Protein AF-0000000071102649 (afdb_homodimer)

Solvent-accessible surface area (backbone atoms only — not comparable to full-atom values): 21721 Å² total; per-residue (Å²): 112,76,46,44,48,40,77,36,35,28,34,69,39,88,74,47,97,76,57,45,45,30,30,42,35,30,24,53,73,82,40,80,47,73,47,64,24,35,65,71,58,35,31,39,35,39,48,41,36,29,67,78,75,49,27,28,60,28,31,32,33,61,25,66,19,23,28,31,45,75,68,65,64,79,44,70,70,38,72,55,58,41,86,80,57,42,32,65,69,15,40,32,49,39,50,41,59,47,71,51,83,57,100,56,58,68,66,58,49,49,42,52,40,38,30,43,38,54,8,32,60,61,61,74,88,51,56,37,76,71,49,56,37,30,41,57,48,72,36,28,16,29,48,35,38,34,31,36,31,76,43,46,74,84,32,49,78,47,77,33,21,44,51,59,90,74,68,42,54,39,43,65,42,72,34,39,60,68,52,47,62,56,48,58,73,39,65,89,56,48,32,42,50,65,46,39,33,52,52,49,39,58,77,68,41,60,82,73,108,109,75,45,42,48,41,78,36,33,28,34,70,38,88,74,47,97,75,57,43,44,30,29,41,36,30,22,52,72,83,41,82,47,74,48,63,24,34,65,73,59,35,32,39,35,37,49,42,36,29,68,77,76,50,28,30,59,27,33,34,33,62,26,66,20,24,29,30,46,75,69,64,65,80,46,70,70,39,72,57,60,42,86,81,55,43,32,64,68,16,41,31,49,38,52,39,58,46,73,50,83,57,102,56,58,67,66,58,49,49,42,53,40,37,29,44,37,54,8,34,62,62,61,73,87,50,57,37,76,71,49,57,40,30,40,57,47,74,35,28,16,28,46,36,39,34,31,36,32,77,44,47,74,83,31,49,77,47,77,34,21,44,51,59,92,75,69,41,53,39,42,64,40,74,34,39,60,70,53,48,62,55,49,57,73,39,65,89,54,48,32,42,49,65,46,37,34,53,52,50,38,59,78,68,40,58,83,74,106

Organism: Strongylocentrotus purpuratus (NCBI:txid7668)

Radius of gyration: 21.22 Å; Cα contacts (8 Å, |Δi|>4): 1023; chains: 2; bounding box: 49×60×55 Å

Foldseek 3Di:
DLFADDFDADADDPDDPAWDKDKDWDDDVNHTDIAIATEFFEKEFEWEAAPAQQKTKWKKHFDVVQLCVVVVRDDHGDTDDCVVRTSVSRIAIETQMDGDPDPDDPLVVVQVSCCQAAQFRFPSVQKAWDAKDFPPVRHYGHIYTYIYGYGHPVRRHDRHQHDVVVVGGMHIDIGHLVRLVVVLPDPVHHYDNVSSVVNCCVVPPVVVD/DLFADDFDADADDPDDPAWDKDKDWDDDPNHTDIAIATEFFEKEFEWEAAPAQQKTKWKKHFDVVQLCVVVVRDDHGDTDDCVVRTSVSRIAIETQMDGDPDPDDPLVVVQVSCCQAAQFRFPSVQKAWDAKDFPPVRHYGHIYTYIYGYGHPVRRHDRHQHDVVVVGGMHIDIGHLVRLVVVLPDPVHHYDNVSSVVNCCVVPPVVVD

Nearest PDB structures (foldseek):
  8otv-assembly1_A  TM=9.002E-01  e=6.388E-24  Homo sapiens
  8otv-assembly1_B  TM=8.769E-01  e=1.172E-22  Homo sapiens
  3o6z-assembly1_B  TM=8.630E-01  e=1.205E-14  Escherichia coli K-12
  1viu-assembly2_C  TM=8.932E-01  e=7.172E-13  Escherichia coli
  4kyx-assembly1_A  TM=7.608E-01  e=5.412E-05  Rickettsia felis URRWXCal2

InterPro domains:
  IPR000086 NUDIX hydrolase domain [PS51462] (39-197)
  IPR004385 Nucleoside diphosphate pyrophosphatase [TIGR00052] (11-192)
  IPR015797 NUDIX hydrolase-like domain superfamily [SSF55811] (9-204)

Secondary structure (DSSP, 8-state):
-TT-EEEEEEEE-SS-SS--EEEEEEEETTEEEEEEEE----EEEEEEEETTTTEEEEEEEE-HHHHHHHHT--STTPBP-TTTS-GGGGEEEE-EEEE--SS--HHHHHHHHHHHHH-B---GGG-EEEEEEEE-TTTT-EEEEEEEEEE-GGGB-S-----GGGT--EEEEEEEHHHHHHHHH-TTS--BHHHHHHHHHHHHTTTT-/-TT-EEEEEEEE-SS-SS--EEEEEEEETTEEEEEEEE----EEEEEEEETTTTEEEEEEEE-HHHHHHHHT--STTPBP-TTTS-GGGGEEEE-EEEE--SS--HHHHHHHHHHHHH-B---GGG-EEEEEEEE-TTTT-EEEEEEEEEE-GGGB-S-----GGGT--EEEEEEEHHHHHHHHH-TTS--BHHHHHHHHHHHHTTTT-

Sequence (418 aa):
MADQISDVSVSLCSSSKYVTPFRLNYKQDGVEKTWDYIKGHDSIAILLYNKDRDVFPVVKQFRPAVYAAKIKAFTDGQKVDTDKHKGEEGMTLELCAGLMDKDKDVTEMAQAEVLEETGYKVPLENLKKITSFRNGVGVRGTLQTQFYAEVTDQMKVGSGGGLVDEGEQIEVVELSGRDALKFIMDETITKPVWMMFAFTWFFFMKDKEMADQISDVSVSLCSSSKYVTPFRLNYKQDGVEKTWDYIKGHDSIAILLYNKDRDVFPVVKQFRPAVYAAKIKAFTDGQKVDTDKHKGEEGMTLELCAGLMDKDKDVTEMAQAEVLEETGYKVPLENLKKITSFRNGVGVRGTLQTQFYAEVTDQMKVGSGGGLVDEGEQIEVVELSGRDALKFIMDETITKPVWMMFAFTWFFFMKDKE

pLDDT: mean 94.97, std 6.39, range [55.72, 98.88]

Structure (mmCIF, N/CA/C/O backbone):
data_AF-0000000071102649-model_v1
#
loop_
_entity.id
_entity.type
_entity.pdbx_description
1 polymer 'Uridine diphosphate glucose pyrophosphatase NUDT14'
#
loop_
_atom_site.group_PDB
_atom_site.id
_atom_site.type_symbol
_atom_site.label_atom_id
_atom_site.label_alt_id
_atom_site.label_comp_id
_atom_site.label_asym_id
_atom_site.label_entity_id
_atom_site.label_seq_id
_atom_site.pdbx_PDB_ins_code
_atom_site.Cartn_x
_atom_site.Cartn_y
_atom_site.Cartn_z
_atom_site.occupancy
_atom_site.B_iso_or_equiv
_atom_site.auth_seq_id
_atom_site.auth_comp_id
_atom_site.auth_asym_id
_atom_site.auth_atom_id
_atom_site.pdbx_PDB_model_num
ATOM 1 N N . MET A 1 1 ? -3.541 -17.953 -21.609 1 60.97 1 MET A N 1
ATOM 2 C CA . MET A 1 1 ? -2.725 -17.016 -20.844 1 60.97 1 MET A CA 1
ATOM 3 C C . MET A 1 1 ? -3.584 -16.219 -19.875 1 60.97 1 MET A C 1
ATOM 5 O O . MET A 1 1 ? -4.781 -16.031 -20.094 1 60.97 1 MET A O 1
ATOM 9 N N . ALA A 1 2 ? -3.045 -15.961 -18.562 1 73.06 2 ALA A N 1
ATOM 10 C CA . ALA A 1 2 ? -3.807 -15.375 -17.469 1 73.06 2 ALA A CA 1
ATOM 11 C C . ALA A 1 2 ? -4.398 -14.023 -17.875 1 73.06 2 ALA A C 1
ATOM 13 O O . ALA A 1 2 ? -5.234 -13.469 -17.156 1 73.06 2 ALA A O 1
ATOM 14 N N . ASP A 1 3 ? -4.172 -13.633 -19.172 1 84.38 3 ASP A N 1
ATOM 15 C CA . ASP A 1 3 ? -4.582 -12.273 -19.516 1 84.38 3 ASP A CA 1
ATOM 16 C C . ASP A 1 3 ? -5.691 -12.273 -20.562 1 84.38 3 ASP A C 1
ATOM 18 O O . ASP A 1 3 ? -6 -11.234 -21.141 1 84.38 3 ASP A O 1
ATOM 22 N N . GLN A 1 4 ? -6.289 -13.438 -20.844 1 93.19 4 GLN A N 1
ATOM 23 C CA . GLN A 1 4 ? -7.434 -13.453 -21.75 1 93.19 4 GLN A CA 1
ATOM 24 C C . GLN A 1 4 ? -8.703 -12.992 -21.031 1 93.19 4 GLN A C 1
ATOM 26 O O . GLN A 1 4 ? -9.406 -13.805 -20.422 1 93.19 4 GLN A O 1
ATOM 31 N N . ILE A 1 5 ? -9.023 -11.758 -21.203 1 96.94 5 ILE A N 1
ATOM 32 C CA . ILE A 1 5 ? -10.141 -11.133 -20.516 1 96.94 5 ILE A CA 1
ATOM 33 C C . ILE A 1 5 ? -11.195 -10.688 -21.516 1 96.94 5 ILE A C 1
ATOM 35 O O . ILE A 1 5 ? -10.867 -10.086 -22.547 1 96.94 5 ILE A O 1
ATOM 39 N N . SER A 1 6 ? -12.414 -10.992 -21.25 1 97.25 6 SER A N 1
ATOM 40 C CA . SER A 1 6 ? -13.5 -10.602 -22.141 1 97.25 6 SER A CA 1
ATOM 41 C C . SER A 1 6 ? -14.781 -10.336 -21.359 1 97.25 6 SER A C 1
ATOM 43 O O . SER A 1 6 ? -14.852 -10.602 -20.156 1 97.25 6 SER A O 1
ATOM 45 N N . ASP A 1 7 ? -15.773 -9.711 -22.016 1 97.88 7 ASP A N 1
ATOM 46 C CA . ASP A 1 7 ? -17.125 -9.492 -21.5 1 97.88 7 ASP A CA 1
ATOM 47 C C . ASP A 1 7 ? -17.078 -8.703 -20.188 1 97.88 7 ASP A C 1
ATOM 49 O O . ASP A 1 7 ? -17.734 -9.078 -19.203 1 97.88 7 ASP A O 1
ATOM 53 N N . VAL A 1 8 ? -16.297 -7.695 -20.219 1 98.5 8 VAL A N 1
ATOM 54 C CA . VAL A 1 8 ? -16.109 -6.898 -19.016 1 98.5 8 VAL A CA 1
ATOM 55 C C . VAL A 1 8 ? -17.234 -5.871 -18.875 1 98.5 8 VAL A C 1
ATOM 57 O O . VAL A 1 8 ? -17.516 -5.141 -19.828 1 98.5 8 VAL A O 1
ATOM 60 N N . SER A 1 9 ? -17.859 -5.848 -17.734 1 98.69 9 SER A N 1
ATOM 61 C CA . SER A 1 9 ? -18.844 -4.824 -17.406 1 98.69 9 SER A CA 1
ATOM 62 C C . SER A 1 9 ? -18.734 -4.402 -15.945 1 98.69 9 SER A C 1
ATOM 64 O O . SER A 1 9 ? -18.172 -5.125 -15.125 1 98.69 9 SER A O 1
ATOM 66 N N . VAL A 1 10 ? -19.281 -3.209 -15.648 1 98.5 10 VAL A N 1
ATOM 67 C CA . VAL A 1 10 ? -19.172 -2.617 -14.32 1 98.5 10 VAL A CA 1
ATOM 68 C C . VAL A 1 10 ? -20.562 -2.42 -13.727 1 98.5 10 VAL A C 1
ATOM 70 O O . VAL A 1 10 ? -21.484 -1.989 -14.422 1 98.5 10 VAL A O 1
ATOM 73 N N . SER A 1 11 ? -20.703 -2.77 -12.5 1 97.5 11 SER A N 1
ATOM 74 C CA . SER A 1 11 ? -21.938 -2.473 -11.766 1 97.5 11 SER A CA 1
ATOM 75 C C . SER A 1 11 ? -21.625 -1.888 -10.391 1 97.5 11 SER A C 1
ATOM 77 O O . SER A 1 11 ? -20.578 -2.16 -9.812 1 97.5 11 SER A O 1
ATOM 79 N N . LEU A 1 12 ? -22.531 -1.031 -9.984 1 93.94 12 LEU A N 1
ATOM 80 C CA . LEU A 1 12 ? -22.469 -0.645 -8.578 1 93.94 12 LEU A CA 1
ATOM 81 C C . LEU A 1 12 ? -22.703 -1.849 -7.672 1 93.94 12 LEU A C 1
ATOM 83 O O . LEU A 1 12 ? -23.5 -2.727 -7.992 1 93.94 12 LEU A O 1
ATOM 87 N N . CYS A 1 13 ? -22 -1.844 -6.598 1 90.56 13 CYS A N 1
ATOM 88 C CA . CYS A 1 13 ? -22.094 -2.967 -5.676 1 90.56 13 CYS A CA 1
ATOM 89 C C . CYS A 1 13 ? -22.703 -2.525 -4.348 1 90.56 13 CYS A C 1
ATOM 91 O O . CYS A 1 13 ? -21.984 -2.02 -3.477 1 90.56 13 CYS A O 1
ATOM 93 N N . SER A 1 14 ? -23.984 -2.701 -4.148 1 83.94 14 SER A N 1
ATOM 94 C CA . SER A 1 14 ? -24.703 -2.232 -2.963 1 83.94 14 SER A CA 1
ATOM 95 C C . SER A 1 14 ? -24.422 -3.133 -1.764 1 83.94 14 SER A C 1
ATOM 97 O O . SER A 1 14 ? -24.562 -2.709 -0.615 1 83.94 14 SER A O 1
ATOM 99 N N . SER A 1 15 ? -24.156 -4.402 -2.033 1 86.19 15 SER A N 1
ATOM 100 C CA . SER A 1 15 ? -23.797 -5.355 -0.99 1 86.19 15 SER A CA 1
ATOM 101 C C . SER A 1 15 ? -22.641 -6.258 -1.437 1 86.19 15 SER A C 1
ATOM 103 O O . SER A 1 15 ? -22.703 -6.844 -2.521 1 86.19 15 SER A O 1
ATOM 105 N N . SER A 1 16 ? -21.672 -6.227 -0.634 1 90.12 16 SER A N 1
ATOM 106 C CA . SER A 1 16 ? -20.5 -7.031 -0.967 1 90.12 16 SER A CA 1
ATOM 107 C C . SER A 1 16 ? -20 -7.805 0.248 1 90.12 16 SER A C 1
ATOM 109 O O . SER A 1 16 ? -19.906 -7.254 1.348 1 90.12 16 SER A O 1
ATOM 111 N N . LYS A 1 17 ? -19.75 -9.062 0.029 1 87.06 17 LYS A N 1
ATOM 112 C CA . LYS A 1 17 ? -19.141 -9.883 1.074 1 87.06 17 LYS A CA 1
ATOM 113 C C . LYS A 1 17 ? -17.656 -9.547 1.242 1 87.06 17 LYS A C 1
ATOM 115 O O . LYS A 1 17 ? -17.062 -9.82 2.289 1 87.06 17 LYS A O 1
ATOM 120 N N . TYR A 1 18 ? -17.078 -8.914 0.209 1 89 18 TYR A N 1
ATOM 121 C CA . TYR A 1 18 ? -15.641 -8.727 0.177 1 89 18 TYR A CA 1
ATOM 122 C C . TYR A 1 18 ? -15.266 -7.281 0.472 1 89 18 TYR A C 1
ATOM 124 O O . TYR A 1 18 ? -14.18 -7.012 0.989 1 89 18 TYR A O 1
ATOM 132 N N . VAL A 1 19 ? -16.078 -6.371 0.125 1 93.31 19 VAL A N 1
ATOM 133 C CA . VAL A 1 19 ? -15.875 -4.945 0.366 1 93.31 19 VAL A CA 1
ATOM 134 C C . VAL A 1 19 ? -17.047 -4.391 1.168 1 93.31 19 VAL A C 1
ATOM 136 O O . VAL A 1 19 ? -18.109 -4.094 0.605 1 93.31 19 VAL A O 1
ATOM 139 N N . THR A 1 20 ? -16.844 -4.219 2.424 1 92.62 20 THR A N 1
ATOM 140 C CA . THR A 1 20 ? -17.906 -3.732 3.309 1 92.62 20 THR A CA 1
ATOM 141 C C . THR A 1 20 ? -17.5 -2.408 3.953 1 92.62 20 THR A C 1
ATOM 143 O O . THR A 1 20 ? -16.641 -2.379 4.836 1 92.62 20 THR A O 1
ATOM 146 N N . PRO A 1 21 ? -18.156 -1.357 3.594 1 94.94 21 PRO A N 1
ATOM 147 C CA . PRO A 1 21 ? -17.828 -0.052 4.172 1 94.94 21 PRO A CA 1
ATOM 148 C C . PRO A 1 21 ? -18.359 0.114 5.594 1 94.94 21 PRO A C 1
ATOM 150 O O . PRO A 1 21 ? -19.469 -0.327 5.898 1 94.94 21 PRO A O 1
ATOM 153 N N . PHE A 1 22 ? -17.531 0.659 6.426 1 96.88 22 PHE A N 1
ATOM 154 C CA . PHE A 1 22 ? -17.859 1.076 7.781 1 96.88 22 PHE A CA 1
ATOM 155 C C . PHE A 1 22 ? -17.625 2.568 7.965 1 96.88 22 PHE A C 1
ATOM 157 O O . PHE A 1 22 ? -16.938 3.199 7.148 1 96.88 22 PHE A O 1
ATOM 164 N N . ARG A 1 23 ? -18.297 3.129 8.969 1 98.06 23 ARG A N 1
ATOM 165 C CA . ARG A 1 23 ? -18.094 4.523 9.344 1 98.06 23 ARG A CA 1
ATOM 166 C C . ARG A 1 23 ? -17.656 4.641 10.805 1 98.06 23 ARG A C 1
ATOM 168 O O . ARG A 1 23 ? -18.281 4.062 11.695 1 98.06 23 ARG A O 1
ATOM 175 N N . LEU A 1 24 ? -16.547 5.25 11.016 1 98.06 24 LEU A N 1
ATOM 176 C CA . LEU A 1 24 ? -16.094 5.609 12.352 1 98.06 24 LEU A CA 1
ATOM 177 C C . LEU A 1 24 ? -16.609 6.992 12.75 1 98.06 24 LEU A C 1
ATOM 179 O O . LEU A 1 24 ? -16.375 7.973 12.047 1 98.06 24 LEU A O 1
ATOM 183 N N . ASN A 1 25 ? -17.375 7.039 13.766 1 98 25 ASN A N 1
ATOM 184 C CA . ASN A 1 25 ? -17.766 8.297 14.398 1 98 25 ASN A CA 1
ATOM 185 C C . ASN A 1 25 ? -16.875 8.602 15.602 1 98 25 ASN A C 1
ATOM 187 O O . ASN A 1 25 ? -16.656 7.734 16.453 1 98 25 ASN A O 1
ATOM 191 N N . TYR A 1 26 ? -16.359 9.852 15.633 1 97.88 26 TYR A N 1
ATOM 192 C CA . TYR A 1 26 ? -15.43 10.141 16.719 1 97.88 26 TYR A CA 1
ATOM 193 C C . TYR A 1 26 ? -15.289 11.641 16.922 1 97.88 26 TYR A C 1
ATOM 195 O O . TYR A 1 26 ? -15.781 12.438 16.125 1 97.88 26 TYR A O 1
ATOM 203 N N . LYS A 1 27 ? -14.711 11.977 18.062 1 97.06 27 LYS A N 1
ATOM 204 C CA . LYS A 1 27 ? -14.273 13.352 18.297 1 97.06 27 LYS A CA 1
ATOM 205 C C . LYS A 1 27 ? -12.75 13.445 18.312 1 97.06 27 LYS A C 1
ATOM 207 O O . LYS A 1 27 ? -12.078 12.57 18.859 1 97.06 27 LYS A O 1
ATOM 212 N N . GLN A 1 28 ? -12.25 14.367 17.609 1 95.56 28 GLN A N 1
ATOM 213 C CA . GLN A 1 28 ? -10.836 14.719 17.672 1 95.56 28 GLN A CA 1
ATOM 214 C C . GLN A 1 28 ? -10.648 16.141 18.219 1 95.56 28 GLN A C 1
ATOM 216 O O . GLN A 1 28 ? -11.102 17.109 17.609 1 95.56 28 GLN A O 1
ATOM 221 N N . ASP A 1 29 ? -10 16.172 19.391 1 92 29 ASP A N 1
ATOM 222 C CA . ASP A 1 29 ? -9.844 17.453 20.062 1 92 29 ASP A CA 1
ATOM 223 C C . ASP A 1 29 ? -11.188 18.141 20.25 1 92 29 ASP A C 1
ATOM 225 O O . ASP A 1 29 ? -11.336 19.328 19.953 1 92 29 ASP A O 1
ATOM 229 N N . GLY A 1 30 ? -12.18 17.391 20.531 1 92.81 30 GLY A N 1
ATOM 230 C CA . GLY A 1 30 ? -13.5 17.891 20.859 1 92.81 30 GLY A CA 1
ATOM 231 C C . GLY A 1 30 ? -14.383 18.125 19.641 1 92.81 30 GLY A C 1
ATOM 232 O O . GLY A 1 30 ? -15.562 18.422 19.781 1 92.81 30 GLY A O 1
ATOM 233 N N . VAL A 1 31 ? -13.812 17.984 18.5 1 94 31 VAL A N 1
ATOM 234 C CA . VAL A 1 31 ? -14.562 18.234 17.281 1 94 31 VAL A CA 1
ATOM 235 C C . VAL A 1 31 ? -15.086 16.922 16.703 1 94 31 VAL A C 1
ATOM 237 O O . VAL A 1 31 ? -14.32 15.969 16.516 1 94 31 VAL A O 1
ATOM 240 N N . GLU A 1 32 ? -16.406 16.875 16.359 1 95.69 32 GLU A N 1
ATOM 241 C CA . GLU A 1 32 ? -17.031 15.68 15.797 1 95.69 32 GLU A CA 1
ATOM 242 C C . GLU A 1 32 ? -16.594 15.438 14.359 1 95.69 32 GLU A C 1
ATOM 244 O O . GLU A 1 32 ? -16.609 16.359 13.539 1 95.69 32 GLU A O 1
ATOM 249 N N . LYS A 1 33 ? -16.203 14.25 14.148 1 95.81 33 LYS A N 1
ATOM 250 C CA . LYS A 1 33 ? -15.766 13.852 12.812 1 95.81 33 LYS A CA 1
ATOM 251 C C . LYS A 1 33 ? -16.281 12.461 12.453 1 95.81 33 LYS A C 1
ATOM 253 O O . LYS A 1 33 ? -16.703 11.711 13.336 1 95.81 33 LYS A O 1
ATOM 258 N N . THR A 1 34 ? -16.391 12.172 11.172 1 96.12 34 THR A N 1
ATOM 259 C CA . THR A 1 34 ? -16.656 10.828 10.656 1 96.12 34 THR A CA 1
ATOM 260 C C . THR A 1 34 ? -15.625 10.445 9.602 1 96.12 34 THR A C 1
ATOM 262 O O . THR A 1 34 ? -15.031 11.32 8.961 1 96.12 34 THR A O 1
ATOM 265 N N . TRP A 1 35 ? -15.414 9.188 9.516 1 97.12 35 TRP A N 1
ATOM 266 C CA . TRP A 1 35 ? -14.516 8.656 8.492 1 97.12 35 TRP A CA 1
ATOM 267 C C . TRP A 1 35 ? -14.984 7.297 8 1 97.12 35 TRP A C 1
ATOM 269 O O . TRP A 1 35 ? -15.305 6.414 8.805 1 97.12 35 TRP A O 1
ATOM 279 N N . ASP A 1 36 ? -15.023 7.176 6.664 1 97.25 36 ASP A N 1
ATOM 280 C CA . ASP A 1 36 ? -15.453 5.91 6.078 1 97.25 36 ASP A CA 1
ATOM 281 C C . ASP A 1 36 ? -14.258 5.043 5.703 1 97.25 36 ASP A C 1
ATOM 283 O O . ASP A 1 36 ? -13.25 5.547 5.195 1 97.25 36 ASP A O 1
ATOM 287 N N . TYR A 1 37 ? -14.352 3.785 6.059 1 97.19 37 TYR A N 1
ATOM 288 C CA . TYR A 1 37 ? -13.289 2.818 5.82 1 97.19 37 TYR A CA 1
ATOM 289 C C . TYR A 1 37 ? -13.859 1.439 5.516 1 97.19 37 TYR A C 1
ATOM 291 O O . TYR A 1 37 ? -15.078 1.246 5.551 1 97.19 37 TYR A O 1
ATOM 299 N N . ILE A 1 38 ? -13 0.541 5.062 1 96 38 ILE A N 1
ATOM 300 C CA . ILE A 1 38 ? -13.469 -0.805 4.75 1 96 38 ILE A CA 1
ATOM 301 C C . ILE A 1 38 ? -12.742 -1.821 5.629 1 96 38 ILE A C 1
ATOM 303 O O . ILE A 1 38 ? -11.57 -1.633 5.965 1 96 38 ILE A O 1
ATOM 307 N N . LYS A 1 39 ? -13.508 -2.857 5.879 1 92.88 39 LYS A N 1
ATOM 308 C CA . LYS A 1 39 ? -12.898 -3.977 6.586 1 92.88 39 LYS A CA 1
ATOM 309 C C . LYS A 1 39 ? -11.93 -4.734 5.68 1 92.88 39 LYS A C 1
ATOM 311 O O . LYS A 1 39 ? -12.242 -5.012 4.52 1 92.88 39 LYS A O 1
ATOM 316 N N . GLY A 1 40 ? -10.734 -4.941 6.133 1 90.38 40 GLY A N 1
ATOM 317 C CA . GLY A 1 40 ? -9.758 -5.754 5.43 1 90.38 40 GLY A CA 1
ATOM 318 C C . GLY A 1 40 ? -9.062 -6.762 6.328 1 90.38 40 GLY A C 1
ATOM 319 O O . GLY A 1 40 ? -9.289 -6.777 7.543 1 90.38 40 GLY A O 1
ATOM 320 N N . HIS A 1 41 ? -8.32 -7.664 5.719 1 92.19 41 HIS A N 1
ATOM 321 C CA . HIS A 1 41 ? -7.535 -8.648 6.453 1 92.19 41 HIS A CA 1
ATOM 322 C C . HIS A 1 41 ? -6.047 -8.328 6.387 1 92.19 41 HIS A C 1
ATOM 324 O O . HIS A 1 41 ? -5.555 -7.844 5.363 1 92.19 41 HIS A O 1
ATOM 330 N N . ASP A 1 42 ? -5.441 -8.539 7.52 1 95.56 42 ASP A N 1
ATOM 331 C CA . ASP A 1 42 ? -3.984 -8.516 7.453 1 95.56 42 ASP A CA 1
ATOM 332 C C . ASP A 1 42 ? -3.467 -9.477 6.391 1 95.56 42 ASP A C 1
ATOM 334 O O . ASP A 1 42 ? -4.211 -10.336 5.91 1 95.56 42 ASP A O 1
ATOM 338 N N . SER A 1 43 ? -2.246 -9.219 5.969 1 96.88 43 SER A N 1
ATOM 339 C CA . SER A 1 43 ? -1.698 -10.023 4.883 1 96.88 43 SER A CA 1
ATOM 340 C C . SER A 1 43 ? -0.227 -10.352 5.121 1 96.88 43 SER A C 1
ATOM 342 O O . SER A 1 43 ? 0.392 -9.812 6.039 1 96.88 43 SER A O 1
ATOM 344 N N . ILE A 1 44 ? 0.265 -11.281 4.336 1 97.81 44 ILE A N 1
ATOM 345 C CA . ILE A 1 44 ? 1.681 -11.633 4.301 1 97.81 44 ILE A CA 1
ATOM 346 C C . ILE A 1 44 ? 2.189 -11.586 2.861 1 97.81 44 ILE A C 1
ATOM 348 O O . ILE A 1 44 ? 1.413 -11.742 1.917 1 97.81 44 ILE A O 1
ATOM 352 N N . ALA A 1 45 ? 3.412 -11.328 2.678 1 98.69 45 ALA A N 1
ATOM 353 C CA . ALA A 1 45 ? 4.121 -11.414 1.403 1 98.69 45 ALA A CA 1
ATOM 354 C C . ALA A 1 45 ? 5.512 -12.016 1.586 1 98.69 45 ALA A C 1
ATOM 356 O O . ALA A 1 45 ? 6.18 -11.758 2.588 1 98.69 45 ALA A O 1
ATOM 357 N N . ILE A 1 46 ? 5.965 -12.805 0.649 1 98.88 46 ILE A N 1
ATOM 358 C CA . ILE A 1 46 ? 7.211 -13.547 0.824 1 98.88 46 ILE A CA 1
ATOM 359 C C . ILE A 1 46 ? 8.133 -13.297 -0.369 1 98.88 46 ILE A C 1
ATOM 361 O O . ILE A 1 46 ? 7.758 -13.555 -1.515 1 98.88 46 ILE A O 1
ATOM 365 N N . LEU A 1 47 ? 9.289 -12.773 -0.122 1 98.88 47 LEU A N 1
ATOM 366 C CA . LEU A 1 47 ? 10.367 -12.68 -1.1 1 98.88 47 LEU A CA 1
ATOM 367 C C . LEU A 1 47 ? 11.18 -13.977 -1.141 1 98.88 47 LEU A C 1
ATOM 369 O O . LEU A 1 47 ? 11.844 -14.328 -0.165 1 98.88 47 LEU A O 1
ATOM 373 N N . LEU A 1 48 ? 11.109 -14.656 -2.223 1 98.88 48 LEU A N 1
ATOM 374 C CA . LEU A 1 48 ? 11.883 -15.875 -2.412 1 98.88 48 LEU A CA 1
ATOM 375 C C . LEU A 1 48 ? 13.125 -15.602 -3.252 1 98.88 48 LEU A C 1
ATOM 377 O O . LEU A 1 48 ? 13.07 -14.852 -4.23 1 98.88 48 LEU A O 1
ATOM 381 N N . TYR A 1 49 ? 14.227 -16.203 -2.863 1 98.62 49 TYR A N 1
ATOM 382 C CA . TYR A 1 49 ? 15.469 -16.156 -3.623 1 98.62 49 TYR A CA 1
ATOM 383 C C . TYR A 1 49 ? 16 -17.562 -3.873 1 98.62 49 TYR A C 1
ATOM 385 O O . TYR A 1 49 ? 16.422 -18.25 -2.936 1 98.62 49 TYR A O 1
ATOM 393 N N . ASN A 1 50 ? 15.93 -18.031 -5.098 1 98.44 50 ASN A N 1
ATOM 394 C CA . ASN A 1 50 ? 16.531 -19.312 -5.469 1 98.44 50 ASN A CA 1
ATOM 395 C C . ASN A 1 50 ? 18.031 -19.188 -5.672 1 98.44 50 ASN A C 1
ATOM 397 O O . ASN A 1 50 ? 18.484 -18.641 -6.684 1 98.44 50 ASN A O 1
ATOM 401 N N . LYS A 1 51 ? 18.766 -19.688 -4.758 1 97.38 51 LYS A N 1
ATOM 402 C CA . LYS A 1 51 ? 20.219 -19.469 -4.727 1 97.38 51 LYS A CA 1
ATOM 403 C C . LYS A 1 51 ? 20.922 -20.344 -5.762 1 97.38 51 LYS A C 1
ATOM 405 O O . LYS A 1 51 ? 22.062 -20.062 -6.148 1 97.38 51 LYS A O 1
ATOM 410 N N . ASP A 1 52 ? 20.344 -21.438 -6.199 1 97.88 52 ASP A N 1
ATOM 411 C CA . ASP A 1 52 ? 20.969 -22.312 -7.191 1 97.88 52 ASP A CA 1
ATOM 412 C C . ASP A 1 52 ? 21.141 -21.594 -8.523 1 97.88 52 ASP A C 1
ATOM 414 O O . ASP A 1 52 ? 22.156 -21.75 -9.195 1 97.88 52 ASP A O 1
ATOM 418 N N . ARG A 1 53 ? 20.156 -20.812 -8.906 1 97.38 53 ARG A N 1
ATOM 419 C CA . ARG A 1 53 ? 20.156 -20.219 -10.242 1 97.38 53 ARG A CA 1
ATOM 420 C C . ARG A 1 53 ? 20.188 -18.703 -10.172 1 97.38 53 ARG A C 1
ATOM 422 O O . ARG A 1 53 ? 20.141 -18.031 -11.195 1 97.38 53 ARG A O 1
ATOM 429 N N . ASP A 1 54 ? 20.234 -18.141 -9.039 1 97.31 54 ASP A N 1
ATOM 430 C CA . ASP A 1 54 ? 20.234 -16.703 -8.852 1 97.31 54 ASP A CA 1
ATOM 431 C C . ASP A 1 54 ? 19 -16.062 -9.484 1 97.31 54 ASP A C 1
ATOM 433 O O . ASP A 1 54 ? 19.109 -15.164 -10.312 1 97.31 54 ASP A O 1
ATOM 437 N N . VAL A 1 55 ? 17.844 -16.531 -9.07 1 98.31 55 VAL A N 1
ATOM 438 C CA . VAL A 1 55 ? 16.594 -15.984 -9.586 1 98.31 55 VAL A CA 1
ATOM 439 C C . VAL A 1 55 ? 15.625 -15.758 -8.43 1 98.31 55 VAL A C 1
ATOM 441 O O . VAL A 1 55 ? 15.758 -16.359 -7.367 1 98.31 55 VAL A O 1
ATOM 444 N N . PHE A 1 56 ? 14.703 -14.93 -8.656 1 98.75 56 PHE A N 1
ATOM 445 C CA . PHE A 1 56 ? 13.617 -14.625 -7.734 1 98.75 56 PHE A CA 1
ATOM 446 C C . PHE A 1 56 ? 12.281 -15.102 -8.297 1 98.75 56 PHE A C 1
ATOM 448 O O . PHE A 1 56 ? 11.734 -14.484 -9.211 1 98.75 56 PHE A O 1
ATOM 455 N N . PRO A 1 57 ? 11.742 -16.234 -7.777 1 98.5 57 PRO A N 1
ATOM 456 C CA . PRO A 1 57 ? 10.375 -16.578 -8.164 1 98.5 57 PRO A CA 1
ATOM 457 C C . PRO A 1 57 ? 9.344 -15.555 -7.707 1 98.5 57 PRO A C 1
ATOM 459 O O . PRO A 1 57 ? 9.273 -15.234 -6.52 1 98.5 57 PRO A O 1
ATOM 462 N N . VAL A 1 58 ? 8.562 -15.031 -8.617 1 98.38 58 VAL A N 1
ATOM 463 C CA . VAL A 1 58 ? 7.488 -14.086 -8.312 1 98.38 58 VAL A CA 1
ATOM 464 C C . VAL A 1 58 ? 6.207 -14.523 -9.023 1 98.38 58 VAL A C 1
ATOM 466 O O . VAL A 1 58 ? 6.199 -15.523 -9.742 1 98.38 58 VAL A O 1
ATOM 469 N N . VAL A 1 59 ? 5.148 -13.805 -8.719 1 97.94 59 VAL A N 1
ATOM 470 C CA . VAL A 1 59 ? 3.854 -14.211 -9.258 1 97.94 59 VAL A CA 1
ATOM 471 C C . VAL A 1 59 ? 3.332 -13.141 -10.211 1 97.94 59 VAL A C 1
ATOM 473 O O . VAL A 1 59 ? 3.484 -11.938 -9.953 1 97.94 59 VAL A O 1
ATOM 476 N N . LYS A 1 60 ? 2.746 -13.562 -11.305 1 97.56 60 LYS A N 1
ATOM 477 C CA . LYS A 1 60 ? 2.041 -12.727 -12.273 1 97.56 60 LYS A CA 1
ATOM 478 C C . LYS A 1 60 ? 0.561 -13.094 -12.336 1 97.56 60 LYS A C 1
ATOM 480 O O . LYS A 1 60 ? 0.211 -14.273 -12.469 1 97.56 60 LYS A O 1
ATOM 485 N N . GLN A 1 61 ? -0.267 -12.141 -12.219 1 97.31 61 GLN A N 1
ATOM 486 C CA . GLN A 1 61 ? -1.695 -12.438 -12.211 1 97.31 61 GLN A CA 1
ATOM 487 C C . GLN A 1 61 ? -2.512 -11.219 -12.625 1 97.31 61 GLN A C 1
ATOM 489 O O . GLN A 1 61 ? -2.016 -10.086 -12.586 1 97.31 61 GLN A O 1
ATOM 494 N N . PHE A 1 62 ? -3.789 -11.5 -13.031 1 97.38 62 PHE A N 1
ATOM 495 C CA . PHE A 1 62 ? -4.73 -10.438 -13.367 1 97.38 62 PHE A CA 1
ATOM 496 C C . PHE A 1 62 ? -5.367 -9.867 -12.109 1 97.38 62 PHE A C 1
ATOM 498 O O . PHE A 1 62 ? -5.938 -10.602 -11.305 1 97.38 62 PHE A O 1
ATOM 505 N N . ARG A 1 63 ? -5.234 -8.562 -11.93 1 98.06 63 ARG A N 1
ATOM 506 C CA . ARG A 1 63 ? -5.875 -7.832 -10.836 1 98.06 63 ARG A CA 1
ATOM 507 C C . ARG A 1 63 ? -7.008 -6.953 -11.359 1 98.06 63 ARG A C 1
ATOM 509 O O . ARG A 1 63 ? -6.766 -5.859 -11.867 1 98.06 63 ARG A O 1
ATOM 516 N N . PRO A 1 64 ? -8.211 -7.348 -11.148 1 97.75 64 PRO A N 1
ATOM 517 C CA . PRO A 1 64 ? -9.336 -6.578 -11.68 1 97.75 64 PRO A CA 1
ATOM 518 C C . PRO A 1 64 ? -9.375 -5.145 -11.156 1 97.75 64 PRO A C 1
ATOM 520 O O . PRO A 1 64 ? -9.75 -4.227 -11.891 1 97.75 64 PRO A O 1
ATOM 523 N N . ALA A 1 65 ? -9.07 -4.977 -9.93 1 98.19 65 ALA A N 1
ATOM 524 C CA . ALA A 1 65 ? -9.078 -3.633 -9.359 1 98.19 65 ALA A CA 1
ATOM 525 C C . ALA A 1 65 ? -8.086 -2.725 -10.078 1 98.19 65 ALA A C 1
ATOM 527 O O . ALA A 1 65 ? -8.375 -1.548 -10.32 1 98.19 65 ALA A O 1
ATOM 528 N N . VAL A 1 66 ? -6.906 -3.244 -10.367 1 98.5 66 VAL A N 1
ATOM 529 C CA . VAL A 1 66 ? -5.906 -2.488 -11.117 1 98.5 66 VAL A CA 1
ATOM 530 C C . VAL A 1 66 ? -6.434 -2.172 -12.516 1 98.5 66 VAL A C 1
ATOM 532 O O . VAL A 1 66 ? -6.309 -1.041 -12.992 1 98.5 66 VAL A O 1
ATOM 535 N N . TYR A 1 67 ? -7 -3.16 -13.156 1 98.44 67 TYR A N 1
ATOM 536 C CA . TYR A 1 67 ? -7.609 -2.986 -14.469 1 98.44 67 TYR A CA 1
ATOM 537 C C . TYR A 1 67 ? -8.656 -1.883 -14.438 1 98.44 67 TYR A C 1
ATOM 539 O O . TYR A 1 67 ? -8.617 -0.957 -15.258 1 98.44 67 TYR A O 1
ATOM 547 N N . ALA A 1 68 ? -9.523 -1.949 -13.477 1 98.25 68 ALA A N 1
ATOM 548 C CA . ALA A 1 68 ? -10.609 -0.982 -13.336 1 98.25 68 ALA A CA 1
ATOM 549 C C . ALA A 1 68 ? -10.062 0.426 -13.109 1 98.25 68 ALA A C 1
ATOM 551 O O . ALA A 1 68 ? -10.562 1.392 -13.695 1 98.25 68 ALA A O 1
ATOM 552 N N . ALA A 1 69 ? -9.094 0.54 -12.273 1 97.38 69 ALA A N 1
ATOM 553 C CA . ALA A 1 69 ? -8.5 1.844 -11.984 1 97.38 69 ALA A CA 1
ATOM 554 C C . ALA A 1 69 ? -7.867 2.445 -13.242 1 97.38 69 ALA A C 1
ATOM 556 O O . ALA A 1 69 ? -8.039 3.635 -13.516 1 97.38 69 ALA A O 1
ATOM 557 N N . LYS A 1 70 ? -7.129 1.653 -13.969 1 96.94 70 LYS A N 1
ATOM 558 C CA . LYS A 1 70 ? -6.426 2.125 -15.164 1 96.94 70 LYS A CA 1
ATOM 559 C C . LYS A 1 70 ? -7.406 2.627 -16.219 1 96.94 70 LYS A C 1
ATOM 561 O O . LYS A 1 70 ? -7.152 3.637 -16.875 1 96.94 70 LYS A O 1
ATOM 566 N N . ILE A 1 71 ? -8.539 1.974 -16.328 1 96.75 71 ILE A N 1
ATOM 567 C CA . ILE A 1 71 ? -9.438 2.311 -17.438 1 96.75 71 ILE A CA 1
ATOM 568 C C . ILE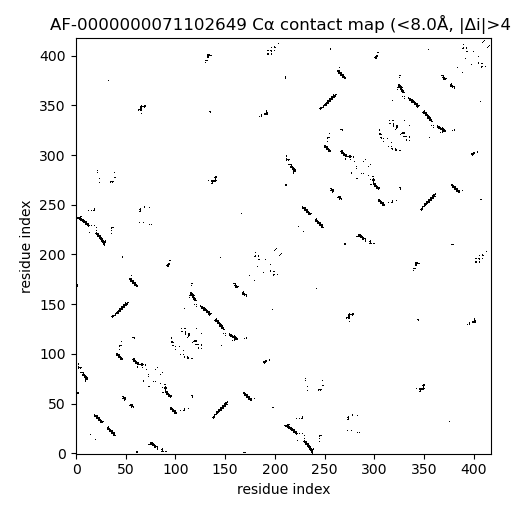 A 1 71 ? -10.609 3.139 -16.906 1 96.75 71 ILE A C 1
ATOM 570 O O . ILE A 1 71 ? -11.547 3.428 -17.656 1 96.75 71 ILE A O 1
ATOM 574 N N . LYS A 1 72 ? -10.586 3.531 -15.68 1 94.75 72 LYS A N 1
ATOM 575 C CA . LYS A 1 72 ? -11.594 4.371 -15.039 1 94.75 72 LYS A CA 1
ATOM 576 C C . LYS A 1 72 ? -12.984 3.734 -15.133 1 94.75 72 LYS A C 1
ATOM 578 O O . LYS A 1 72 ? -13.93 4.375 -15.586 1 94.75 72 LYS A O 1
ATOM 583 N N . ALA A 1 73 ? -13.047 2.463 -14.734 1 97.06 73 ALA A N 1
AT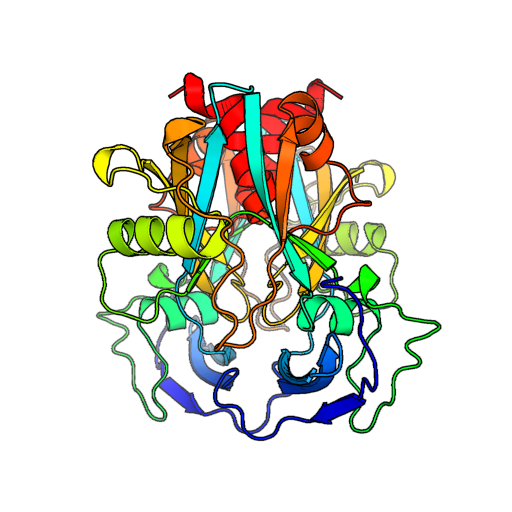OM 584 C CA . ALA A 1 73 ? -14.273 1.677 -14.75 1 97.06 73 ALA A CA 1
ATOM 585 C C . ALA A 1 73 ? -15.07 1.877 -13.461 1 97.06 73 ALA A C 1
ATOM 587 O O . ALA A 1 73 ? -15.102 0.994 -12.602 1 97.06 73 ALA A O 1
ATOM 588 N N . PHE A 1 74 ? -15.75 3.066 -13.375 1 96.44 74 PHE A N 1
ATOM 589 C CA . PHE A 1 74 ? -16.453 3.432 -12.148 1 96.44 74 PHE A CA 1
ATOM 590 C C . PHE A 1 74 ? -17.859 3.943 -12.461 1 96.44 74 PHE A C 1
ATOM 592 O O . PHE A 1 74 ? -18.375 4.801 -11.75 1 96.44 74 PHE A O 1
ATOM 599 N N . THR A 1 75 ? -18.375 3.521 -13.539 1 96.75 75 THR A N 1
ATOM 600 C CA . THR A 1 75 ? -19.734 3.902 -13.93 1 96.75 75 THR A CA 1
ATOM 601 C C . THR A 1 75 ? -20.641 2.678 -13.992 1 96.75 75 THR A C 1
ATOM 603 O O . THR A 1 75 ? -20.344 1.72 -14.711 1 96.75 75 THR A O 1
ATOM 606 N N . ASP A 1 76 ? -21.719 2.75 -13.273 1 96.75 76 ASP A N 1
ATOM 607 C CA . ASP A 1 76 ? -22.688 1.661 -13.266 1 96.75 76 ASP A CA 1
ATOM 608 C C . ASP A 1 76 ? -23.219 1.39 -14.68 1 96.75 76 ASP A C 1
ATOM 610 O O . ASP A 1 76 ? -23.641 2.312 -15.375 1 96.75 76 ASP A O 1
ATOM 614 N N . GLY A 1 77 ? -23.109 0.153 -15.078 1 97.44 77 GLY A N 1
ATOM 615 C CA . GLY A 1 77 ? -23.609 -0.231 -16.391 1 97.44 77 GLY A CA 1
ATOM 616 C C . GLY A 1 77 ? -22.578 -0.097 -17.484 1 97.44 77 GLY A C 1
ATOM 617 O O . GLY A 1 77 ? -22.844 -0.446 -18.641 1 97.44 77 GLY A O 1
ATOM 618 N N . GLN A 1 78 ? -21.422 0.347 -17.141 1 98 78 GLN A N 1
ATOM 619 C CA . GLN A 1 78 ? -20.359 0.534 -18.125 1 98 78 GLN A CA 1
ATOM 620 C C . GLN A 1 78 ? -19.953 -0.797 -18.75 1 98 78 GLN A C 1
ATOM 622 O O . GLN A 1 78 ? -19.75 -1.785 -18.047 1 98 78 GLN A O 1
ATOM 627 N N . LYS A 1 79 ? -19.922 -0.824 -20.109 1 98.38 79 LYS A N 1
ATOM 628 C CA . LYS A 1 79 ? -19.328 -1.931 -20.859 1 98.38 79 LYS A CA 1
ATOM 629 C C . LYS A 1 79 ? -17.938 -1.564 -21.375 1 98.38 79 LYS A C 1
ATOM 631 O O . LYS A 1 79 ? -17.734 -0.464 -21.906 1 98.38 79 LYS A O 1
ATOM 636 N N . VAL A 1 80 ? -17.078 -2.449 -21.203 1 98.19 80 VAL A N 1
ATOM 637 C CA . VAL A 1 80 ? -15.703 -2.148 -21.562 1 98.19 80 VAL A CA 1
ATOM 638 C C . VAL A 1 80 ? -15.367 -2.791 -22.891 1 98.19 80 VAL A C 1
ATOM 640 O O . VAL A 1 80 ? -15.672 -3.965 -23.125 1 98.19 80 VAL A O 1
ATOM 643 N N . ASP A 1 81 ? -14.781 -2.053 -23.797 1 98 81 ASP A N 1
ATOM 644 C CA . ASP A 1 81 ? -14.219 -2.572 -25.047 1 98 81 ASP A CA 1
ATOM 645 C C . ASP A 1 81 ? -12.883 -3.262 -24.797 1 98 81 ASP A C 1
ATOM 647 O O . ASP A 1 81 ? -11.836 -2.607 -24.766 1 98 81 ASP A O 1
ATOM 651 N N . THR A 1 82 ? -12.898 -4.504 -24.703 1 97.25 82 THR A N 1
ATOM 652 C CA . THR A 1 82 ? -11.719 -5.254 -24.312 1 97.25 82 THR A CA 1
ATOM 653 C C . THR A 1 82 ? -10.727 -5.367 -25.469 1 97.25 82 THR A C 1
ATOM 655 O O . THR A 1 82 ? -9.609 -5.859 -25.281 1 97.25 82 THR A O 1
ATOM 658 N N . ASP A 1 83 ? -11.086 -4.996 -26.625 1 96.25 83 ASP A N 1
ATOM 659 C CA . ASP A 1 83 ? -10.125 -4.863 -27.719 1 96.25 83 ASP A CA 1
ATOM 660 C C . ASP A 1 83 ? -9.242 -3.635 -27.516 1 96.25 83 ASP A C 1
ATOM 662 O O . ASP A 1 83 ? -8.07 -3.637 -27.906 1 96.25 83 ASP A O 1
ATOM 666 N N . LYS A 1 84 ? -9.82 -2.656 -27.016 1 97 84 LYS A N 1
ATOM 667 C CA . LYS A 1 84 ? -9.094 -1.42 -26.734 1 97 84 LYS A CA 1
ATOM 668 C C . LYS A 1 84 ? -8.383 -1.492 -25.391 1 97 84 LYS A C 1
ATOM 670 O O . LYS A 1 84 ? -7.27 -0.984 -25.234 1 97 84 LYS A O 1
ATOM 675 N N . HIS A 1 85 ? -9.07 -1.997 -24.422 1 97.81 85 HIS A N 1
ATOM 676 C CA . HIS A 1 85 ? -8.531 -2.191 -23.078 1 97.81 85 HIS A CA 1
ATOM 677 C C . HIS A 1 85 ? -8.273 -3.668 -22.797 1 97.81 85 HIS A C 1
ATOM 679 O O . HIS A 1 85 ? -9.109 -4.34 -22.188 1 97.81 85 HIS A O 1
ATOM 685 N N . LYS A 1 86 ? -7.078 -4.078 -23.141 1 97.31 86 LYS A N 1
ATOM 686 C CA . LYS A 1 86 ? -6.742 -5.496 -23.078 1 97.31 86 LYS A CA 1
ATOM 687 C C . LYS A 1 86 ? -6.441 -5.926 -21.641 1 97.31 86 LYS A C 1
ATOM 689 O O . LYS A 1 86 ? -6.137 -5.09 -20.781 1 97.31 86 LYS A O 1
ATOM 694 N N . GLY A 1 87 ? -6.574 -7.246 -21.422 1 96.75 87 GLY A N 1
ATOM 695 C CA . GLY A 1 87 ? -6.328 -7.809 -20.094 1 96.75 87 GLY A CA 1
ATOM 696 C C . GLY A 1 87 ? -4.945 -7.484 -19.562 1 96.75 87 GLY A C 1
ATOM 697 O O . GLY A 1 87 ? -4.75 -7.395 -18.344 1 96.75 87 GLY A O 1
ATOM 698 N N . GLU A 1 88 ? -4.027 -7.238 -20.453 1 96.38 88 GLU A N 1
ATOM 699 C CA . GLU A 1 88 ? -2.652 -6.914 -20.094 1 96.38 88 GLU A CA 1
ATOM 700 C C . GLU A 1 88 ? -2.592 -5.691 -19.188 1 96.38 88 GLU A C 1
ATOM 702 O O . GLU A 1 88 ? -1.695 -5.578 -18.344 1 96.38 88 GLU A O 1
ATOM 707 N N . GLU A 1 89 ? -3.557 -4.887 -19.312 1 97.12 89 GLU A N 1
ATOM 708 C CA . GLU A 1 89 ? -3.578 -3.648 -18.547 1 97.12 89 GLU A CA 1
ATOM 709 C C . GLU A 1 89 ? -3.807 -3.926 -17.062 1 97.12 89 GLU A C 1
ATOM 711 O O . GLU A 1 89 ? -3.525 -3.074 -16.219 1 97.12 89 GLU A O 1
ATOM 716 N N . GLY A 1 90 ? -4.316 -5.094 -16.766 1 97.88 90 GLY A N 1
ATOM 717 C CA . GLY A 1 90 ? -4.559 -5.449 -15.383 1 97.88 90 GLY A CA 1
ATOM 718 C C . GLY A 1 90 ? -3.566 -6.461 -14.844 1 97.88 90 GLY A C 1
ATOM 719 O O . GLY A 1 90 ? -3.701 -6.926 -13.711 1 97.88 90 GLY A O 1
ATOM 720 N N . MET A 1 91 ? -2.613 -6.82 -15.688 1 97.88 91 MET A N 1
ATOM 721 C CA . MET A 1 91 ? -1.626 -7.793 -15.234 1 97.88 91 MET A CA 1
ATOM 722 C C . MET A 1 91 ? -0.593 -7.137 -14.32 1 97.88 91 MET A C 1
ATOM 724 O O . MET A 1 91 ? -0.073 -6.066 -14.633 1 97.88 91 MET A O 1
ATOM 728 N N . THR A 1 92 ? -0.324 -7.773 -13.172 1 98.06 92 THR A N 1
ATOM 729 C CA . THR A 1 92 ? 0.649 -7.273 -12.203 1 98.06 92 THR A CA 1
ATOM 730 C C . THR A 1 92 ? 1.71 -8.328 -11.906 1 98.06 92 THR A C 1
ATOM 732 O O . THR A 1 92 ? 1.435 -9.531 -11.977 1 98.06 92 THR A O 1
ATOM 735 N N . LEU A 1 93 ? 2.912 -7.906 -11.711 1 98.19 93 LEU A N 1
ATOM 736 C CA . LEU A 1 93 ? 3.945 -8.727 -11.078 1 98.19 93 LEU A CA 1
ATOM 737 C C . LEU A 1 93 ? 4.012 -8.453 -9.578 1 98.19 93 LEU A C 1
ATOM 739 O O . LEU A 1 93 ? 4.027 -7.293 -9.156 1 98.19 93 LEU A O 1
ATOM 743 N N . GLU A 1 94 ? 4.023 -9.523 -8.773 1 98.5 94 GLU A N 1
ATOM 744 C CA . GLU A 1 94 ? 3.961 -9.398 -7.316 1 98.5 94 GLU A CA 1
ATOM 745 C C . GLU A 1 94 ? 4.824 -10.461 -6.641 1 98.5 94 GLU A C 1
ATOM 747 O O . GLU A 1 94 ? 5.199 -11.453 -7.266 1 98.5 94 GLU A O 1
ATOM 752 N N . LEU A 1 95 ? 5.137 -10.219 -5.344 1 98.75 95 LEU A N 1
ATOM 753 C CA . LEU A 1 95 ? 5.602 -11.328 -4.516 1 98.75 95 LEU A CA 1
ATOM 754 C C . LEU A 1 95 ? 4.473 -12.312 -4.25 1 98.75 95 LEU A C 1
ATOM 756 O O . LEU A 1 95 ? 3.293 -11.961 -4.344 1 98.75 95 LEU A O 1
ATOM 760 N N . CYS A 1 96 ? 4.883 -13.547 -3.93 1 98.19 96 CYS A N 1
ATOM 761 C CA . CYS A 1 96 ? 3.893 -14.453 -3.352 1 98.19 96 CYS A CA 1
ATOM 762 C C . CYS A 1 96 ? 3.27 -13.844 -2.098 1 98.19 96 CYS A C 1
ATOM 764 O O . CYS A 1 96 ? 3.98 -13.336 -1.232 1 98.19 96 CYS A O 1
ATOM 766 N N . ALA A 1 97 ? 1.964 -13.875 -2.051 1 97.62 97 ALA A N 1
ATOM 767 C CA . ALA A 1 97 ? 1.292 -13.195 -0.942 1 97.62 97 ALA A CA 1
ATOM 768 C C . ALA A 1 97 ? -0.056 -13.844 -0.643 1 97.62 97 ALA A C 1
ATOM 770 O O . ALA A 1 97 ? -0.566 -14.633 -1.445 1 97.62 97 ALA A O 1
ATOM 771 N N . GLY A 1 98 ? -0.607 -13.508 0.564 1 94.62 98 GLY A N 1
ATOM 772 C CA . GLY A 1 98 ? -1.91 -14.016 0.961 1 94.62 98 GLY A CA 1
ATOM 773 C C . GLY A 1 98 ? -2.533 -13.234 2.102 1 94.62 98 GLY A C 1
ATOM 774 O O . GLY A 1 98 ? -1.837 -12.523 2.824 1 94.62 98 GLY A O 1
ATOM 775 N N . LEU A 1 99 ? -3.852 -13.391 2.213 1 91.69 99 LEU A N 1
ATOM 776 C CA . LEU A 1 99 ? -4.59 -12.766 3.301 1 91.69 99 LEU A CA 1
ATOM 777 C C . LEU A 1 99 ? -4.613 -13.664 4.535 1 91.69 99 LEU A C 1
ATOM 779 O O . LEU A 1 99 ? -4.699 -14.883 4.414 1 91.69 99 LEU A O 1
ATOM 783 N N . MET A 1 100 ? -4.555 -12.93 5.68 1 88.5 100 MET A N 1
ATOM 784 C CA . MET A 1 100 ? -4.664 -13.641 6.949 1 88.5 100 MET A CA 1
ATOM 785 C C . MET A 1 100 ? -6.121 -13.922 7.293 1 88.5 100 MET A C 1
ATOM 787 O O . MET A 1 100 ? -6.863 -13.008 7.656 1 88.5 100 MET A O 1
ATOM 791 N N . ASP A 1 101 ? -6.688 -14.852 6.957 1 69.44 101 ASP A N 1
ATOM 792 C CA . ASP A 1 101 ? -8.109 -15.078 7.203 1 69.44 101 ASP A CA 1
ATOM 793 C C . ASP A 1 101 ? -8.32 -15.961 8.43 1 69.44 101 ASP A C 1
ATOM 795 O O . ASP A 1 101 ? -9.43 -16.047 8.953 1 69.44 101 ASP A O 1
ATOM 799 N N . LYS A 1 102 ? -7.285 -16.641 8.781 1 66.62 102 LYS A N 1
ATOM 800 C CA . LYS A 1 102 ? -7.441 -17.578 9.883 1 66.62 102 LYS A CA 1
ATOM 801 C C . LYS A 1 102 ? -6.527 -17.234 11.047 1 66.62 102 LYS A C 1
ATOM 803 O O . LYS A 1 102 ? -5.574 -16.469 10.883 1 66.62 102 LYS A O 1
ATOM 808 N N . ASP A 1 103 ? -6.992 -17.5 12.156 1 76.06 103 ASP A N 1
ATOM 809 C CA . ASP A 1 103 ? -6.152 -17.375 13.344 1 76.06 103 ASP A CA 1
ATOM 810 C C . ASP A 1 103 ? -4.992 -18.359 13.305 1 76.06 103 ASP A C 1
ATOM 812 O O . ASP A 1 103 ? -4.953 -19.312 14.086 1 76.06 103 ASP A O 1
ATOM 816 N N . LYS A 1 104 ? -4.297 -18.25 12.266 1 80.56 104 LYS A N 1
ATOM 817 C CA . LYS A 1 104 ? -3.121 -19.094 12.086 1 80.56 104 LYS A CA 1
ATOM 818 C C . LYS A 1 104 ? -1.837 -18.312 12.352 1 80.56 104 LYS A C 1
ATOM 820 O O . LYS A 1 104 ? -1.832 -17.078 12.289 1 80.56 104 LYS A O 1
ATOM 825 N N . ASP A 1 105 ? -0.894 -19.109 12.688 1 91.81 105 ASP A N 1
ATOM 826 C CA . ASP A 1 105 ? 0.443 -18.547 12.805 1 91.81 105 ASP A CA 1
ATOM 827 C C . ASP A 1 105 ? 0.884 -17.906 11.492 1 91.81 105 ASP A C 1
ATOM 829 O O . ASP A 1 105 ? 0.708 -18.484 10.422 1 91.81 105 ASP A O 1
ATOM 833 N N . VAL A 1 106 ? 1.35 -16.719 11.594 1 94.69 106 VAL A N 1
ATOM 834 C CA . VAL A 1 106 ? 1.701 -15.906 10.438 1 94.69 106 VAL A CA 1
ATOM 835 C C . VAL A 1 106 ? 2.764 -16.625 9.602 1 94.69 106 VAL A C 1
ATOM 837 O O . VAL A 1 106 ? 2.725 -16.594 8.375 1 94.69 106 VAL A O 1
ATOM 840 N N . THR A 1 107 ? 3.729 -17.297 10.25 1 96.5 107 THR A N 1
ATOM 841 C CA . THR A 1 107 ? 4.793 -18 9.539 1 96.5 107 THR A CA 1
ATOM 842 C C . THR A 1 107 ? 4.254 -19.25 8.836 1 96.5 107 THR A C 1
ATOM 844 O O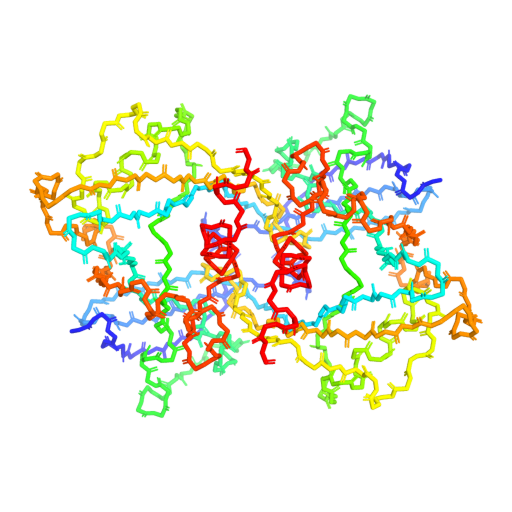 . THR A 1 107 ? 4.66 -19.562 7.715 1 96.5 107 THR A O 1
ATOM 847 N N . GLU A 1 108 ? 3.373 -19.906 9.469 1 95.69 108 GLU A N 1
ATOM 848 C CA . GLU A 1 108 ? 2.742 -21.062 8.859 1 95.69 108 GLU A CA 1
ATOM 849 C C . GLU A 1 108 ? 1.93 -20.672 7.629 1 95.69 108 GLU A C 1
ATOM 851 O O . GLU A 1 108 ? 1.92 -21.391 6.625 1 95.69 108 GLU A O 1
ATOM 856 N N . MET A 1 109 ? 1.283 -19.609 7.773 1 95.56 109 MET A N 1
ATOM 857 C CA . MET A 1 109 ? 0.523 -19.125 6.629 1 95.56 109 MET A CA 1
ATOM 858 C C . MET A 1 109 ? 1.451 -18.766 5.469 1 95.56 109 MET A C 1
ATOM 860 O O . MET A 1 109 ? 1.139 -19.062 4.312 1 95.56 109 MET A O 1
ATOM 864 N N . ALA A 1 110 ? 2.547 -18.125 5.805 1 97.31 110 ALA A N 1
ATOM 865 C CA . ALA A 1 110 ? 3.535 -17.812 4.781 1 97.31 110 ALA A CA 1
ATOM 866 C C . ALA A 1 110 ? 4.012 -19.062 4.059 1 97.31 110 ALA A C 1
ATOM 868 O O . ALA A 1 110 ? 4.059 -19.109 2.826 1 97.31 110 ALA A O 1
ATOM 869 N N . GLN A 1 111 ? 4.328 -20.062 4.836 1 97.38 111 GLN A N 1
ATOM 870 C CA . GLN A 1 111 ? 4.785 -21.328 4.266 1 97.38 111 GLN A CA 1
ATOM 871 C C . GLN A 1 111 ? 3.744 -21.922 3.322 1 97.38 111 GLN A C 1
ATOM 873 O O . GLN A 1 111 ? 4.074 -22.344 2.213 1 97.38 111 GLN A O 1
ATOM 878 N N . ALA A 1 112 ? 2.521 -21.953 3.797 1 95.81 112 ALA A N 1
ATOM 879 C CA . ALA A 1 112 ? 1.429 -22.531 3.012 1 95.81 112 ALA A CA 1
ATOM 880 C C . ALA A 1 112 ? 1.238 -21.766 1.705 1 95.81 112 ALA A C 1
ATOM 882 O O . ALA A 1 112 ? 1.025 -22.359 0.651 1 95.81 112 ALA A O 1
ATOM 883 N N . GLU A 1 113 ? 1.291 -20.406 1.753 1 96.94 113 GLU A N 1
ATOM 884 C CA . GLU A 1 113 ? 1.101 -19.578 0.563 1 96.94 113 GLU A CA 1
ATOM 885 C C . GLU A 1 113 ? 2.221 -19.812 -0.449 1 96.94 113 GLU A C 1
ATOM 887 O O . GLU A 1 113 ? 1.979 -19.812 -1.658 1 96.94 113 GLU A O 1
ATOM 892 N N . VAL A 1 114 ? 3.465 -19.922 0.036 1 98.44 114 VAL A N 1
ATOM 893 C CA . VAL A 1 114 ? 4.602 -20.172 -0.847 1 98.44 114 VAL A CA 1
ATOM 894 C C . VAL A 1 114 ? 4.383 -21.453 -1.631 1 98.44 114 VAL A C 1
ATOM 896 O O . VAL A 1 114 ? 4.535 -21.484 -2.855 1 98.44 114 VAL A O 1
ATOM 899 N N . LEU A 1 115 ? 4.004 -22.469 -0.913 1 98 115 LEU A N 1
ATOM 900 C CA . LEU A 1 115 ? 3.762 -23.75 -1.577 1 98 115 LEU A CA 1
ATOM 901 C C . LEU A 1 115 ? 2.621 -23.625 -2.58 1 98 115 LEU A C 1
ATOM 903 O O . LEU A 1 115 ? 2.748 -24.062 -3.729 1 98 115 LEU A O 1
ATOM 907 N N . GLU A 1 116 ? 1.551 -23.078 -2.207 1 97.38 116 GLU A N 1
ATOM 908 C CA . GLU A 1 116 ? 0.351 -22.969 -3.029 1 97.38 116 GLU A CA 1
ATOM 909 C C . GLU A 1 116 ? 0.622 -22.156 -4.293 1 97.38 116 GLU A C 1
ATOM 911 O O . GLU A 1 116 ? 0.267 -22.578 -5.398 1 97.38 116 GLU A O 1
ATOM 916 N N . GLU A 1 117 ? 1.295 -21.016 -4.191 1 97.94 117 GLU A N 1
ATOM 917 C CA . GLU A 1 117 ? 1.383 -20.078 -5.305 1 97.94 117 GLU A CA 1
ATOM 918 C C . GLU A 1 117 ? 2.637 -20.328 -6.137 1 97.94 117 GLU A C 1
ATOM 920 O O . GLU A 1 117 ? 2.645 -20.078 -7.348 1 97.94 117 GLU A O 1
ATOM 925 N N . THR A 1 118 ? 3.754 -20.797 -5.527 1 98.31 118 THR A N 1
ATOM 926 C CA . THR A 1 118 ? 5.016 -20.844 -6.258 1 98.31 118 THR A CA 1
ATOM 927 C C . THR A 1 118 ? 5.492 -22.281 -6.422 1 98.31 118 THR A C 1
ATOM 929 O O . THR A 1 118 ? 6.375 -22.562 -7.234 1 98.31 118 THR A O 1
ATOM 932 N N . GLY A 1 119 ? 4.977 -23.234 -5.637 1 98.38 119 GLY A N 1
ATOM 933 C CA . GLY A 1 119 ? 5.336 -24.641 -5.738 1 98.38 119 GLY A CA 1
ATOM 934 C C . GLY A 1 119 ? 6.559 -25 -4.914 1 98.38 119 GLY A C 1
ATOM 935 O O . GLY A 1 119 ? 6.98 -26.156 -4.898 1 98.38 119 GLY A O 1
ATOM 936 N N . TYR A 1 120 ? 7.145 -24.031 -4.207 1 98.75 120 TYR A N 1
ATOM 937 C CA . TYR A 1 120 ? 8.312 -24.312 -3.377 1 98.75 120 TYR A CA 1
ATOM 938 C C . TYR A 1 120 ? 7.891 -24.781 -1.988 1 98.75 120 TYR A C 1
ATOM 940 O O . TYR A 1 120 ? 7.039 -24.156 -1.348 1 98.75 120 TYR A O 1
ATOM 948 N N . LYS A 1 121 ? 8.391 -25.859 -1.601 1 98.5 121 LYS A N 1
ATOM 949 C CA . LYS A 1 121 ? 8.25 -26.328 -0.223 1 98.5 121 LYS A CA 1
ATOM 950 C C . LYS A 1 121 ? 9.398 -25.828 0.649 1 98.5 121 LYS A C 1
ATOM 952 O O . LYS A 1 121 ? 10.484 -26.406 0.644 1 98.5 121 LYS A O 1
ATOM 957 N N . VAL A 1 122 ? 9.141 -24.797 1.43 1 98.44 122 VAL A N 1
ATOM 958 C CA . VAL A 1 122 ? 10.164 -24.156 2.238 1 98.44 122 VAL A CA 1
ATOM 959 C C . VAL A 1 122 ? 10.023 -24.594 3.695 1 98.44 122 VAL A C 1
ATOM 961 O O . VAL A 1 122 ? 8.93 -24.531 4.262 1 98.44 122 VAL A O 1
ATOM 964 N N . PRO A 1 123 ? 11.141 -25.094 4.316 1 98 123 PRO A N 1
ATOM 965 C CA . PRO A 1 123 ? 11.047 -25.344 5.758 1 98 123 PRO A CA 1
ATOM 966 C C . PRO A 1 123 ? 10.68 -24.094 6.551 1 98 123 PRO A C 1
ATOM 968 O O . PRO A 1 123 ? 11.125 -23 6.219 1 98 123 PRO A O 1
ATOM 971 N N . LEU A 1 124 ? 9.875 -24.328 7.574 1 97 124 LEU A N 1
ATOM 972 C CA . LEU A 1 124 ? 9.391 -23.219 8.391 1 97 124 LEU A CA 1
ATOM 973 C C . LEU A 1 124 ? 10.555 -22.391 8.922 1 97 124 LEU A C 1
ATOM 975 O O . LEU A 1 124 ? 10.469 -21.156 8.961 1 97 124 LEU A O 1
ATOM 979 N N . GLU A 1 125 ? 11.672 -23 9.25 1 96.44 125 GLU A N 1
ATOM 980 C CA . GLU A 1 125 ? 12.812 -22.344 9.875 1 96.44 125 GLU A CA 1
ATOM 981 C C . GLU A 1 125 ? 13.547 -21.453 8.875 1 96.44 125 GLU A C 1
ATOM 983 O O . GLU A 1 125 ? 14.352 -20.609 9.273 1 96.44 125 GLU A O 1
ATOM 988 N N . ASN A 1 126 ? 13.281 -21.641 7.617 1 97 126 ASN A N 1
ATOM 989 C CA . ASN A 1 126 ? 13.945 -20.859 6.59 1 97 126 ASN A CA 1
ATOM 990 C C . ASN A 1 126 ? 13.203 -19.547 6.316 1 97 126 ASN A C 1
ATOM 992 O O . ASN A 1 126 ? 13.727 -18.656 5.656 1 97 126 ASN A O 1
ATOM 996 N N . LEU A 1 127 ? 11.992 -19.469 6.789 1 98.25 127 LEU A N 1
ATOM 997 C CA . LEU A 1 127 ? 11.227 -18.25 6.621 1 98.25 127 LEU A CA 1
ATOM 998 C C . LEU A 1 127 ? 11.617 -17.219 7.672 1 98.25 127 LEU A C 1
ATOM 1000 O O . LEU A 1 127 ? 11.398 -17.422 8.867 1 98.25 127 LEU A O 1
ATOM 1004 N N . LYS A 1 128 ? 12.18 -16.172 7.191 1 97.94 128 LYS A N 1
ATOM 1005 C CA . LYS A 1 128 ? 12.617 -15.102 8.078 1 97.94 128 LYS A CA 1
ATOM 1006 C C . LYS A 1 128 ? 11.758 -13.852 7.887 1 97.94 128 LYS A C 1
ATOM 1008 O O . LYS A 1 128 ? 11.578 -13.383 6.766 1 97.94 128 LYS A O 1
ATOM 1013 N N . LYS A 1 129 ? 11.25 -13.391 8.977 1 98.31 129 LYS A N 1
ATOM 1014 C CA . LYS A 1 129 ? 10.5 -12.141 8.906 1 98.31 129 LYS A CA 1
ATOM 1015 C C . LYS A 1 129 ? 11.414 -10.977 8.539 1 98.31 129 LYS A C 1
ATOM 1017 O O . LYS A 1 129 ? 12.477 -10.797 9.133 1 98.31 129 LYS A O 1
ATOM 1022 N N . ILE A 1 130 ? 11.031 -10.211 7.523 1 98.31 130 ILE A N 1
ATOM 1023 C CA . ILE A 1 130 ? 11.742 -8.984 7.184 1 98.31 130 ILE A CA 1
ATOM 1024 C C . ILE A 1 130 ? 11.266 -7.848 8.086 1 98.31 130 ILE A C 1
ATOM 1026 O O . ILE A 1 130 ? 12.062 -7.266 8.828 1 98.31 130 ILE A O 1
ATOM 1030 N N . THR A 1 131 ? 10.023 -7.496 8.023 1 98.31 131 THR A N 1
ATOM 1031 C CA . THR A 1 131 ? 9.391 -6.441 8.797 1 98.31 131 THR A CA 1
ATOM 1032 C C . THR A 1 131 ? 7.883 -6.426 8.555 1 98.31 131 THR A C 1
ATOM 1034 O O . THR A 1 131 ? 7.352 -7.285 7.848 1 98.31 131 THR A O 1
ATOM 1037 N N . SER A 1 132 ? 7.176 -5.516 9.172 1 98.31 132 SER A N 1
ATOM 1038 C CA . SER A 1 132 ? 5.75 -5.305 8.953 1 98.31 132 SER A CA 1
ATOM 1039 C C . SER A 1 132 ? 5.418 -3.82 8.859 1 98.31 132 SER A C 1
ATOM 1041 O O . SER A 1 132 ? 6.152 -2.98 9.383 1 98.31 132 SER A O 1
ATOM 1043 N N . PHE A 1 133 ? 4.363 -3.488 8.172 1 98.44 133 PHE A N 1
ATOM 1044 C CA . PHE A 1 133 ? 3.918 -2.117 7.949 1 98.44 133 PHE A CA 1
ATOM 1045 C C . PHE A 1 133 ? 2.432 -2.078 7.617 1 98.44 133 PHE A C 1
ATOM 1047 O O . PHE A 1 133 ? 1.801 -3.123 7.445 1 98.44 133 PHE A O 1
ATOM 1054 N N . ARG A 1 134 ? 1.9 -0.834 7.539 1 97.56 134 ARG A N 1
ATOM 1055 C CA . ARG A 1 134 ? 0.468 -0.679 7.305 1 97.56 134 ARG A CA 1
ATOM 1056 C C . ARG A 1 134 ? 0.186 -0.306 5.852 1 97.56 134 ARG A C 1
ATOM 1058 O O . ARG A 1 134 ? 0.918 0.487 5.258 1 97.56 134 ARG A O 1
ATOM 1065 N N . ASN A 1 135 ? -0.897 -0.876 5.305 1 96.69 135 ASN A N 1
ATOM 1066 C CA . ASN A 1 135 ? -1.346 -0.612 3.941 1 96.69 135 ASN A CA 1
ATOM 1067 C C . ASN A 1 135 ? -2.672 0.141 3.924 1 96.69 135 ASN A C 1
ATOM 1069 O O . ASN A 1 135 ? -3.531 -0.087 4.777 1 96.69 135 ASN A O 1
ATOM 1073 N N . GLY A 1 136 ? -2.791 0.934 2.891 1 96.12 136 GLY A N 1
ATOM 1074 C CA . GLY A 1 136 ? -4.062 1.624 2.73 1 96.12 136 GLY A CA 1
ATOM 1075 C C . GLY A 1 136 ? -4.461 2.43 3.951 1 96.12 136 GLY A C 1
ATOM 1076 O O . GLY A 1 136 ? -5.578 2.287 4.457 1 96.12 136 GLY A O 1
ATOM 1077 N N . VAL A 1 137 ? -3.611 3.271 4.418 1 97.38 137 VAL A N 1
ATOM 1078 C CA . VAL A 1 137 ? -3.764 3.895 5.73 1 97.38 137 VAL A CA 1
ATOM 1079 C C . VAL A 1 137 ? -4.965 4.836 5.719 1 97.38 137 VAL A C 1
ATOM 1081 O O . VAL A 1 137 ? -5.465 5.227 6.773 1 97.38 137 VAL A O 1
ATOM 1084 N N . GLY A 1 138 ? -5.5 5.188 4.594 1 95.94 138 GLY A N 1
ATOM 1085 C CA . GLY A 1 138 ? -6.645 6.082 4.527 1 95.94 138 GLY A CA 1
ATOM 1086 C C . GLY A 1 138 ? -7.973 5.348 4.512 1 95.94 138 GLY A C 1
ATOM 1087 O O . GLY A 1 138 ? -9.016 5.93 4.812 1 95.94 138 GLY A O 1
ATOM 1088 N N . VAL A 1 139 ? -7.953 4.07 4.172 1 96.38 139 VAL A N 1
ATOM 1089 C CA . VAL A 1 139 ? -9.25 3.451 3.928 1 96.38 139 VAL A CA 1
ATOM 1090 C C . VAL A 1 139 ? -9.281 2.051 4.535 1 96.38 139 VAL A C 1
ATOM 1092 O O . VAL A 1 139 ? -10.352 1.492 4.773 1 96.38 139 VAL A O 1
ATOM 1095 N N . ARG A 1 140 ? -8.211 1.411 4.824 1 95.88 140 ARG A N 1
ATOM 1096 C CA . ARG A 1 140 ? -8.141 0.049 5.344 1 95.88 140 ARG A CA 1
ATOM 1097 C C . ARG A 1 140 ? -7.27 -0.019 6.59 1 95.88 140 ARG A C 1
ATOM 1099 O O . ARG A 1 140 ? -7.766 -0.278 7.688 1 95.88 140 ARG A O 1
ATOM 1106 N N . GLY A 1 141 ? -5.949 0.271 6.348 1 97.25 141 GLY A N 1
ATOM 1107 C CA . GLY A 1 141 ? -5.031 0.334 7.477 1 97.25 141 GLY A CA 1
ATOM 1108 C C . GLY A 1 141 ? -4.547 -1.031 7.93 1 97.25 141 GLY A C 1
ATOM 1109 O O . GLY A 1 141 ? -4.078 -1.187 9.055 1 97.25 141 GLY A O 1
ATOM 1110 N N . THR A 1 142 ? -4.621 -2.035 7.09 1 96.62 142 THR A N 1
ATOM 1111 C CA . THR A 1 142 ? -4.285 -3.402 7.469 1 96.62 142 THR A CA 1
ATOM 1112 C C . THR A 1 142 ? -2.771 -3.58 7.57 1 96.62 142 THR A C 1
ATOM 1114 O O . THR A 1 142 ? -2.012 -2.854 6.926 1 96.62 142 THR A O 1
ATOM 1117 N N . LEU A 1 143 ? -2.381 -4.562 8.414 1 97.12 143 LEU A N 1
ATOM 1118 C CA . LEU A 1 143 ? -0.973 -4.895 8.602 1 97.12 143 LEU A CA 1
ATOM 1119 C C . LEU A 1 143 ? -0.512 -5.922 7.574 1 97.12 143 LEU A C 1
ATOM 1121 O O . LEU A 1 143 ? -1.194 -6.922 7.34 1 97.12 143 LEU A O 1
ATOM 1125 N N . GLN A 1 144 ? 0.574 -5.656 6.906 1 97.94 144 GLN A N 1
ATOM 1126 C CA . GLN A 1 144 ? 1.239 -6.66 6.082 1 97.94 144 GLN A CA 1
ATOM 1127 C C . GLN A 1 144 ? 2.594 -7.047 6.672 1 97.94 144 GLN A C 1
ATOM 1129 O O . GLN A 1 144 ? 3.383 -6.176 7.047 1 97.94 144 GLN A O 1
ATOM 1134 N N . THR A 1 145 ? 2.83 -8.273 6.812 1 98.31 145 THR A N 1
ATOM 1135 C CA . THR A 1 145 ? 4.117 -8.797 7.254 1 98.31 145 THR A CA 1
ATOM 1136 C C . THR A 1 145 ? 4.879 -9.422 6.082 1 98.31 145 THR A C 1
ATOM 1138 O O . THR A 1 145 ? 4.336 -10.258 5.363 1 98.31 145 THR A O 1
ATOM 1141 N N . GLN A 1 146 ? 6.125 -9.008 5.922 1 98.69 146 GLN A N 1
ATOM 1142 C CA . GLN A 1 146 ? 6.949 -9.531 4.84 1 98.69 146 GLN A CA 1
ATOM 1143 C C . GLN A 1 146 ? 7.945 -10.562 5.359 1 98.69 146 GLN A C 1
ATOM 1145 O O . GLN A 1 146 ? 8.523 -10.391 6.434 1 98.69 146 GLN A O 1
ATOM 1150 N N . PHE A 1 147 ? 8.133 -11.555 4.59 1 98.81 147 PHE A N 1
ATOM 1151 C CA . PHE A 1 147 ? 9.086 -12.609 4.898 1 98.81 147 PHE A CA 1
ATOM 1152 C C . PHE A 1 147 ? 10.102 -12.773 3.766 1 98.81 147 PHE A C 1
ATOM 1154 O O . PHE A 1 147 ? 9.852 -12.336 2.639 1 98.81 147 PHE A O 1
ATOM 1161 N N . TYR A 1 148 ? 11.219 -13.359 4.129 1 98.75 148 TYR A N 1
ATOM 1162 C CA . TYR A 1 148 ? 12.273 -13.734 3.195 1 98.75 148 TYR A CA 1
ATOM 1163 C C . TYR A 1 148 ? 12.656 -15.195 3.363 1 98.75 148 TYR A C 1
ATOM 1165 O O . TYR A 1 148 ? 12.742 -15.703 4.484 1 98.75 148 TYR A O 1
ATOM 1173 N N . ALA A 1 149 ? 12.891 -15.836 2.252 1 98.81 149 ALA A N 1
ATOM 1174 C CA . ALA A 1 149 ? 13.422 -17.203 2.324 1 98.81 149 ALA A CA 1
ATOM 1175 C C . ALA A 1 149 ? 14.32 -17.5 1.128 1 98.81 149 ALA A C 1
ATOM 1177 O O . ALA A 1 149 ? 14.008 -17.109 -0.002 1 98.81 149 ALA A O 1
ATOM 1178 N N . GLU A 1 150 ? 15.422 -18.172 1.416 1 98.38 150 GLU A N 1
ATOM 1179 C CA . GLU A 1 150 ? 16.234 -18.781 0.362 1 98.38 150 GLU A CA 1
ATOM 1180 C C . GLU A 1 150 ? 15.727 -20.172 -0.002 1 98.38 150 GLU A C 1
ATOM 1182 O O . GLU A 1 150 ? 15.352 -20.953 0.876 1 98.38 150 GLU A O 1
ATOM 1187 N N . VAL A 1 151 ? 15.664 -20.391 -1.276 1 98.56 151 VAL A N 1
ATOM 1188 C CA . VAL A 1 151 ? 15.195 -21.688 -1.727 1 98.56 151 VAL A CA 1
ATOM 1189 C C . VAL A 1 151 ? 16.172 -22.281 -2.74 1 98.56 151 VAL A C 1
ATOM 1191 O O . VAL A 1 151 ? 17.094 -21.594 -3.186 1 98.56 151 VAL A O 1
ATOM 1194 N N . THR A 1 152 ? 16.078 -23.625 -3.02 1 98.44 152 THR A N 1
ATOM 1195 C CA . THR A 1 152 ? 16.844 -24.344 -4.031 1 98.44 152 THR A CA 1
ATOM 1196 C C . THR A 1 152 ? 15.906 -24.984 -5.055 1 98.44 152 THR A C 1
ATOM 1198 O O . THR A 1 152 ? 14.688 -25.031 -4.852 1 98.44 152 THR A O 1
ATOM 1201 N N . ASP A 1 153 ? 16.516 -25.422 -6.18 1 98.19 153 ASP A N 1
ATOM 1202 C CA . ASP A 1 153 ? 15.711 -26.094 -7.195 1 98.19 153 ASP A CA 1
ATOM 1203 C C . ASP A 1 153 ? 15.031 -27.344 -6.621 1 98.19 153 ASP A C 1
ATOM 1205 O O . ASP A 1 153 ? 13.906 -27.672 -7.008 1 98.19 153 ASP A O 1
ATOM 1209 N N . GLN A 1 154 ? 15.641 -27.984 -5.688 1 98.06 154 GLN A N 1
ATOM 1210 C CA . GLN A 1 154 ? 15.125 -29.219 -5.098 1 98.06 154 GLN A CA 1
ATOM 1211 C C . GLN A 1 154 ? 13.875 -28.953 -4.262 1 98.06 154 GLN A C 1
ATOM 1213 O O . GLN A 1 154 ? 13.062 -29.844 -4.047 1 98.06 154 GLN A O 1
ATOM 1218 N N . MET A 1 155 ? 13.703 -27.781 -3.867 1 98.31 155 MET A N 1
ATOM 1219 C CA . MET A 1 155 ? 12.57 -27.422 -3.012 1 98.31 155 MET A CA 1
ATOM 1220 C C . MET A 1 155 ? 11.32 -27.172 -3.842 1 98.31 155 MET A C 1
ATOM 1222 O O . MET A 1 155 ? 10.227 -27.031 -3.295 1 98.31 155 MET A O 1
ATOM 1226 N N . LYS A 1 156 ? 11.5 -27.016 -5.105 1 98.12 156 LYS A N 1
ATOM 1227 C CA . LYS A 1 156 ? 10.336 -26.891 -5.984 1 98.12 156 LYS A CA 1
ATOM 1228 C C . LYS A 1 156 ? 9.656 -28.234 -6.191 1 98.12 156 LYS A C 1
ATOM 1230 O O . LYS A 1 156 ? 10.156 -29.078 -6.934 1 98.12 156 LYS A O 1
ATOM 1235 N N . VAL A 1 157 ? 8.516 -28.391 -5.609 1 98.06 157 VAL A N 1
ATOM 1236 C CA . VAL A 1 157 ? 7.895 -29.719 -5.594 1 98.06 157 VAL A CA 1
ATOM 1237 C C . VAL A 1 157 ? 6.625 -29.703 -6.441 1 98.06 157 VAL A C 1
ATOM 1239 O O . VAL A 1 157 ? 5.965 -30.734 -6.605 1 98.06 157 VAL A O 1
ATOM 1242 N N . GLY A 1 158 ? 6.273 -28.578 -6.93 1 96.12 158 GLY A N 1
ATOM 1243 C CA . GLY A 1 158 ? 5.098 -28.406 -7.77 1 96.12 158 GLY A CA 1
ATOM 1244 C C . GLY A 1 158 ? 5.168 -27.188 -8.656 1 96.12 158 GLY A C 1
ATOM 1245 O O . GLY A 1 158 ? 6.121 -26.406 -8.57 1 96.12 158 GLY A O 1
ATOM 1246 N N . SER A 1 159 ? 4.238 -27.016 -9.469 1 93.75 159 SER A N 1
ATOM 1247 C CA . SER A 1 159 ? 4.234 -25.906 -10.422 1 93.75 159 SER A CA 1
ATOM 1248 C C . SER A 1 159 ? 3.777 -24.609 -9.766 1 93.75 159 SER A C 1
ATOM 1250 O O . SER A 1 159 ? 4.039 -23.531 -10.273 1 93.75 159 SER A O 1
ATOM 1252 N N . GLY A 1 160 ? 3.135 -24.734 -8.617 1 95.69 160 GLY A N 1
ATOM 1253 C CA . GLY A 1 160 ? 2.451 -23.562 -8.07 1 95.69 160 GLY A CA 1
ATOM 1254 C C . GLY A 1 160 ? 1.23 -23.156 -8.867 1 95.69 160 GLY A C 1
ATOM 1255 O O . GLY A 1 160 ? 0.541 -24.016 -9.438 1 95.69 160 GLY A O 1
ATOM 1256 N N . GLY A 1 161 ? 0.892 -21.859 -8.797 1 92.94 161 GLY A N 1
ATOM 1257 C CA . GLY A 1 161 ? -0.173 -21.344 -9.641 1 92.94 161 GLY A CA 1
ATOM 1258 C C . GLY A 1 161 ? -1.437 -21 -8.875 1 92.94 161 GLY A C 1
ATOM 1259 O O . GLY A 1 161 ? -2.357 -20.391 -9.43 1 92.94 161 GLY A O 1
ATOM 1260 N N . GLY A 1 162 ? -1.469 -21.281 -7.625 1 91.38 162 GLY A N 1
ATOM 1261 C CA . GLY A 1 162 ? -2.654 -20.984 -6.836 1 91.38 162 GLY A CA 1
ATOM 1262 C C . GLY A 1 162 ? -3.709 -22.078 -6.918 1 91.38 162 GLY A C 1
ATOM 1263 O O . GLY A 1 162 ? -3.449 -23.156 -7.441 1 91.38 162 GLY A O 1
ATOM 1264 N N . LEU A 1 163 ? -4.832 -21.828 -6.305 1 85.62 163 LEU A N 1
ATOM 1265 C CA . LEU A 1 163 ? -5.926 -22.781 -6.266 1 85.62 163 LEU A CA 1
ATOM 1266 C C . LEU A 1 163 ? -6.934 -22.516 -7.379 1 85.62 163 LEU A C 1
ATOM 1268 O O . LEU A 1 163 ? -7.777 -21.625 -7.25 1 85.62 163 LEU A O 1
ATOM 1272 N N . VAL A 1 164 ? -6.988 -23.359 -8.336 1 77.81 164 VAL A N 1
ATOM 1273 C CA . VAL A 1 164 ? -7.836 -23.172 -9.508 1 77.81 164 VAL A CA 1
ATOM 1274 C C . VAL A 1 164 ? -9.305 -23.203 -9.094 1 77.81 164 VAL A C 1
ATOM 1276 O O . VAL A 1 164 ? -10.125 -22.438 -9.609 1 77.81 164 VAL A O 1
ATOM 1279 N N . ASP A 1 165 ? -9.539 -23.984 -8.164 1 81.5 165 ASP A N 1
ATOM 1280 C CA . ASP A 1 165 ? -10.914 -24.141 -7.699 1 81.5 165 ASP A CA 1
ATOM 1281 C C . ASP A 1 165 ? -11.422 -22.859 -7.055 1 81.5 165 ASP A C 1
ATOM 1283 O O . ASP A 1 165 ? -12.633 -22.641 -6.957 1 81.5 165 ASP A O 1
ATOM 1287 N N . GLU A 1 166 ? -10.508 -22.062 -6.703 1 79.5 166 GLU A N 1
ATOM 1288 C CA . GLU A 1 166 ? -10.875 -20.781 -6.102 1 79.5 166 GLU A CA 1
ATOM 1289 C C . GLU A 1 166 ? -10.812 -19.656 -7.125 1 79.5 166 GLU A C 1
ATOM 1291 O O . GLU A 1 166 ? -10.969 -18.484 -6.773 1 79.5 166 GLU A O 1
ATOM 1296 N N . GLY A 1 167 ? -10.617 -20.109 -8.344 1 80.94 167 GLY A N 1
ATOM 1297 C CA . GLY A 1 167 ? -10.633 -19.125 -9.414 1 80.94 167 GLY A CA 1
ATOM 1298 C C . GLY A 1 167 ? -9.305 -18.406 -9.586 1 80.94 167 GLY A C 1
ATOM 1299 O O . GLY A 1 167 ? -9.203 -17.453 -10.359 1 80.94 167 GLY A O 1
ATOM 1300 N N . GLU A 1 168 ? -8.336 -18.781 -8.883 1 87.12 168 GLU A N 1
ATOM 1301 C CA . GLU A 1 168 ? -7.031 -18.125 -8.977 1 87.12 168 GLU A CA 1
ATOM 1302 C C . GLU A 1 168 ? -6.277 -18.594 -10.227 1 87.12 168 GLU A C 1
ATOM 1304 O O . GLU A 1 168 ? -6.254 -19.781 -10.531 1 87.12 168 GLU A O 1
ATOM 1309 N N . GLN A 1 169 ? -5.785 -17.672 -10.953 1 91.69 169 GLN A N 1
ATOM 1310 C CA . GLN A 1 169 ? -4.875 -1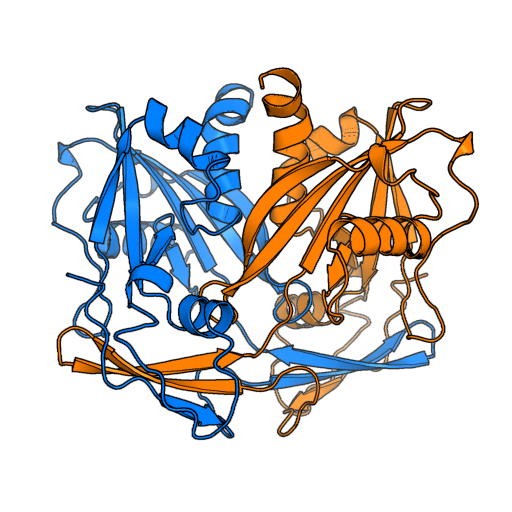7.922 -12.062 1 91.69 169 GLN A CA 1
ATOM 1311 C C . GLN A 1 169 ? -3.57 -17.141 -11.898 1 91.69 169 GLN A C 1
ATOM 1313 O O . GLN A 1 169 ? -3.482 -15.984 -12.289 1 91.69 169 GLN A O 1
ATOM 1318 N N . ILE A 1 170 ? -2.613 -17.828 -11.422 1 95.19 170 ILE A N 1
ATOM 1319 C CA . ILE A 1 170 ? -1.326 -17.234 -11.094 1 95.19 170 ILE A CA 1
ATOM 1320 C C . ILE A 1 170 ? -0.228 -17.875 -11.938 1 95.19 170 ILE A C 1
ATOM 1322 O O . ILE A 1 170 ? -0.161 -19.094 -12.055 1 95.19 170 ILE A O 1
ATOM 1326 N N . GLU A 1 171 ? 0.49 -17.094 -12.617 1 96.12 171 GLU A N 1
ATOM 1327 C CA . GLU A 1 171 ? 1.694 -17.531 -13.32 1 96.12 171 GLU A CA 1
ATOM 1328 C C . GLU A 1 171 ? 2.945 -17.266 -12.484 1 96.12 171 GLU A C 1
ATOM 1330 O O . GLU A 1 171 ? 3.109 -16.172 -11.938 1 96.12 171 GLU A O 1
ATOM 1335 N N . VAL A 1 172 ? 3.789 -18.297 -12.375 1 97.44 172 VAL A N 1
ATOM 1336 C CA . VAL A 1 172 ? 5.055 -18.094 -11.672 1 97.44 172 VAL A CA 1
ATOM 1337 C C . VAL A 1 172 ? 6.121 -17.625 -12.664 1 97.44 172 VAL A C 1
ATOM 1339 O O . VAL A 1 172 ? 6.34 -18.266 -13.695 1 97.44 172 VAL A O 1
ATOM 1342 N N . VAL A 1 173 ? 6.746 -16.531 -12.352 1 97.19 173 VAL A N 1
ATOM 1343 C CA . VAL A 1 173 ? 7.793 -15.922 -13.18 1 97.19 173 VAL A CA 1
ATOM 1344 C C . VAL A 1 173 ? 9.094 -15.852 -12.383 1 97.19 173 VAL A C 1
ATOM 1346 O O . VAL A 1 173 ? 9.086 -15.578 -11.18 1 97.19 173 VAL A O 1
ATOM 1349 N N . GLU A 1 174 ? 10.156 -16.125 -13.062 1 97.75 174 GLU A N 1
ATOM 1350 C CA . GLU A 1 174 ? 11.461 -16.016 -12.414 1 97.75 174 GLU A CA 1
ATOM 1351 C C . GLU A 1 174 ? 12.219 -14.789 -12.898 1 97.75 174 GLU A C 1
ATOM 1353 O O . GLU A 1 174 ? 12.477 -14.641 -14.094 1 97.75 174 GLU A O 1
ATOM 1358 N N . LEU A 1 175 ? 12.539 -13.898 -11.977 1 97.94 175 LEU A N 1
ATOM 1359 C CA . LEU A 1 175 ? 13.367 -12.734 -12.273 1 97.94 175 LEU A CA 1
ATOM 1360 C C . LEU A 1 175 ? 14.828 -13 -11.93 1 97.94 175 LEU A C 1
ATOM 1362 O O . LEU A 1 175 ? 15.133 -13.469 -10.828 1 97.94 175 LEU A O 1
ATOM 1366 N N . SER A 1 176 ? 15.727 -12.703 -12.852 1 97.12 176 SER A N 1
ATOM 1367 C CA . SER A 1 176 ? 17.141 -12.758 -12.5 1 97.12 176 SER A CA 1
ATOM 1368 C C . SER A 1 176 ? 17.5 -11.641 -11.523 1 97.12 176 SER A C 1
ATOM 1370 O O . SER A 1 176 ? 16.781 -10.648 -11.406 1 97.12 176 SER A O 1
ATOM 1372 N N . GLY A 1 177 ? 18.656 -11.859 -10.812 1 91.81 177 GLY A N 1
ATOM 1373 C CA . GLY A 1 177 ? 19.141 -10.812 -9.922 1 91.81 177 GLY A CA 1
ATOM 1374 C C . GLY A 1 177 ? 19.25 -9.461 -10.609 1 91.81 177 GLY A C 1
ATOM 1375 O O . GLY A 1 177 ? 18.781 -8.445 -10.07 1 91.81 177 GLY A O 1
ATOM 1376 N N . ARG A 1 178 ? 19.766 -9.469 -11.773 1 90 178 ARG A N 1
ATOM 1377 C CA . ARG A 1 178 ? 19.938 -8.242 -12.547 1 90 178 ARG A CA 1
ATOM 1378 C C . ARG A 1 178 ? 18.578 -7.645 -12.922 1 90 178 ARG A C 1
ATOM 1380 O O . ARG A 1 178 ? 18.375 -6.438 -12.781 1 90 178 ARG A O 1
ATOM 1387 N N . ASP A 1 179 ? 17.703 -8.43 -13.367 1 92.44 179 ASP A N 1
ATOM 1388 C CA . ASP A 1 179 ? 16.375 -7.969 -13.758 1 92.44 179 ASP A CA 1
ATOM 1389 C C . ASP A 1 179 ? 15.609 -7.438 -12.555 1 92.44 179 ASP A C 1
ATOM 1391 O O . ASP A 1 179 ? 14.891 -6.438 -12.664 1 92.44 179 ASP A O 1
ATOM 1395 N N . ALA A 1 180 ? 15.773 -8.117 -11.406 1 93.31 180 ALA A N 1
ATOM 1396 C CA . ALA A 1 180 ? 15.07 -7.703 -10.195 1 93.31 180 ALA A CA 1
ATOM 1397 C C . ALA A 1 180 ? 15.484 -6.297 -9.781 1 93.31 180 ALA A C 1
ATOM 1399 O O . ALA A 1 180 ? 14.641 -5.492 -9.367 1 93.31 180 ALA A O 1
ATOM 1400 N N . LEU A 1 181 ? 16.719 -6.047 -9.867 1 90.88 181 LEU A N 1
ATOM 1401 C CA . LEU A 1 181 ? 17.219 -4.723 -9.516 1 90.88 181 LEU A CA 1
ATOM 1402 C C . LEU A 1 181 ? 16.641 -3.656 -10.438 1 90.88 181 LEU A C 1
ATOM 1404 O O . LEU A 1 181 ? 16.172 -2.619 -9.977 1 90.88 181 LEU A O 1
ATOM 1408 N N . LYS A 1 182 ? 16.641 -3.877 -11.734 1 92.75 182 LYS A N 1
ATOM 1409 C CA . LYS A 1 182 ? 16.094 -2.941 -12.719 1 92.75 182 LYS A CA 1
ATOM 1410 C C . LYS A 1 182 ? 14.586 -2.803 -12.57 1 92.75 182 LYS A C 1
ATOM 1412 O O . LYS A 1 182 ? 14.031 -1.736 -12.836 1 92.75 182 LYS A O 1
ATOM 1417 N N . PHE A 1 183 ? 14.047 -3.855 -12.141 1 93.69 183 PHE A N 1
ATOM 1418 C CA . PHE A 1 183 ? 12.602 -3.992 -11.969 1 93.69 183 PHE A CA 1
ATOM 1419 C C . PHE A 1 183 ? 12.078 -2.957 -10.977 1 93.69 183 PHE A C 1
ATOM 1421 O O . PHE A 1 183 ? 10.969 -2.447 -11.141 1 93.69 183 PHE A O 1
ATOM 1428 N N . ILE A 1 184 ? 12.867 -2.643 -10.023 1 96.12 184 ILE A N 1
ATOM 1429 C CA . ILE A 1 184 ? 12.43 -1.819 -8.898 1 96.12 184 ILE A CA 1
ATOM 1430 C C . ILE A 1 184 ? 11.953 -0.463 -9.406 1 96.12 184 ILE A C 1
ATOM 1432 O O . ILE A 1 184 ? 10.867 -0.008 -9.047 1 96.12 184 ILE A O 1
ATOM 1436 N N . MET A 1 185 ? 12.664 0.125 -10.344 1 96.56 185 MET A N 1
ATOM 1437 C CA . MET A 1 185 ? 12.352 1.489 -10.758 1 96.56 185 MET A CA 1
ATOM 1438 C C . MET A 1 185 ? 11.672 1.503 -12.125 1 96.56 185 MET A C 1
ATOM 1440 O O . MET A 1 185 ? 11.359 2.57 -12.656 1 96.56 185 MET A O 1
ATOM 1444 N N . ASP A 1 186 ? 11.43 0.388 -12.766 1 97.44 186 ASP A N 1
ATOM 1445 C CA . ASP A 1 186 ? 10.82 0.304 -14.094 1 97.44 186 ASP A CA 1
ATOM 1446 C C . ASP A 1 186 ? 9.312 0.529 -14.023 1 97.44 186 ASP A C 1
ATOM 1448 O O . ASP A 1 186 ? 8.562 -0.375 -13.648 1 97.44 186 ASP A O 1
ATOM 1452 N N . GLU A 1 187 ? 8.844 1.627 -14.445 1 97.25 187 GLU A N 1
ATOM 1453 C CA . GLU A 1 187 ? 7.438 2.002 -14.32 1 97.25 187 GLU A CA 1
ATOM 1454 C C . GLU A 1 187 ? 6.586 1.312 -15.383 1 97.25 187 GLU A C 1
ATOM 1456 O O . GLU A 1 187 ? 5.355 1.346 -15.32 1 97.25 187 GLU A O 1
ATOM 1461 N N . THR A 1 188 ? 7.184 0.716 -16.375 1 96.81 188 THR A N 1
ATOM 1462 C CA . THR A 1 188 ? 6.422 0.017 -17.406 1 96.81 188 THR A CA 1
ATOM 1463 C C . THR A 1 188 ? 5.871 -1.302 -16.875 1 96.81 188 THR A C 1
ATOM 1465 O O . THR A 1 188 ? 5 -1.913 -17.5 1 96.81 188 THR A O 1
ATOM 1468 N N . ILE A 1 189 ? 6.379 -1.746 -15.82 1 97.06 189 ILE A N 1
ATOM 1469 C CA . ILE A 1 189 ? 5.902 -2.957 -15.156 1 97.06 189 ILE A CA 1
ATOM 1470 C C . ILE A 1 189 ? 4.961 -2.584 -14.016 1 97.06 189 ILE A 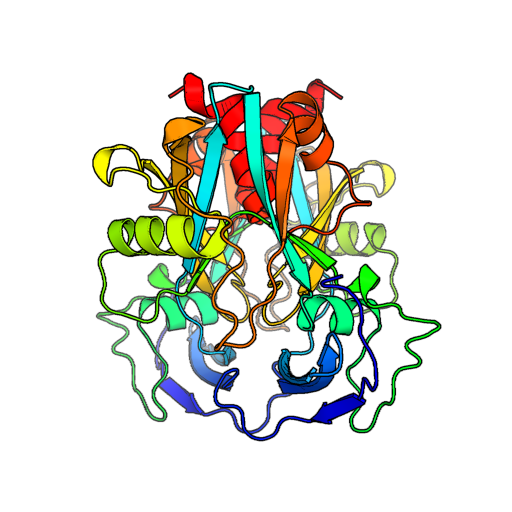C 1
ATOM 1472 O O . ILE A 1 189 ? 5.344 -1.845 -13.102 1 97.06 189 ILE A O 1
ATOM 1476 N N . THR A 1 190 ? 3.75 -3.066 -14.086 1 97.88 190 THR A N 1
ATOM 1477 C CA . THR A 1 190 ? 2.785 -2.797 -13.031 1 97.88 190 THR A CA 1
ATOM 1478 C C . THR A 1 190 ? 3.074 -3.662 -11.805 1 97.88 190 THR A C 1
ATOM 1480 O O . THR A 1 190 ? 3.047 -4.891 -11.883 1 97.88 190 THR A O 1
ATOM 1483 N N . LYS A 1 191 ? 3.332 -3.031 -10.648 1 98.38 191 LYS A N 1
ATOM 1484 C CA . LYS A 1 191 ? 3.693 -3.746 -9.422 1 98.38 191 LYS A CA 1
ATOM 1485 C C . LYS A 1 191 ? 3.338 -2.928 -8.188 1 98.38 191 LYS A C 1
ATOM 1487 O O . LYS A 1 191 ? 3.209 -1.704 -8.258 1 98.38 191 LYS A O 1
ATOM 1492 N N . PRO A 1 192 ? 3.119 -3.607 -7.125 1 98.5 192 PRO A N 1
ATOM 1493 C CA . PRO A 1 192 ? 2.879 -2.883 -5.875 1 98.5 192 PRO A CA 1
ATOM 1494 C C . PRO A 1 192 ? 4.168 -2.426 -5.199 1 98.5 192 PRO A C 1
ATOM 1496 O O . PRO A 1 192 ? 5.207 -3.084 -5.328 1 98.5 192 PRO A O 1
ATOM 1499 N N . VAL A 1 193 ? 4.055 -1.408 -4.363 1 98.25 193 VAL A N 1
ATOM 1500 C CA . VAL A 1 193 ? 5.219 -0.792 -3.738 1 98.25 193 VAL A CA 1
ATOM 1501 C C . VAL A 1 193 ? 5.816 -1.743 -2.703 1 98.25 193 VAL A C 1
ATOM 1503 O O . VAL A 1 193 ? 7.023 -1.723 -2.455 1 98.25 193 VAL A O 1
ATOM 1506 N N . TRP A 1 194 ? 5.035 -2.582 -2.098 1 98.44 194 TRP A N 1
ATOM 1507 C CA . TRP A 1 194 ? 5.594 -3.477 -1.09 1 98.44 194 TRP A CA 1
ATOM 1508 C C . TRP A 1 194 ? 6.559 -4.477 -1.723 1 98.44 194 TRP A C 1
ATOM 1510 O O . TRP A 1 194 ? 7.496 -4.938 -1.071 1 98.44 194 TRP A O 1
ATOM 1520 N N . MET A 1 195 ? 6.344 -4.859 -2.99 1 98.56 195 MET A N 1
ATOM 1521 C CA . MET A 1 195 ? 7.324 -5.66 -3.719 1 98.56 195 MET A CA 1
ATOM 1522 C C . MET A 1 195 ? 8.602 -4.863 -3.963 1 98.56 195 MET A C 1
ATOM 1524 O O . MET A 1 195 ? 9.703 -5.391 -3.799 1 98.56 195 MET A O 1
ATOM 1528 N N . MET A 1 196 ? 8.461 -3.594 -4.34 1 98.44 196 MET A N 1
ATOM 1529 C CA . MET A 1 196 ? 9.617 -2.729 -4.559 1 98.44 196 MET A CA 1
ATOM 1530 C C . MET A 1 196 ? 10.453 -2.613 -3.289 1 98.44 196 MET A C 1
ATOM 1532 O O . MET A 1 196 ? 11.68 -2.693 -3.344 1 98.44 196 MET A O 1
ATOM 1536 N N . PHE A 1 197 ? 9.82 -2.457 -2.193 1 98.56 197 PHE A N 1
ATOM 1537 C CA . PHE A 1 197 ? 10.523 -2.361 -0.919 1 98.56 197 PHE A CA 1
ATOM 1538 C C . PHE A 1 197 ? 11.281 -3.65 -0.621 1 98.56 197 PHE A C 1
ATOM 1540 O O . PHE A 1 197 ? 12.438 -3.613 -0.21 1 98.56 197 PHE A O 1
ATOM 1547 N N . ALA A 1 198 ? 10.602 -4.801 -0.76 1 98.62 198 ALA A N 1
ATOM 1548 C CA . ALA A 1 198 ? 11.242 -6.086 -0.479 1 98.62 198 ALA A CA 1
ATOM 1549 C C . ALA A 1 198 ? 12.531 -6.246 -1.287 1 98.62 198 ALA A C 1
ATOM 1551 O O . ALA A 1 198 ? 13.555 -6.68 -0.756 1 98.62 198 ALA A O 1
ATOM 1552 N N . PHE A 1 199 ? 12.484 -5.902 -2.584 1 98.38 199 PHE A N 1
ATOM 1553 C CA . PHE A 1 199 ? 13.672 -6.016 -3.422 1 98.38 199 PHE A CA 1
ATOM 1554 C C . PHE A 1 199 ? 14.742 -5.023 -2.98 1 98.38 199 PHE A C 1
ATOM 1556 O O . PHE A 1 199 ? 15.93 -5.355 -2.947 1 98.38 199 PHE A O 1
ATOM 1563 N N . THR A 1 200 ? 14.344 -3.795 -2.672 1 97.5 200 THR A N 1
ATOM 1564 C CA . THR A 1 200 ? 15.328 -2.832 -2.197 1 97.5 200 THR A CA 1
ATOM 1565 C C . THR A 1 200 ? 15.977 -3.312 -0.902 1 97.5 200 THR A C 1
ATOM 1567 O O . THR A 1 200 ? 17.188 -3.164 -0.713 1 97.5 200 THR A O 1
ATOM 1570 N N . TRP A 1 201 ? 15.156 -3.814 0.032 1 97.94 201 TRP A N 1
ATOM 1571 C CA . TRP A 1 201 ? 15.695 -4.398 1.258 1 97.94 201 TRP A CA 1
ATOM 1572 C C . TRP A 1 201 ? 16.719 -5.473 0.942 1 97.94 201 TRP A C 1
ATOM 1574 O O . TRP A 1 201 ? 17.828 -5.48 1.509 1 97.94 201 TRP A O 1
ATOM 1584 N N . PHE A 1 202 ? 16.438 -6.398 0.052 1 97.75 202 PHE A N 1
ATOM 1585 C CA . PHE A 1 202 ? 17.312 -7.52 -0.289 1 97.75 202 PHE A CA 1
ATOM 1586 C C . PHE A 1 202 ? 18.656 -7.02 -0.799 1 97.75 202 PHE A C 1
ATOM 1588 O O . PHE A 1 202 ? 19.719 -7.484 -0.348 1 97.75 202 PHE A O 1
ATOM 1595 N N . PHE A 1 203 ? 18.625 -6.059 -1.717 1 96.69 203 PHE A N 1
ATOM 1596 C CA . PHE A 1 203 ? 19.828 -5.656 -2.43 1 96.69 203 PHE A CA 1
ATOM 1597 C C . PHE A 1 203 ? 20.672 -4.711 -1.578 1 96.69 203 PHE A C 1
ATOM 1599 O O . PHE A 1 203 ? 21.891 -4.664 -1.715 1 96.69 203 PHE A O 1
ATOM 1606 N N . PHE A 1 204 ? 20 -4.055 -0.595 1 95.38 204 PHE A N 1
ATOM 1607 C CA . PHE A 1 204 ? 20.766 -2.949 -0.021 1 95.38 204 PHE A CA 1
ATOM 1608 C C . PHE A 1 204 ? 20.797 -3.051 1.5 1 95.38 204 PHE A C 1
ATOM 1610 O O . PHE A 1 204 ? 21.641 -2.416 2.148 1 95.38 204 PHE A O 1
ATOM 1617 N N . MET A 1 205 ? 19.922 -3.842 2.113 1 95.25 205 MET A N 1
ATOM 1618 C CA . MET A 1 205 ? 19.828 -3.785 3.57 1 95.25 205 MET A CA 1
ATOM 1619 C C . MET A 1 205 ? 20.094 -5.156 4.184 1 95.25 205 MET A C 1
ATOM 1621 O O . MET A 1 205 ? 20.516 -5.254 5.336 1 95.25 205 MET A O 1
ATOM 1625 N N . LYS A 1 206 ? 19.75 -6.195 3.52 1 94.31 206 LYS A N 1
ATOM 1626 C CA . LYS A 1 206 ? 19.75 -7.555 4.051 1 94.31 206 LYS A CA 1
ATOM 1627 C C . LYS A 1 206 ? 21.094 -7.887 4.691 1 94.31 206 LYS A C 1
ATOM 1629 O O . LYS A 1 206 ? 21.156 -8.445 5.789 1 94.31 206 LYS A O 1
ATOM 1634 N N . ASP A 1 207 ? 22.203 -7.57 4.055 1 86.56 207 ASP A N 1
ATOM 1635 C CA . ASP A 1 207 ? 23.516 -7.98 4.543 1 86.56 207 ASP A CA 1
ATOM 1636 C C . ASP A 1 207 ? 24.125 -6.906 5.43 1 86.56 207 ASP A C 1
ATOM 1638 O O . ASP A 1 207 ? 25.25 -7.066 5.926 1 86.56 207 ASP A O 1
ATOM 1642 N N . LYS A 1 208 ? 23.5 -5.727 5.551 1 76.25 208 LYS A N 1
ATOM 1643 C CA . LYS A 1 208 ? 24 -4.668 6.422 1 76.25 208 LYS A CA 1
ATOM 1644 C C . LYS A 1 208 ? 23.516 -4.855 7.855 1 76.25 208 LYS A C 1
ATOM 1646 O O . LYS A 1 208 ? 23.984 -4.188 8.773 1 76.25 208 LYS A O 1
ATOM 1651 N N . GLU A 1 209 ? 22.469 -5.656 8.188 1 55.72 209 GLU A N 1
ATOM 1652 C CA . GLU A 1 209 ? 22.016 -5.91 9.555 1 55.72 209 GLU A CA 1
ATOM 1653 C C . GLU A 1 209 ? 23 -6.809 10.297 1 55.72 209 GLU A C 1
ATOM 1655 O O . GLU A 1 209 ? 23.641 -7.668 9.695 1 55.72 209 GLU A O 1
ATOM 1660 N N . MET B 1 1 ? -3.531 17.984 21.266 1 60.94 1 MET B N 1
ATOM 1661 C CA . MET B 1 1 ? -2.648 17.094 20.516 1 60.94 1 MET B CA 1
ATOM 1662 C C . MET B 1 1 ? -3.445 16.234 19.547 1 60.94 1 MET B C 1
ATOM 1664 O O . MET B 1 1 ? -4.621 15.945 19.781 1 60.94 1 MET B O 1
ATOM 1668 N N . ALA B 1 2 ? -2.889 15.992 18.25 1 73.06 2 ALA B N 1
ATOM 1669 C CA . ALA B 1 2 ? -3.605 15.344 17.156 1 73.06 2 ALA B CA 1
ATOM 1670 C C . ALA B 1 2 ? -4.125 13.977 17.578 1 73.06 2 ALA B C 1
ATOM 1672 O O . ALA B 1 2 ? -4.969 13.383 16.906 1 73.06 2 ALA B O 1
ATOM 1673 N N . ASP B 1 3 ? -3.838 13.594 18.875 1 84.25 3 ASP B N 1
ATOM 1674 C CA . ASP B 1 3 ? -4.184 12.219 19.219 1 84.25 3 ASP B CA 1
ATOM 1675 C C . ASP B 1 3 ? -5.262 12.18 20.297 1 84.25 3 ASP B C 1
ATOM 1677 O O . ASP B 1 3 ? -5.52 11.133 20.891 1 84.25 3 ASP B O 1
ATOM 1681 N N . GLN B 1 4 ? -5.891 13.32 20.609 1 93.19 4 GLN B N 1
ATOM 1682 C CA . GLN B 1 4 ? -7.004 13.305 21.562 1 93.19 4 GLN B CA 1
ATOM 1683 C C . GLN B 1 4 ? -8.281 12.812 20.891 1 93.19 4 GLN B C 1
ATOM 1685 O O . GLN B 1 4 ? -9.023 13.602 20.297 1 93.19 4 GLN B O 1
ATOM 1690 N N . ILE B 1 5 ? -8.578 11.562 21.078 1 96.88 5 ILE B N 1
ATOM 1691 C CA . ILE B 1 5 ? -9.703 10.906 20.422 1 96.88 5 ILE B CA 1
ATOM 1692 C C . ILE B 1 5 ? -10.703 10.438 21.469 1 96.88 5 ILE B C 1
ATOM 1694 O O . ILE B 1 5 ? -10.32 9.836 22.484 1 96.88 5 ILE B O 1
ATOM 1698 N N . SER B 1 6 ? -11.93 10.719 21.234 1 97.19 6 SER B N 1
ATOM 1699 C CA . SER B 1 6 ? -12.977 10.297 22.172 1 97.19 6 SER B CA 1
ATOM 1700 C C . SER B 1 6 ? -14.273 10 21.438 1 97.19 6 SER B C 1
ATOM 1702 O O . SER B 1 6 ? -14.398 10.258 20.234 1 97.19 6 SER B O 1
ATOM 1704 N N . ASP B 1 7 ? -15.234 9.344 22.125 1 97.81 7 ASP B N 1
ATOM 1705 C CA . ASP B 1 7 ? -16.594 9.086 21.656 1 97.81 7 ASP B CA 1
ATOM 1706 C C . ASP B 1 7 ? -16.578 8.297 20.344 1 97.81 7 ASP B C 1
ATOM 1708 O O . ASP B 1 7 ? -17.281 8.656 19.406 1 97.81 7 ASP B O 1
ATOM 1712 N N . VAL B 1 8 ? -15.766 7.312 20.344 1 98.5 8 VAL B N 1
ATOM 1713 C CA . VAL B 1 8 ? -15.602 6.52 19.141 1 98.5 8 VAL B CA 1
ATOM 1714 C C . VAL B 1 8 ? -16.703 5.465 19.047 1 98.5 8 VAL B C 1
ATOM 1716 O O . VAL B 1 8 ? -16.938 4.73 20.016 1 98.5 8 VAL B O 1
ATOM 1719 N N . SER B 1 9 ? -17.359 5.43 17.938 1 98.69 9 SER B N 1
ATOM 1720 C CA . SER B 1 9 ? -18.328 4.379 17.641 1 98.69 9 SER B CA 1
ATOM 1721 C C . SER B 1 9 ? -18.266 3.963 16.172 1 98.69 9 SER B C 1
ATOM 1723 O O . SER B 1 9 ? -17.75 4.699 15.336 1 98.69 9 SER B O 1
ATOM 1725 N N . VAL B 1 10 ? -18.797 2.748 15.883 1 98.5 10 VAL B N 1
ATOM 1726 C CA . VAL B 1 10 ? -18.719 2.162 14.555 1 98.5 10 VAL B CA 1
ATOM 1727 C C . VAL B 1 10 ? -20.141 1.935 14.008 1 98.5 10 VAL B C 1
ATOM 1729 O O . VAL B 1 10 ? -21.016 1.482 14.734 1 98.5 10 VAL B O 1
ATOM 1732 N N . SER B 1 11 ? -20.328 2.285 12.789 1 97.44 11 SER B N 1
ATOM 1733 C CA . SER B 1 11 ? -21.562 1.958 12.102 1 97.44 11 SER B CA 1
ATOM 1734 C C . SER B 1 11 ? -21.297 1.382 10.711 1 97.44 11 SER B C 1
ATOM 1736 O O . SER B 1 11 ? -20.266 1.679 10.102 1 97.44 11 SER B O 1
ATOM 1738 N N . LEU B 1 12 ? -22.188 0.504 10.328 1 93.88 12 LEU B N 1
ATOM 1739 C CA . LEU B 1 12 ? -22.172 0.124 8.922 1 93.88 12 LEU B CA 1
ATOM 1740 C C . LEU B 1 12 ? -22.469 1.326 8.031 1 93.88 12 LEU B C 1
ATOM 1742 O O . LEU B 1 12 ? -23.266 2.186 8.383 1 93.88 12 LEU B O 1
ATOM 1746 N N . CYS B 1 13 ? -21.797 1.334 6.93 1 90.44 13 CYS B N 1
ATOM 1747 C CA . CYS B 1 13 ? -21.953 2.459 6.016 1 90.44 13 CYS B CA 1
ATOM 1748 C C . CYS B 1 13 ? -22.594 2.008 4.703 1 90.44 13 CYS B C 1
ATOM 1750 O O . CYS B 1 13 ? -21.906 1.525 3.807 1 90.44 13 CYS B O 1
ATOM 1752 N N . SER B 1 14 ? -23.891 2.148 4.559 1 83.81 14 SER B N 1
ATOM 1753 C CA . SER B 1 14 ? -24.625 1.66 3.396 1 83.81 14 SER B CA 1
ATOM 1754 C C . SER B 1 14 ? -24.422 2.57 2.189 1 83.81 14 SER B C 1
ATOM 1756 O O . SER B 1 14 ? -24.609 2.148 1.048 1 83.81 14 SER B O 1
ATOM 1758 N N . SER B 1 15 ? -24.156 3.84 2.439 1 86 15 SER B N 1
ATOM 1759 C CA . SER B 1 15 ? -23.859 4.805 1.385 1 86 15 SER B CA 1
ATOM 1760 C C . SER B 1 15 ? -22.734 5.738 1.79 1 86 15 SER B C 1
ATOM 1762 O O . SER B 1 15 ? -22.75 6.32 2.875 1 86 15 SER B O 1
ATOM 1764 N N . SER B 1 16 ? -21.781 5.727 0.957 1 90 16 SER B N 1
ATOM 1765 C CA . SER B 1 16 ? -20.609 6.562 1.249 1 90 16 SER B CA 1
ATOM 1766 C C . SER B 1 16 ? -20.172 7.344 0.016 1 90 16 SER B C 1
ATOM 1768 O O . SER B 1 16 ? -20.109 6.793 -1.084 1 90 16 SER B O 1
ATOM 1770 N N . LYS B 1 17 ? -19.953 8.609 0.22 1 86.94 17 LYS B N 1
ATOM 1771 C CA . LYS B 1 17 ? -19.391 9.438 -0.847 1 86.94 17 LYS B CA 1
ATOM 1772 C C . LYS B 1 17 ? -17.922 9.133 -1.066 1 86.94 17 LYS B C 1
ATOM 1774 O O . LYS B 1 17 ? -17.375 9.422 -2.133 1 86.94 17 LYS B O 1
ATOM 1779 N N . TYR B 1 18 ? -17.297 8.516 -0.052 1 89.06 18 TYR B N 1
ATOM 1780 C CA . TYR B 1 18 ? -15.844 8.367 -0.072 1 89.06 18 TYR B CA 1
ATOM 1781 C C . TYR B 1 18 ? -15.445 6.926 -0.379 1 89.06 18 TYR B C 1
ATOM 1783 O O . TYR B 1 18 ? -14.375 6.676 -0.93 1 89.06 18 TYR B O 1
ATOM 1791 N N . VAL B 1 19 ? -16.219 6.004 -0.001 1 93.31 19 VAL B N 1
ATOM 1792 C CA . VAL B 1 19 ? -16 4.582 -0.245 1 93.31 19 VAL B CA 1
ATOM 1793 C C . VAL B 1 19 ? -17.203 4 -1.004 1 93.31 19 VAL B C 1
ATOM 1795 O O . VAL B 1 19 ? -18.234 3.686 -0.405 1 93.31 19 VAL B O 1
ATOM 1798 N N . THR B 1 20 ? -17.031 3.826 -2.26 1 92.69 20 THR B N 1
ATOM 1799 C CA . THR B 1 20 ? -18.109 3.312 -3.105 1 92.69 20 THR B CA 1
ATOM 1800 C C . THR B 1 20 ? -17.688 2 -3.766 1 92.69 20 THR B C 1
ATOM 1802 O O . THR B 1 20 ? -16.859 1.994 -4.68 1 92.69 20 THR B O 1
ATOM 1805 N N . PRO B 1 21 ? -18.297 0.923 -3.381 1 95 21 PRO B N 1
ATOM 1806 C CA . PRO B 1 21 ? -17.953 -0.374 -3.971 1 95 21 PRO B CA 1
ATOM 1807 C C . PRO B 1 21 ? -18.531 -0.553 -5.375 1 95 21 PRO B C 1
ATOM 1809 O O . PRO B 1 21 ? -19.656 -0.138 -5.641 1 95 21 PRO B O 1
ATOM 1812 N N . PHE B 1 22 ? -17.734 -1.073 -6.238 1 96.94 22 PHE B N 1
ATOM 1813 C CA . PHE B 1 22 ? -18.109 -1.5 -7.582 1 96.94 22 PHE B CA 1
ATOM 1814 C C . PHE B 1 22 ? -17.828 -2.986 -7.777 1 96.94 22 PHE B C 1
ATOM 1816 O O . PHE B 1 22 ? -17.109 -3.598 -6.98 1 96.94 22 PHE B O 1
ATOM 1823 N N . ARG B 1 23 ? -18.516 -3.568 -8.758 1 98 23 ARG B N 1
ATOM 1824 C CA . ARG B 1 23 ? -18.297 -4.957 -9.141 1 98 23 ARG B CA 1
ATOM 1825 C C . ARG B 1 23 ? -17.891 -5.062 -10.609 1 98 23 ARG B C 1
ATOM 1827 O O . ARG B 1 23 ? -18.562 -4.504 -11.477 1 98 23 ARG B O 1
ATOM 1834 N N . LEU B 1 24 ? -16.797 -5.641 -10.859 1 98.06 24 LEU B N 1
ATOM 1835 C CA . LEU B 1 24 ? -16.391 -5.992 -12.211 1 98.06 24 LEU B CA 1
ATOM 1836 C C . LEU B 1 24 ? -16.875 -7.383 -12.594 1 98.06 24 LEU B C 1
ATOM 1838 O O . LEU B 1 24 ? -16.578 -8.359 -11.898 1 98.06 24 LEU B O 1
ATOM 1842 N N . ASN B 1 25 ? -17.672 -7.457 -13.57 1 98 25 ASN B N 1
ATOM 1843 C CA . ASN B 1 25 ? -18.047 -8.727 -14.195 1 98 25 ASN B CA 1
ATOM 1844 C C . ASN B 1 25 ? -17.188 -9.008 -15.43 1 98 25 ASN B C 1
ATOM 1846 O O . ASN B 1 25 ? -17.016 -8.133 -16.281 1 98 25 ASN B O 1
ATOM 1850 N N . TYR B 1 26 ? -16.641 -10.242 -15.477 1 97.88 26 TYR B N 1
ATOM 1851 C CA . TYR B 1 26 ? -15.75 -10.508 -16.594 1 97.88 26 TYR B CA 1
ATOM 1852 C C . TYR B 1 26 ? -15.578 -12.008 -16.812 1 97.88 26 TYR B C 1
ATOM 1854 O O . TYR B 1 26 ? -16.016 -12.812 -15.992 1 97.88 26 TYR B O 1
ATOM 1862 N N . LYS B 1 27 ? -15.023 -12.328 -17.953 1 97.06 27 LYS B N 1
ATOM 1863 C CA . LYS B 1 27 ? -14.562 -13.688 -18.203 1 97.06 27 LYS B CA 1
ATOM 1864 C C . LYS B 1 27 ? -13.039 -13.75 -18.297 1 97.06 27 LYS B C 1
ATOM 1866 O O . LYS B 1 27 ? -12.406 -12.859 -18.859 1 97.06 27 LYS B O 1
ATOM 1871 N N . GLN B 1 28 ? -12.484 -14.656 -17.609 1 95.56 28 GLN B N 1
ATOM 1872 C CA . GLN B 1 28 ? -11.07 -14.977 -17.734 1 95.56 28 GLN B CA 1
ATOM 1873 C C . GLN B 1 28 ? -10.867 -16.391 -18.266 1 95.56 28 GLN B C 1
ATOM 1875 O O . GLN B 1 28 ? -11.266 -17.359 -17.641 1 95.56 28 GLN B O 1
ATOM 1880 N N . ASP B 1 29 ? -10.266 -16.406 -19.484 1 91.94 29 ASP B N 1
ATOM 1881 C CA . ASP B 1 29 ? -10.102 -17.688 -20.156 1 91.94 29 ASP B CA 1
ATOM 1882 C C . ASP B 1 29 ? -11.438 -18.422 -20.297 1 91.94 29 ASP B C 1
ATOM 1884 O O . ASP B 1 29 ? -11.547 -19.594 -19.969 1 91.94 29 ASP B O 1
ATOM 1888 N N . GLY B 1 30 ? -12.453 -17.703 -20.531 1 92.69 30 GLY B N 1
ATOM 1889 C CA . GLY B 1 30 ? -13.781 -18.234 -20.812 1 92.69 30 GLY B CA 1
ATOM 1890 C C . GLY B 1 30 ? -14.602 -18.484 -19.562 1 92.69 30 GLY B C 1
ATOM 1891 O O . GLY B 1 30 ? -15.781 -18.812 -19.641 1 92.69 30 GLY B O 1
ATOM 1892 N N . VAL B 1 31 ? -13.992 -18.328 -18.422 1 93.94 31 VAL B N 1
ATOM 1893 C CA . VAL B 1 31 ? -14.68 -18.594 -17.172 1 93.94 31 VAL B CA 1
ATOM 1894 C C . VAL B 1 31 ? -15.219 -17.297 -16.594 1 93.94 31 VAL B C 1
ATOM 1896 O O . VAL B 1 31 ? -14.477 -16.328 -16.438 1 93.94 31 VAL B O 1
ATOM 1899 N N . GLU B 1 32 ? -16.547 -17.281 -16.188 1 95.69 32 GLU B N 1
ATOM 1900 C CA . GLU B 1 32 ? -17.172 -16.094 -15.617 1 95.69 32 GLU B CA 1
ATOM 1901 C C . GLU B 1 32 ? -16.688 -15.844 -14.195 1 95.69 32 GLU B C 1
ATOM 1903 O O . GLU B 1 32 ? -16.656 -16.766 -13.375 1 95.69 32 GLU B O 1
ATOM 1908 N N . LYS B 1 33 ? -16.328 -14.648 -13.992 1 95.81 33 LYS B N 1
ATOM 1909 C CA . LYS B 1 33 ? -15.852 -14.242 -12.68 1 95.81 33 LYS B CA 1
ATOM 1910 C C . LYS B 1 33 ? -16.391 -12.859 -12.305 1 95.81 33 LYS B C 1
ATOM 1912 O O . LYS B 1 33 ? -16.875 -12.117 -13.164 1 95.81 33 LYS B O 1
ATOM 1917 N N . THR B 1 34 ? -16.453 -12.57 -11.023 1 96.12 34 THR B N 1
ATOM 1918 C CA . THR B 1 34 ? -16.734 -11.234 -10.492 1 96.12 34 THR B CA 1
ATOM 1919 C C . THR B 1 34 ? -15.68 -10.82 -9.477 1 96.12 34 THR B C 1
ATOM 1921 O O . THR B 1 34 ? -15.039 -11.68 -8.859 1 96.12 34 THR B O 1
ATOM 1924 N N . TRP B 1 35 ? -15.5 -9.555 -9.406 1 97.12 35 TRP B N 1
ATOM 1925 C CA . TRP B 1 35 ? -14.578 -9 -8.414 1 97.12 35 TRP B CA 1
ATOM 1926 C C . TRP B 1 35 ? -15.07 -7.652 -7.91 1 97.12 35 TRP B C 1
ATOM 1928 O O . TRP B 1 35 ? -15.438 -6.781 -8.703 1 97.12 35 TRP B O 1
ATOM 1938 N N . ASP B 1 36 ? -15.062 -7.527 -6.57 1 97.25 36 ASP B N 1
ATOM 1939 C CA . ASP B 1 36 ? -15.508 -6.27 -5.969 1 97.25 36 ASP B CA 1
ATOM 1940 C C . ASP B 1 36 ? -14.312 -5.375 -5.637 1 97.25 36 ASP B C 1
ATOM 1942 O O . ASP B 1 36 ? -13.281 -5.852 -5.156 1 97.25 36 ASP B O 1
ATOM 1946 N N . TYR B 1 37 ? -14.461 -4.117 -5.988 1 97.25 37 TYR B N 1
ATOM 1947 C CA . TYR B 1 37 ? -13.414 -3.121 -5.785 1 97.25 37 TYR B CA 1
ATOM 1948 C C . TYR B 1 37 ? -14.016 -1.757 -5.465 1 97.25 37 TYR B C 1
ATOM 1950 O O . TYR B 1 37 ? -15.234 -1.596 -5.453 1 97.25 37 TYR B O 1
ATOM 1958 N N . ILE B 1 38 ? -13.164 -0.837 -5.035 1 96 38 ILE B N 1
ATOM 1959 C CA . ILE B 1 38 ? -13.648 0.497 -4.703 1 96 38 ILE B CA 1
ATOM 1960 C C . ILE B 1 38 ? -12.984 1.53 -5.609 1 96 38 ILE B C 1
ATOM 1962 O O . ILE B 1 38 ? -11.828 1.371 -5.996 1 96 38 ILE B O 1
ATOM 1966 N N . LYS B 1 39 ? -13.789 2.549 -5.832 1 92.94 39 LYS B N 1
ATOM 1967 C CA . LYS B 1 39 ? -13.227 3.684 -6.559 1 92.94 39 LYS B CA 1
ATOM 1968 C C . LYS B 1 39 ? -12.25 4.461 -5.684 1 92.94 39 LYS B C 1
ATOM 1970 O O . LYS B 1 39 ? -12.523 4.73 -4.512 1 92.94 39 LYS B O 1
ATOM 1975 N N . GLY B 1 40 ? -11.07 4.699 -6.188 1 90.38 40 GLY B N 1
ATOM 1976 C CA . GLY B 1 40 ? -10.086 5.531 -5.523 1 90.38 40 GLY B CA 1
ATOM 1977 C C . GLY B 1 40 ? -9.453 6.559 -6.445 1 90.38 40 GLY B C 1
ATOM 1978 O O . GLY B 1 40 ? -9.719 6.57 -7.648 1 90.38 40 GLY B O 1
ATOM 1979 N N . HIS B 1 41 ? -8.711 7.488 -5.852 1 92.19 41 HIS B N 1
ATOM 1980 C CA . HIS B 1 41 ? -7.984 8.5 -6.609 1 92.19 41 HIS B CA 1
ATOM 1981 C C . HIS B 1 41 ? -6.484 8.219 -6.602 1 92.19 41 HIS B C 1
ATOM 1983 O O . HIS B 1 41 ? -5.941 7.754 -5.594 1 92.19 41 HIS B O 1
ATOM 1989 N N . ASP B 1 42 ? -5.926 8.438 -7.75 1 95.56 42 ASP B N 1
ATOM 1990 C CA . ASP B 1 42 ? -4.469 8.453 -7.738 1 95.56 42 ASP B CA 1
ATOM 1991 C C . ASP B 1 42 ? -3.939 9.445 -6.699 1 95.56 42 ASP B C 1
ATOM 1993 O O . ASP B 1 42 ? -4.688 10.281 -6.195 1 95.56 42 ASP B O 1
ATOM 1997 N N . SER B 1 43 ? -2.699 9.211 -6.316 1 96.81 43 SER B N 1
ATOM 1998 C CA . SER B 1 43 ? -2.135 10.031 -5.25 1 96.81 43 SER B CA 1
ATOM 1999 C C . SER B 1 43 ? -0.682 10.398 -5.539 1 96.81 43 SER B C 1
ATOM 2001 O O . SER B 1 43 ? -0.083 9.875 -6.48 1 96.81 43 SER B O 1
ATOM 2003 N N . ILE B 1 44 ? -0.189 11.344 -4.77 1 97.81 44 ILE B N 1
ATOM 2004 C CA . ILE B 1 44 ? 1.218 11.727 -4.785 1 97.81 44 ILE B CA 1
ATOM 2005 C C . ILE B 1 44 ? 1.776 11.695 -3.365 1 97.81 44 ILE B C 1
ATOM 2007 O O . ILE B 1 44 ? 1.029 11.844 -2.395 1 97.81 44 ILE B O 1
ATOM 2011 N N . ALA B 1 45 ? 3.02 11.469 -3.23 1 98.69 45 ALA B N 1
ATOM 2012 C CA . ALA B 1 45 ? 3.771 11.57 -1.981 1 98.69 45 ALA B CA 1
ATOM 2013 C C . ALA B 1 45 ? 5.137 12.211 -2.213 1 98.69 45 ALA B C 1
ATOM 2015 O O . ALA B 1 45 ? 5.777 11.969 -3.238 1 98.69 45 ALA B O 1
ATOM 2016 N N . ILE B 1 46 ? 5.59 13.023 -1.286 1 98.88 46 ILE B N 1
ATOM 2017 C CA . ILE B 1 46 ? 6.809 13.797 -1.504 1 98.88 46 ILE B CA 1
ATOM 2018 C C . ILE B 1 46 ? 7.777 13.578 -0.346 1 98.88 46 ILE B C 1
ATOM 2020 O O . ILE B 1 46 ? 7.438 13.828 0.813 1 98.88 46 ILE B O 1
ATOM 2024 N N . LEU B 1 47 ? 8.938 13.078 -0.634 1 98.88 47 LEU B N 1
ATOM 2025 C CA . LEU B 1 47 ? 10.055 13.016 0.303 1 98.88 47 LEU B CA 1
ATOM 2026 C C . LEU B 1 47 ? 10.836 14.328 0.317 1 98.88 47 LEU B C 1
ATOM 2028 O O . LEU B 1 47 ? 11.453 14.695 -0.682 1 98.88 47 LEU B O 1
ATOM 2032 N N . LEU B 1 48 ? 10.789 15 1.398 1 98.88 48 LEU B N 1
ATOM 2033 C CA . LEU B 1 48 ? 11.539 16.25 1.562 1 98.88 48 LEU B CA 1
ATOM 2034 C C . LEU B 1 48 ? 12.812 16 2.359 1 98.88 48 LEU B C 1
ATOM 2036 O O . LEU B 1 48 ? 12.812 15.258 3.338 1 98.88 48 LEU B O 1
ATOM 2040 N N . TYR B 1 49 ? 13.891 16.625 1.935 1 98.69 49 TYR B N 1
ATOM 2041 C CA . TYR B 1 49 ? 15.156 16.625 2.648 1 98.69 49 TYR B CA 1
ATOM 2042 C C . TYR B 1 49 ? 15.664 18.031 2.881 1 98.69 49 TYR B C 1
ATOM 2044 O O . TYR B 1 49 ? 16.031 18.734 1.933 1 98.69 49 TYR B O 1
ATOM 2052 N N . ASN B 1 50 ? 15.617 18.5 4.113 1 98.44 50 ASN B N 1
ATOM 2053 C CA . ASN B 1 50 ? 16.203 19.781 4.465 1 98.44 50 ASN B CA 1
ATOM 2054 C C . ASN B 1 50 ? 17.719 19.703 4.613 1 98.44 50 ASN B C 1
ATOM 2056 O O . ASN B 1 50 ? 18.219 19.156 5.602 1 98.44 50 ASN B O 1
ATOM 2060 N N . LYS B 1 51 ? 18.406 20.219 3.674 1 97.38 51 LYS B N 1
ATOM 2061 C CA . LYS B 1 51 ? 19.859 20.031 3.588 1 97.38 51 LYS B CA 1
ATOM 2062 C C . LYS B 1 51 ? 20.578 20.922 4.598 1 97.38 51 LYS B C 1
ATOM 2064 O O . LYS B 1 51 ? 21.734 20.672 4.945 1 97.38 51 LYS B O 1
ATOM 2069 N N . ASP B 1 52 ? 19.984 22.016 5.055 1 97.88 52 ASP B N 1
ATOM 2070 C CA . ASP B 1 52 ? 20.625 22.906 6.023 1 97.88 52 ASP B CA 1
ATOM 2071 C C . ASP B 1 52 ? 20.859 22.188 7.352 1 97.88 52 ASP B C 1
ATOM 2073 O O . ASP B 1 52 ? 21.906 22.359 7.984 1 97.88 52 ASP B O 1
ATOM 2077 N N . ARG B 1 53 ? 19.922 21.375 7.762 1 97.44 53 ARG B N 1
ATOM 2078 C CA . ARG B 1 53 ? 19.969 20.781 9.094 1 97.44 53 ARG B CA 1
ATOM 2079 C C . ARG B 1 53 ? 20.031 19.266 9.016 1 97.44 53 ARG B C 1
ATOM 2081 O O . ARG B 1 53 ? 20.047 18.578 10.039 1 97.44 53 ARG B O 1
ATOM 2088 N N . ASP B 1 54 ? 20.062 18.719 7.883 1 97.31 54 ASP B N 1
ATOM 2089 C CA . ASP B 1 54 ? 20.094 17.266 7.688 1 97.31 54 ASP B CA 1
ATOM 2090 C C . ASP B 1 54 ? 18.891 16.594 8.359 1 97.31 54 ASP B C 1
ATOM 2092 O O . ASP B 1 54 ? 19.062 15.703 9.188 1 97.31 54 ASP B O 1
ATOM 2096 N N . VAL B 1 55 ? 17.734 17.047 7.996 1 98.31 55 VAL B N 1
ATOM 2097 C CA . VAL B 1 55 ? 16.516 16.469 8.555 1 98.31 55 VAL B CA 1
ATOM 2098 C C . VAL B 1 55 ? 15.5 16.219 7.438 1 98.31 55 VAL B C 1
ATOM 2100 O O . VAL B 1 55 ? 15.578 16.828 6.371 1 98.31 55 VAL B O 1
ATOM 2103 N N . PHE B 1 56 ? 14.602 15.367 7.703 1 98.75 56 PHE B N 1
ATOM 2104 C CA . PHE B 1 56 ? 13.492 15.039 6.82 1 98.75 56 PHE B CA 1
ATOM 2105 C C . PHE B 1 56 ? 12.164 15.477 7.43 1 98.75 56 PHE B C 1
ATOM 2107 O O . PHE B 1 56 ? 11.672 14.852 8.375 1 98.75 56 PHE B O 1
ATOM 2114 N N . PRO B 1 57 ? 11.578 16.594 6.934 1 98.5 57 PRO B N 1
ATOM 2115 C CA . PRO B 1 57 ? 10.211 16.906 7.375 1 98.5 57 PRO B CA 1
ATOM 2116 C C . PRO B 1 57 ? 9.195 15.859 6.949 1 98.5 57 PRO B C 1
ATOM 2118 O O . PRO B 1 57 ? 9.094 15.531 5.762 1 98.5 57 PRO B O 1
ATOM 2121 N N . VAL B 1 58 ? 8.461 15.312 7.879 1 98.38 58 VAL B N 1
ATOM 2122 C CA . VAL B 1 58 ? 7.402 14.344 7.609 1 98.38 58 VAL B CA 1
ATOM 2123 C C . VAL B 1 58 ? 6.137 14.734 8.375 1 98.38 58 VAL B C 1
ATOM 2125 O O . VAL B 1 58 ? 6.125 15.734 9.094 1 98.38 58 VAL B O 1
ATOM 2128 N N . VAL B 1 59 ? 5.082 13.984 8.094 1 97.94 59 VAL B N 1
ATOM 2129 C CA . VAL B 1 59 ? 3.797 14.352 8.672 1 97.94 59 VAL B CA 1
ATOM 2130 C C . VAL B 1 59 ? 3.338 13.266 9.641 1 97.94 59 VAL B C 1
ATOM 2132 O O . VAL B 1 59 ? 3.512 12.078 9.375 1 97.94 59 VAL B O 1
ATOM 2135 N N . LYS B 1 60 ? 2.783 13.68 10.766 1 97.56 60 LYS B N 1
ATOM 2136 C CA . LYS B 1 60 ? 2.137 12.828 11.758 1 97.56 60 LYS B CA 1
ATOM 2137 C C . LYS B 1 60 ? 0.65 13.156 11.883 1 97.56 60 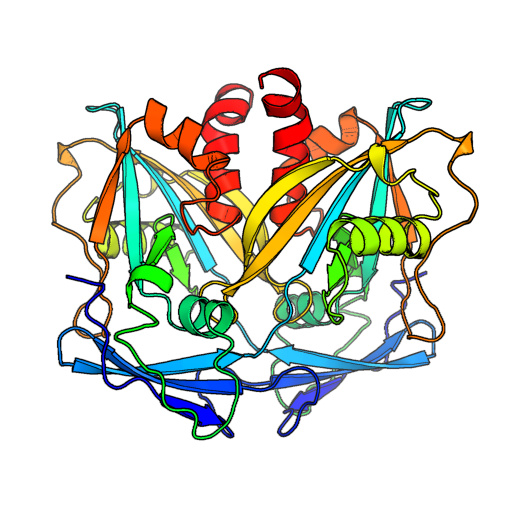LYS B C 1
ATOM 2139 O O . LYS B 1 60 ? 0.276 14.32 12.031 1 97.56 60 LYS B O 1
ATOM 2144 N N . GLN B 1 61 ? -0.163 12.18 11.789 1 97.38 61 GLN B N 1
ATOM 2145 C CA . GLN B 1 61 ? -1.599 12.438 11.836 1 97.38 61 GLN B CA 1
ATOM 2146 C C . GLN B 1 61 ? -2.367 11.195 12.273 1 97.38 61 GLN B C 1
ATOM 2148 O O . GLN B 1 61 ? -1.839 10.078 12.219 1 97.38 61 GLN B O 1
ATOM 2153 N N . PHE B 1 62 ? -3.637 11.453 12.734 1 97.44 62 PHE B N 1
ATOM 2154 C CA . PHE B 1 62 ? -4.535 10.359 13.102 1 97.44 62 PHE B CA 1
ATOM 2155 C C . PHE B 1 62 ? -5.203 9.773 11.867 1 97.44 62 PHE B C 1
ATOM 2157 O O . PHE B 1 62 ? -5.82 10.5 11.078 1 97.44 62 PHE B O 1
ATOM 2164 N N . ARG B 1 63 ? -5.035 8.469 11.672 1 98.06 63 ARG B N 1
ATOM 2165 C CA . ARG B 1 63 ? -5.695 7.723 10.609 1 98.06 63 ARG B CA 1
ATOM 2166 C C . ARG B 1 63 ? -6.785 6.812 11.164 1 98.06 63 ARG B C 1
ATOM 2168 O O . ARG B 1 63 ? -6.492 5.723 11.664 1 98.06 63 ARG B O 1
ATOM 2175 N N . PRO B 1 64 ? -8.008 7.172 10.992 1 97.75 64 PRO B N 1
ATOM 2176 C CA . PRO B 1 64 ? -9.094 6.375 11.57 1 97.75 64 PRO B CA 1
ATOM 2177 C C . PRO B 1 64 ? -9.117 4.941 11.039 1 97.75 64 PRO B C 1
ATOM 2179 O O . PRO B 1 64 ? -9.43 4.008 11.789 1 97.75 64 PRO B O 1
ATOM 2182 N N . ALA B 1 65 ? -8.852 4.777 9.812 1 98.19 65 ALA B N 1
ATOM 2183 C CA . ALA B 1 65 ? -8.844 3.432 9.242 1 98.19 65 ALA B CA 1
ATOM 2184 C C . ALA B 1 65 ? -7.801 2.551 9.93 1 98.19 65 ALA B C 1
ATOM 2186 O O . ALA B 1 65 ? -8.047 1.367 10.18 1 98.19 65 ALA B O 1
ATOM 2187 N N . VAL B 1 66 ? -6.625 3.102 10.164 1 98.5 66 VAL B N 1
ATOM 2188 C CA . VAL B 1 66 ? -5.578 2.373 10.875 1 98.5 66 VAL B CA 1
ATOM 2189 C C . VAL B 1 66 ? -6.047 2.043 12.289 1 98.5 66 VAL B C 1
ATOM 2191 O O . VAL B 1 66 ? -5.879 0.915 12.758 1 98.5 66 VAL B O 1
ATOM 2194 N N . TYR B 1 67 ? -6.621 3.023 12.961 1 98.5 67 TYR B N 1
ATOM 2195 C CA . TYR B 1 67 ? -7.18 2.834 14.289 1 98.5 67 TYR B CA 1
ATOM 2196 C C . TYR B 1 67 ? -8.203 1.702 14.297 1 98.5 67 TYR B C 1
ATOM 2198 O O . TYR B 1 67 ? -8.102 0.778 15.109 1 98.5 67 TYR B O 1
ATOM 2206 N N . ALA B 1 68 ? -9.094 1.744 13.383 1 98.25 68 ALA B N 1
ATOM 2207 C CA . ALA B 1 68 ? -10.156 0.746 13.273 1 98.25 68 ALA B CA 1
ATOM 2208 C C . ALA B 1 68 ? -9.578 -0.646 13.031 1 98.25 68 ALA B C 1
ATOM 2210 O O . ALA B 1 68 ? -10.031 -1.625 13.633 1 98.25 68 ALA B O 1
ATOM 2211 N N . ALA B 1 69 ? -8.633 -0.74 12.148 1 97.38 69 ALA B N 1
ATOM 2212 C CA . ALA B 1 69 ? -8.016 -2.027 11.844 1 97.38 69 ALA B CA 1
ATOM 2213 C C . ALA B 1 69 ? -7.328 -2.611 13.078 1 97.38 69 ALA B C 1
ATOM 2215 O O . ALA B 1 69 ? -7.457 -3.805 13.359 1 97.38 69 ALA B O 1
ATOM 2216 N N . LYS B 1 70 ? -6.586 -1.791 13.781 1 96.94 70 LYS B N 1
ATOM 2217 C CA . LYS B 1 70 ? -5.828 -2.242 14.945 1 96.94 70 LYS B CA 1
ATOM 2218 C C . LYS B 1 70 ? -6.758 -2.773 16.031 1 96.94 70 LYS B C 1
ATOM 2220 O O . LYS B 1 70 ? -6.453 -3.775 16.688 1 96.94 70 LYS B O 1
ATOM 2225 N N . ILE B 1 71 ? -7.91 -2.156 16.188 1 96.69 71 ILE B N 1
ATOM 2226 C CA . ILE B 1 71 ? -8.758 -2.518 17.328 1 96.69 71 ILE B CA 1
ATOM 2227 C C . ILE B 1 71 ? -9.922 -3.375 16.844 1 96.69 71 ILE B C 1
ATOM 2229 O O . ILE B 1 71 ? -10.836 -3.684 17.625 1 96.69 71 ILE B O 1
ATOM 2233 N N . LYS B 1 72 ? -9.938 -3.77 15.609 1 94.62 72 LYS B N 1
ATOM 2234 C CA . LYS B 1 72 ? -10.945 -4.633 15 1 94.62 72 LYS B CA 1
ATOM 2235 C C . LYS B 1 72 ? -12.344 -4.039 15.156 1 94.62 72 LYS B C 1
ATOM 2237 O O . LYS B 1 72 ? -13.258 -4.707 15.641 1 94.62 72 LYS B O 1
ATOM 2242 N N . ALA B 1 73 ? -12.445 -2.764 14.766 1 97 73 ALA B N 1
ATOM 2243 C CA . ALA B 1 73 ? -13.695 -2.01 14.836 1 97 73 ALA B CA 1
ATOM 2244 C C . ALA B 1 73 ? -14.539 -2.223 13.578 1 97 73 ALA B C 1
ATOM 2246 O O . ALA B 1 73 ? -14.633 -1.334 12.727 1 97 73 ALA B O 1
ATOM 2247 N N . PHE B 1 74 ? -15.188 -3.439 13.508 1 96.38 74 PHE B N 1
ATOM 2248 C CA . PHE B 1 74 ? -15.922 -3.812 12.305 1 96.38 74 PHE B CA 1
ATOM 2249 C C . PHE B 1 74 ? -17.297 -4.363 12.664 1 96.38 74 PHE B C 1
ATOM 2251 O O . PHE B 1 74 ? -17.828 -5.227 11.969 1 96.38 74 PHE B O 1
ATOM 2258 N N . THR B 1 75 ? -17.797 -3.957 13.758 1 96.69 75 THR B N 1
ATOM 2259 C CA . THR B 1 75 ? -19.125 -4.371 14.188 1 96.69 75 THR B CA 1
ATOM 2260 C C . THR B 1 75 ? -20.062 -3.17 14.281 1 96.69 75 THR B C 1
ATOM 2262 O O . THR B 1 75 ? -19.781 -2.207 15 1 96.69 75 THR B O 1
ATOM 2265 N N . ASP B 1 76 ? -21.156 -3.279 13.602 1 96.69 76 ASP B N 1
ATOM 2266 C CA . ASP B 1 76 ? -22.156 -2.213 13.633 1 96.69 76 ASP B CA 1
ATOM 2267 C C . ASP B 1 76 ? -22.641 -1.956 15.055 1 96.69 76 ASP B C 1
ATOM 2269 O O . ASP B 1 76 ? -23.016 -2.891 15.766 1 96.69 76 ASP B O 1
ATOM 2273 N N . GLY B 1 77 ? -22.547 -0.717 15.461 1 97.31 77 GLY B N 1
ATOM 2274 C CA . GLY B 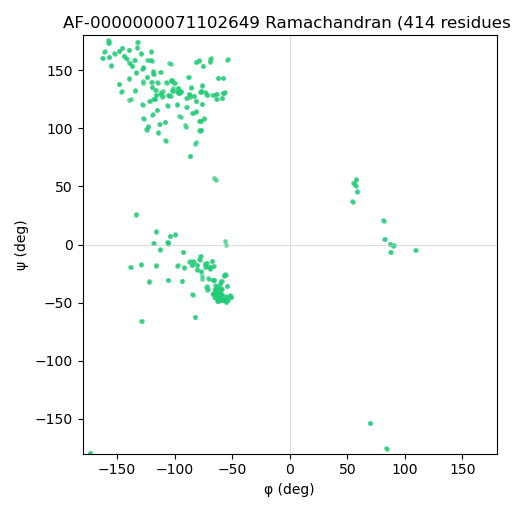1 77 ? -23.016 -0.347 16.781 1 97.31 77 GLY B CA 1
ATOM 2275 C C . GLY B 1 77 ? -21.938 -0.454 17.859 1 97.31 77 GLY B C 1
ATOM 2276 O O . GLY B 1 77 ? -22.172 -0.116 19.016 1 97.31 77 GLY B O 1
ATOM 2277 N N . GLN B 1 78 ? -20.797 -0.858 17.453 1 97.94 78 GLN B N 1
ATOM 2278 C CA . GLN B 1 78 ? -19.703 -1.015 18.406 1 97.94 78 GLN B CA 1
ATO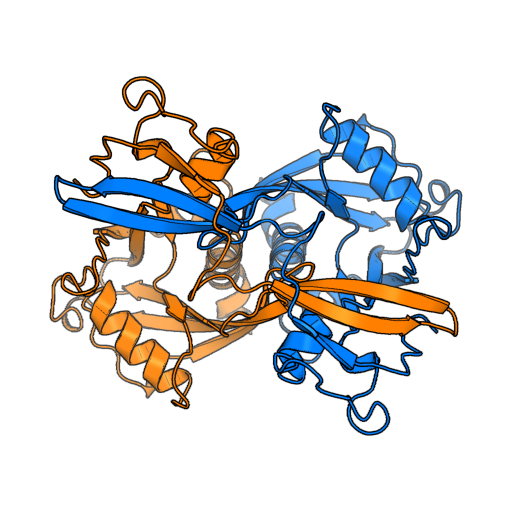M 2279 C C . GLN B 1 78 ? -19.297 0.327 19.016 1 97.94 78 GLN B C 1
ATOM 2281 O O . GLN B 1 78 ? -19.156 1.32 18.297 1 97.94 78 GLN B O 1
ATOM 2286 N N . LYS B 1 79 ? -19.219 0.355 20.375 1 98.38 79 LYS B N 1
ATOM 2287 C CA . LYS B 1 79 ? -18.641 1.475 21.109 1 98.38 79 LYS B CA 1
ATOM 2288 C C . LYS B 1 79 ? -17.234 1.144 21.578 1 98.38 79 LYS B C 1
ATOM 2290 O O . LYS B 1 79 ? -16.984 0.054 22.109 1 98.38 79 LYS B O 1
ATOM 2295 N N . VAL B 1 80 ? -16.391 2.041 21.359 1 98.19 80 VAL B N 1
ATOM 2296 C CA . VAL B 1 80 ? -14.992 1.775 21.672 1 98.19 80 VAL B CA 1
ATOM 2297 C C . VAL B 1 80 ? -14.625 2.428 23 1 98.19 80 VAL B C 1
ATOM 2299 O O . VAL B 1 80 ? -14.953 3.59 23.234 1 98.19 80 VAL B O 1
ATOM 2302 N N . ASP B 1 81 ? -13.984 1.702 23.875 1 97.94 81 ASP B N 1
ATOM 2303 C CA . ASP B 1 81 ? -13.398 2.234 25.094 1 97.94 81 ASP B CA 1
ATOM 2304 C C . ASP B 1 81 ? -12.086 2.961 24.812 1 97.94 81 ASP B C 1
ATOM 2306 O O . ASP B 1 81 ? -11.023 2.336 24.75 1 97.94 81 ASP B O 1
ATOM 2310 N N . THR B 1 82 ? -12.148 4.191 24.734 1 97.19 82 THR B N 1
ATOM 2311 C CA . THR B 1 82 ? -11 4.973 24.281 1 97.19 82 THR B CA 1
ATOM 2312 C C . THR B 1 82 ? -9.977 5.117 25.406 1 97.19 82 THR B C 1
ATOM 2314 O O . THR B 1 82 ? -8.883 5.645 25.188 1 97.19 82 THR B O 1
ATOM 2317 N N . ASP B 1 83 ? -10.281 4.75 26.578 1 96.19 83 ASP B N 1
ATOM 2318 C CA . ASP B 1 83 ? -9.273 4.645 27.641 1 96.19 83 ASP B CA 1
ATOM 2319 C C . ASP B 1 83 ? -8.359 3.441 27.406 1 96.19 83 ASP B C 1
ATOM 2321 O O . ASP B 1 83 ? -7.18 3.477 27.75 1 96.19 83 ASP B O 1
ATOM 2325 N N . LYS B 1 84 ? -8.93 2.434 26.906 1 96.94 84 LYS B N 1
ATOM 2326 C CA . LYS B 1 84 ? -8.18 1.218 26.594 1 96.94 84 LYS B CA 1
ATOM 2327 C C . LYS B 1 84 ? -7.52 1.31 25.219 1 96.94 84 LYS B C 1
ATOM 2329 O O . LYS B 1 84 ? -6.402 0.828 25.031 1 96.94 84 LYS B O 1
ATOM 2334 N N . HIS B 1 85 ? -8.258 1.811 24.297 1 97.81 85 HIS B N 1
ATOM 2335 C CA . HIS B 1 85 ? -7.773 2.018 22.938 1 97.81 85 HIS B CA 1
ATOM 2336 C C . HIS B 1 85 ? -7.57 3.5 22.641 1 97.81 85 HIS B C 1
ATOM 2338 O O . HIS B 1 85 ? -8.438 4.145 22.047 1 97.81 85 HIS B O 1
ATOM 2344 N N . LYS B 1 86 ? -6.359 3.949 22.938 1 97.38 86 LYS B N 1
ATOM 2345 C CA . LYS B 1 86 ? -6.066 5.379 22.859 1 97.38 86 LYS B CA 1
ATOM 2346 C C . LYS B 1 86 ? -5.828 5.812 21.422 1 97.38 86 LYS B C 1
ATOM 2348 O O . LYS B 1 86 ? -5.523 4.984 20.562 1 97.38 86 LYS B O 1
ATOM 2353 N N . GLY B 1 87 ? -6.008 7.117 21.203 1 96.75 87 GLY B N 1
ATOM 2354 C CA . GLY B 1 87 ? -5.82 7.688 19.875 1 96.75 87 GLY B CA 1
ATOM 2355 C C . GLY B 1 87 ? -4.453 7.402 19.297 1 96.75 87 GLY B C 1
ATOM 2356 O O . GLY B 1 87 ? -4.297 7.32 18.078 1 96.75 87 GLY B O 1
ATOM 2357 N N . GLU B 1 88 ? -3.494 7.191 20.141 1 96.44 88 GLU B N 1
ATOM 2358 C CA . GLU B 1 88 ? -2.121 6.902 19.734 1 96.44 88 GLU B CA 1
ATOM 2359 C C . GLU B 1 88 ? -2.061 5.68 18.828 1 96.44 88 GLU B C 1
ATOM 2361 O O . GLU B 1 88 ? -1.193 5.59 17.953 1 96.44 88 GLU B O 1
ATOM 2366 N N . GLU B 1 89 ? -3 4.852 19 1 97.12 89 GLU B N 1
ATOM 2367 C CA . GLU B 1 89 ? -3.018 3.613 18.234 1 97.12 89 GLU B CA 1
ATOM 2368 C C . GLU B 1 89 ? -3.307 3.883 16.75 1 97.12 89 GLU B C 1
ATOM 2370 O O . GLU B 1 89 ? -3.033 3.039 15.898 1 97.12 89 GLU B O 1
ATOM 2375 N N . GLY B 1 90 ? -3.861 5.027 16.484 1 97.94 90 GLY B N 1
ATOM 2376 C CA . GLY B 1 90 ? -4.164 5.379 15.102 1 97.94 90 GLY B CA 1
ATOM 2377 C C . GLY B 1 90 ? -3.217 6.414 14.523 1 97.94 90 GLY B C 1
ATOM 2378 O O . GLY B 1 90 ? -3.402 6.871 13.398 1 97.94 90 GLY B O 1
ATOM 2379 N N . MET B 1 91 ? -2.242 6.805 15.328 1 97.94 91 MET B N 1
ATOM 2380 C CA . MET B 1 91 ? -1.297 7.801 14.844 1 97.94 91 MET B CA 1
ATOM 2381 C C . MET B 1 91 ? -0.283 7.172 13.891 1 97.94 91 MET B C 1
ATOM 2383 O O . MET B 1 91 ? 0.272 6.109 14.188 1 97.94 91 MET B O 1
ATOM 2387 N N . THR B 1 92 ? -0.073 7.812 12.734 1 98.06 92 THR B N 1
ATOM 2388 C CA . THR B 1 92 ? 0.877 7.336 11.734 1 98.06 92 THR B CA 1
ATOM 2389 C C . THR B 1 92 ? 1.898 8.422 11.398 1 98.06 92 THR B C 1
ATOM 2391 O O . THR B 1 92 ? 1.596 9.609 11.477 1 98.06 92 THR B O 1
ATOM 2394 N N . LEU B 1 93 ? 3.107 8.031 11.156 1 98.19 93 LEU B N 1
ATOM 2395 C CA . LEU B 1 93 ? 4.098 8.875 10.492 1 98.19 93 LEU B CA 1
ATOM 2396 C C . LEU B 1 93 ? 4.121 8.609 8.992 1 98.19 93 LEU B C 1
ATOM 2398 O O . LEU B 1 93 ? 4.16 7.449 8.562 1 98.19 93 LEU B O 1
ATOM 2402 N N . GLU B 1 94 ? 4.086 9.68 8.18 1 98.5 94 GLU B N 1
ATOM 2403 C CA . GLU B 1 94 ? 3.973 9.555 6.73 1 98.5 94 GLU B CA 1
ATOM 2404 C C . GLU B 1 94 ? 4.781 10.641 6.023 1 98.5 94 GLU B C 1
ATOM 2406 O O . GLU B 1 94 ? 5.152 11.641 6.637 1 98.5 94 GLU B O 1
ATOM 2411 N N . LEU B 1 95 ? 5.047 10.406 4.719 1 98.69 95 LEU B N 1
ATOM 2412 C CA . LEU B 1 95 ? 5.449 11.531 3.875 1 98.69 95 LEU B CA 1
ATOM 2413 C C . LEU B 1 95 ? 4.289 12.484 3.652 1 98.69 95 LEU B C 1
ATOM 2415 O O . LEU B 1 95 ? 3.125 12.102 3.797 1 98.69 95 LEU B O 1
ATOM 2419 N N . CYS B 1 96 ? 4.656 13.727 3.314 1 98.19 96 CYS B N 1
ATOM 2420 C CA . CYS B 1 96 ? 3.621 14.609 2.779 1 98.19 96 CYS B CA 1
ATOM 2421 C C . CYS B 1 96 ? 2.967 13.992 1.549 1 98.19 96 CYS B C 1
ATOM 2423 O O . CYS B 1 96 ? 3.656 13.5 0.654 1 98.19 96 CYS B O 1
ATOM 2425 N N . ALA B 1 97 ? 1.655 13.977 1.555 1 97.56 97 ALA B N 1
ATOM 2426 C CA . ALA B 1 97 ? 0.962 13.289 0.469 1 97.56 97 ALA B CA 1
ATOM 2427 C C . ALA B 1 97 ? -0.412 13.906 0.219 1 97.56 97 ALA B C 1
ATOM 2429 O O . ALA B 1 97 ? -0.917 14.664 1.045 1 97.56 97 ALA B O 1
ATOM 2430 N N . GLY B 1 98 ? -0.986 13.562 -0.982 1 94.5 98 GLY B N 1
ATOM 2431 C CA . GLY B 1 98 ? -2.314 14.039 -1.335 1 94.5 98 GLY B CA 1
ATOM 2432 C C . GLY B 1 98 ? -2.957 13.234 -2.453 1 94.5 98 GLY B C 1
ATOM 2433 O O . GLY B 1 98 ? -2.268 12.531 -3.195 1 94.5 98 GLY B O 1
ATOM 2434 N N . LEU B 1 99 ? -4.285 13.367 -2.521 1 91.38 99 LEU B N 1
ATOM 2435 C CA . LEU B 1 99 ? -5.043 12.711 -3.582 1 91.38 99 LEU B CA 1
ATOM 2436 C C . LEU B 1 99 ? -5.133 13.602 -4.816 1 91.38 99 LEU B C 1
ATOM 2438 O O . LEU B 1 99 ? -5.246 14.828 -4.699 1 91.38 99 LEU B O 1
ATOM 2442 N N . MET B 1 100 ? -5.086 12.883 -5.957 1 88.25 100 MET B N 1
ATOM 2443 C CA . MET B 1 100 ? -5.258 13.586 -7.227 1 88.25 100 MET B CA 1
ATOM 2444 C C . MET B 1 100 ? -6.734 13.805 -7.531 1 88.25 100 MET B C 1
ATOM 2446 O O . MET B 1 100 ? -7.441 12.867 -7.914 1 88.25 100 MET B O 1
ATOM 2450 N N . ASP B 1 101 ? -7.328 14.695 -7.148 1 69.5 101 ASP B N 1
ATOM 2451 C CA . ASP B 1 101 ? -8.766 14.867 -7.355 1 69.5 101 ASP B CA 1
ATOM 2452 C C . ASP B 1 101 ? -9.039 15.773 -8.555 1 69.5 101 ASP B C 1
ATOM 2454 O O . ASP B 1 101 ? -10.164 15.836 -9.047 1 69.5 101 ASP B O 1
ATOM 2458 N N . LYS B 1 102 ? -8.031 16.484 -8.914 1 66.62 102 LYS B N 1
ATOM 2459 C CA . LYS B 1 102 ? -8.242 17.438 -9.992 1 66.62 102 LYS B CA 1
ATOM 2460 C C . LYS B 1 102 ? -7.367 17.109 -11.195 1 66.62 102 LYS B C 1
ATOM 2462 O O . LYS B 1 102 ? -6.383 16.375 -11.078 1 66.62 102 LYS B O 1
ATOM 2467 N N . ASP B 1 103 ? -7.891 17.391 -12.281 1 76.12 103 ASP B N 1
ATOM 2468 C CA . ASP B 1 103 ? -7.094 17.281 -13.5 1 76.12 103 ASP B CA 1
ATOM 2469 C C . ASP B 1 103 ? -5.961 18.312 -13.5 1 76.12 103 ASP B C 1
ATOM 2471 O O . ASP B 1 103 ? -5.992 19.281 -14.273 1 76.12 103 ASP B O 1
ATOM 2475 N N . LYS B 1 104 ? -5.211 18.203 -12.508 1 80.5 104 LYS B N 1
ATOM 2476 C CA . LYS B 1 104 ? -4.051 19.078 -12.383 1 80.5 104 LYS B CA 1
ATOM 2477 C C . LYS B 1 104 ? -2.76 18.328 -12.695 1 80.5 104 LYS B C 1
ATOM 2479 O O . LYS B 1 104 ? -2.719 17.109 -12.648 1 80.5 104 LYS B O 1
ATOM 2484 N N . ASP B 1 105 ? -1.864 19.156 -13.07 1 91.81 105 ASP B N 1
ATOM 2485 C CA . ASP B 1 105 ? -0.516 18.625 -13.242 1 91.81 105 ASP B CA 1
ATOM 2486 C C . ASP B 1 105 ? -0.011 18 -11.945 1 91.81 105 ASP B C 1
ATOM 2488 O O . ASP B 1 105 ? -0.168 18.562 -10.867 1 91.81 105 ASP B O 1
ATOM 2492 N N . VAL B 1 106 ? 0.485 16.828 -12.07 1 94.62 106 VAL B N 1
ATOM 2493 C CA . VAL B 1 106 ? 0.897 16.031 -10.922 1 94.62 106 VAL B CA 1
ATOM 2494 C C . VAL B 1 106 ? 1.971 16.766 -10.133 1 94.62 106 VAL B C 1
ATOM 2496 O O . VAL B 1 106 ? 1.974 16.734 -8.898 1 94.62 106 VAL B O 1
ATOM 2499 N N . THR B 1 107 ? 2.896 17.469 -10.805 1 96.5 107 THR B N 1
ATOM 2500 C CA . THR B 1 107 ? 3.969 18.188 -10.133 1 96.5 107 THR B CA 1
ATOM 2501 C C . THR B 1 107 ? 3.422 19.422 -9.406 1 96.5 107 THR B C 1
ATOM 2503 O O . THR B 1 107 ? 3.861 19.734 -8.297 1 96.5 107 THR B O 1
ATOM 2506 N N . GLU B 1 108 ? 2.508 20.062 -10.016 1 95.75 108 GLU B N 1
ATOM 2507 C CA . GLU B 1 108 ? 1.869 21.203 -9.375 1 95.75 108 GLU B CA 1
ATOM 2508 C C . GLU B 1 108 ? 1.112 20.797 -8.117 1 95.75 108 GLU B C 1
ATOM 2510 O O . GLU B 1 108 ? 1.118 21.5 -7.117 1 95.75 108 GLU B O 1
ATOM 2515 N N . MET B 1 109 ? 0.492 19.719 -8.242 1 95.5 109 MET B N 1
ATOM 2516 C CA . MET B 1 109 ? -0.215 19.203 -7.07 1 95.5 109 MET B CA 1
ATOM 2517 C C . MET B 1 109 ? 0.761 18.875 -5.941 1 95.5 109 MET B C 1
ATOM 2519 O O . MET B 1 109 ? 0.482 19.156 -4.773 1 95.5 109 MET B O 1
ATOM 2523 N N . ALA B 1 110 ? 1.856 18.25 -6.316 1 97.31 110 ALA B N 1
ATOM 2524 C CA . ALA B 1 110 ? 2.889 17.953 -5.328 1 97.31 110 ALA B CA 1
ATOM 2525 C C . ALA B 1 110 ? 3.355 19.219 -4.621 1 97.31 110 ALA B C 1
ATOM 2527 O O . ALA B 1 110 ? 3.445 19.266 -3.391 1 97.31 110 ALA B O 1
ATOM 2528 N N . GLN B 1 111 ? 3.611 20.234 -5.406 1 97.38 111 GLN B N 1
ATOM 2529 C CA . GLN B 1 111 ? 4.062 21.516 -4.852 1 97.38 111 GLN B CA 1
ATOM 2530 C C . GLN B 1 111 ? 3.039 22.078 -3.871 1 97.38 111 GLN B C 1
ATOM 2532 O O . GLN B 1 111 ? 3.398 22.516 -2.775 1 97.38 111 GLN B O 1
ATOM 2537 N N . ALA B 1 112 ? 1.805 22.078 -4.305 1 95.75 112 ALA B N 1
ATOM 2538 C CA . ALA B 1 112 ? 0.729 22.625 -3.48 1 95.75 112 ALA B CA 1
ATOM 2539 C C . ALA B 1 112 ? 0.605 21.859 -2.168 1 95.75 112 ALA B C 1
ATOM 2541 O O . ALA B 1 112 ? 0.417 22.453 -1.106 1 95.75 112 ALA B O 1
ATOM 2542 N N . GLU B 1 113 ? 0.686 20.5 -2.219 1 96.94 113 GLU B N 1
ATOM 2543 C CA . GLU B 1 113 ? 0.559 19.672 -1.023 1 96.94 113 GLU B CA 1
ATOM 2544 C C . GLU B 1 113 ? 1.709 19.922 -0.052 1 96.94 113 GLU B C 1
ATOM 2546 O O . GLU B 1 113 ? 1.512 19.922 1.165 1 96.94 113 GLU B O 1
ATOM 2551 N N . VAL B 1 114 ? 2.932 20.078 -0.578 1 98.44 114 VAL B N 1
ATOM 2552 C CA . VAL B 1 114 ? 4.094 20.344 0.264 1 98.44 114 VAL B CA 1
ATOM 2553 C C . VAL B 1 114 ? 3.869 21.625 1.059 1 98.44 114 VAL B C 1
ATOM 2555 O O . VAL B 1 114 ? 4.066 21.656 2.275 1 98.44 114 VAL B O 1
ATOM 2558 N N . LEU B 1 115 ? 3.441 22.625 0.357 1 98 115 LEU B N 1
ATOM 2559 C CA . LEU B 1 115 ? 3.189 23.906 1.034 1 98 115 LEU B CA 1
ATOM 2560 C C . LEU B 1 115 ? 2.086 23.75 2.076 1 98 115 LEU B C 1
ATOM 2562 O O . LEU B 1 115 ? 2.242 24.188 3.219 1 98 115 LEU B O 1
ATOM 2566 N N . GLU B 1 116 ? 1.018 23.172 1.745 1 97.38 116 GLU B N 1
ATOM 2567 C CA . GLU B 1 116 ? -0.149 23.031 2.611 1 97.38 116 GLU B CA 1
ATOM 2568 C C . GLU B 1 116 ? 0.187 22.219 3.861 1 97.38 116 GLU B C 1
ATOM 2570 O O . GLU B 1 116 ? -0.14 22.625 4.977 1 97.38 116 GLU B O 1
ATOM 2575 N N . GLU B 1 117 ? 0.885 21.109 3.725 1 97.94 117 GLU B N 1
ATOM 2576 C CA . GLU B 1 117 ? 1.037 20.172 4.836 1 97.94 117 GLU B CA 1
ATOM 2577 C C . GLU B 1 117 ? 2.312 20.453 5.625 1 97.94 117 GLU B C 1
ATOM 2579 O O . GLU B 1 117 ? 2.367 20.203 6.832 1 97.94 117 GLU B O 1
ATOM 2584 N N . THR B 1 118 ? 3.398 20.953 4.98 1 98.31 118 THR B N 1
ATOM 2585 C CA . THR B 1 118 ? 4.688 21.031 5.664 1 98.31 118 THR B CA 1
ATOM 2586 C C . THR B 1 118 ? 5.129 22.484 5.816 1 98.31 118 THR B C 1
ATOM 2588 O O . THR B 1 118 ? 6.031 22.781 6.602 1 98.31 118 THR B O 1
ATOM 2591 N N . GLY B 1 119 ? 4.566 23.422 5.047 1 98.38 119 GLY B N 1
ATOM 2592 C CA . GLY B 1 119 ? 4.898 24.828 5.137 1 98.38 119 GLY B CA 1
ATOM 2593 C C . GLY B 1 119 ? 6.078 25.219 4.27 1 98.38 119 GLY B C 1
ATOM 2594 O O . GLY B 1 119 ? 6.473 26.391 4.242 1 98.38 119 GLY B O 1
ATOM 2595 N N . TYR B 1 120 ? 6.668 24.266 3.539 1 98.75 120 TYR B N 1
ATOM 2596 C CA . TYR B 1 120 ? 7.793 24.594 2.666 1 98.75 120 TYR B CA 1
ATOM 2597 C C . TYR B 1 120 ? 7.305 25.047 1.294 1 98.75 120 TYR B C 1
ATOM 2599 O O . TYR B 1 120 ? 6.449 24.391 0.687 1 98.75 120 TYR B O 1
ATOM 2607 N N . LYS B 1 121 ? 7.77 26.125 0.887 1 98.5 121 LYS B N 1
ATOM 2608 C CA . LYS B 1 121 ? 7.562 26.578 -0.485 1 98.5 121 LYS B CA 1
ATOM 2609 C C . LYS B 1 121 ? 8.695 26.109 -1.397 1 98.5 121 LYS B C 1
ATOM 2611 O O . LYS B 1 121 ? 9.766 26.719 -1.419 1 98.5 121 LYS B O 1
ATOM 2616 N N . VAL B 1 122 ? 8.422 25.094 -2.17 1 98.44 122 VAL B N 1
ATOM 2617 C CA . VAL B 1 122 ? 9.445 24.484 -3.014 1 98.44 122 VAL B CA 1
ATOM 2618 C C . VAL B 1 122 ? 9.234 24.906 -4.465 1 98.44 122 VAL B C 1
ATOM 2620 O O . VAL B 1 122 ? 8.125 24.812 -4.992 1 98.44 122 VAL B O 1
ATOM 2623 N N . PRO B 1 123 ? 10.312 25.438 -5.129 1 97.94 123 PRO B N 1
ATOM 2624 C CA . PRO B 1 123 ? 10.164 25.688 -6.566 1 97.94 123 PRO B CA 1
ATOM 2625 C C . PRO B 1 123 ? 9.797 24.422 -7.344 1 97.94 123 PRO B C 1
ATOM 2627 O O . PRO B 1 123 ? 10.281 23.328 -7.027 1 97.94 123 PRO B O 1
ATOM 2630 N N . LEU B 1 124 ? 8.953 24.625 -8.344 1 97 124 LEU B N 1
ATOM 2631 C CA . LEU B 1 124 ? 8.469 23.5 -9.141 1 97 124 LEU B CA 1
ATOM 2632 C C . LEU B 1 124 ? 9.625 22.703 -9.711 1 97 124 LEU B C 1
ATOM 2634 O O . LEU B 1 124 ? 9.578 21.469 -9.75 1 97 124 LEU B O 1
ATOM 2638 N N . GLU B 1 125 ? 10.719 23.359 -10.086 1 96.44 125 GLU B N 1
ATOM 2639 C CA . GLU B 1 125 ? 11.852 22.719 -10.75 1 96.44 125 GLU B CA 1
ATOM 2640 C C . GLU B 1 125 ? 12.641 21.844 -9.781 1 96.44 125 GLU B C 1
ATOM 2642 O O . GLU B 1 125 ? 13.453 21.016 -10.195 1 96.44 125 GLU B O 1
ATOM 2647 N N . ASN B 1 126 ? 12.414 22.047 -8.516 1 97 126 ASN B N 1
ATOM 2648 C CA . ASN B 1 126 ? 13.133 21.266 -7.508 1 97 126 ASN B CA 1
ATOM 2649 C C . ASN B 1 126 ? 12.43 19.938 -7.207 1 97 126 ASN B C 1
ATOM 2651 O O . ASN B 1 126 ? 13 19.062 -6.562 1 97 126 ASN B O 1
ATOM 2655 N N . LEU B 1 127 ? 11.219 19.828 -7.633 1 98.25 127 LEU B N 1
ATOM 2656 C CA . LEU B 1 127 ? 10.492 18.594 -7.438 1 98.25 127 LEU B CA 1
ATOM 2657 C C . LEU B 1 127 ? 10.867 17.562 -8.508 1 98.25 127 LEU B C 1
ATOM 2659 O O . LEU B 1 127 ? 10.586 17.766 -9.688 1 98.25 127 LEU B O 1
ATOM 2663 N N . LYS B 1 128 ? 11.477 16.547 -8.047 1 97.88 128 LYS B N 1
ATOM 2664 C CA . LYS B 1 128 ? 11.906 15.484 -8.945 1 97.88 128 LYS B CA 1
ATOM 2665 C C . LYS B 1 128 ? 11.086 14.219 -8.727 1 97.88 128 LYS B C 1
ATOM 2667 O O . LYS B 1 128 ? 10.961 13.742 -7.602 1 97.88 128 LYS B O 1
ATOM 2672 N N . LYS B 1 129 ? 10.562 13.727 -9.805 1 98.31 129 LYS B N 1
ATOM 2673 C CA . LYS B 1 129 ? 9.844 12.461 -9.703 1 98.31 129 LYS B CA 1
ATOM 2674 C C . LYS B 1 129 ? 10.797 11.32 -9.367 1 98.31 129 LYS B C 1
ATOM 2676 O O . LYS B 1 129 ? 11.852 11.172 -10 1 98.31 129 LYS B O 1
ATOM 2681 N N . ILE B 1 130 ? 10.469 10.555 -8.344 1 98.25 130 ILE B N 1
ATOM 2682 C CA . ILE B 1 130 ? 11.227 9.352 -8.023 1 98.25 130 ILE B CA 1
ATOM 2683 C C . ILE B 1 130 ? 10.75 8.203 -8.914 1 98.25 130 ILE B C 1
ATOM 2685 O O . ILE B 1 130 ? 11.531 7.641 -9.688 1 98.25 130 ILE B O 1
ATOM 2689 N N . THR B 1 131 ? 9.531 7.816 -8.812 1 98.31 131 THR B N 1
ATOM 2690 C CA . THR B 1 131 ? 8.891 6.742 -9.562 1 98.31 131 THR B CA 1
ATOM 2691 C C . THR B 1 131 ? 7.395 6.688 -9.266 1 98.31 131 THR B C 1
ATOM 2693 O O . THR B 1 131 ? 6.871 7.531 -8.531 1 98.31 131 THR B O 1
ATOM 2696 N N . SER B 1 132 ? 6.695 5.758 -9.859 1 98.25 132 SER B N 1
ATOM 2697 C CA . SER B 1 132 ? 5.285 5.508 -9.586 1 98.25 132 SER B CA 1
ATOM 2698 C C . SER B 1 132 ? 4.996 4.016 -9.477 1 98.25 132 SER B C 1
ATOM 2700 O O . SER B 1 132 ? 5.734 3.193 -10.031 1 98.25 132 SER B O 1
ATOM 2702 N N . PHE B 1 133 ? 3.971 3.658 -8.75 1 98.44 133 PHE B N 1
ATOM 2703 C CA . PHE B 1 133 ? 3.57 2.275 -8.516 1 98.44 133 PHE B CA 1
ATOM 2704 C C . PHE B 1 133 ? 2.098 2.195 -8.125 1 98.44 133 PHE B C 1
ATOM 2706 O O . PHE B 1 133 ? 1.445 3.223 -7.934 1 98.44 133 PHE B O 1
ATOM 2713 N N . ARG B 1 134 ? 1.604 0.934 -8.023 1 97.44 134 ARG B N 1
ATOM 2714 C CA . ARG B 1 134 ? 0.186 0.739 -7.746 1 97.44 134 ARG B CA 1
ATOM 2715 C C . ARG B 1 134 ? -0.034 0.358 -6.285 1 97.44 134 ARG B C 1
ATOM 2717 O O . ARG B 1 134 ? 0.739 -0.416 -5.715 1 97.44 134 ARG B O 1
ATOM 2724 N N . ASN B 1 135 ? -1.111 0.902 -5.699 1 96.56 135 ASN B N 1
ATOM 2725 C CA . ASN B 1 135 ? -1.506 0.625 -4.324 1 96.56 135 ASN B CA 1
ATOM 2726 C C . ASN B 1 135 ? -2.809 -0.166 -4.262 1 96.56 135 ASN B C 1
ATOM 2728 O O . ASN B 1 135 ? -3.701 0.035 -5.086 1 96.56 135 ASN B O 1
ATOM 2732 N N . GLY B 1 136 ? -2.869 -0.964 -3.236 1 96.12 136 GLY B N 1
ATOM 2733 C CA . GLY B 1 136 ? -4.113 -1.689 -3.031 1 96.12 136 GLY B CA 1
ATOM 2734 C C . GLY B 1 136 ? -4.531 -2.51 -4.238 1 96.12 136 GLY B C 1
ATOM 2735 O O . GLY B 1 136 ? -5.668 -2.404 -4.703 1 96.12 136 GLY B O 1
ATOM 2736 N N . VAL B 1 137 ? -3.686 -3.324 -4.727 1 97.38 137 VAL B N 1
ATOM 2737 C CA . VAL B 1 137 ? -3.865 -3.955 -6.031 1 97.38 137 VAL B CA 1
ATOM 2738 C C . VAL B 1 137 ? -5.039 -4.93 -5.977 1 97.38 137 VAL B C 1
ATOM 2740 O O . VAL B 1 137 ? -5.57 -5.336 -7.012 1 97.38 137 VAL B O 1
ATOM 2743 N N . GLY B 1 138 ? -5.523 -5.289 -4.836 1 95.88 138 GLY B N 1
ATOM 2744 C CA . GLY B 1 138 ? -6.641 -6.211 -4.727 1 95.88 138 GLY B CA 1
ATOM 2745 C C . GLY B 1 138 ? -7.988 -5.516 -4.668 1 95.88 138 GLY B C 1
ATOM 2746 O O . GLY B 1 138 ? -9.023 -6.129 -4.934 1 95.88 138 GLY B O 1
ATOM 2747 N N . VAL B 1 139 ? -7.992 -4.238 -4.316 1 96.31 139 VAL B N 1
ATOM 2748 C CA . VAL B 1 139 ? -9.297 -3.656 -4.031 1 96.31 139 VAL B CA 1
ATOM 2749 C C . VAL B 1 139 ? -9.383 -2.256 -4.633 1 96.31 139 VAL B C 1
ATOM 2751 O O . VAL B 1 139 ? -10.477 -1.722 -4.828 1 96.31 139 VAL B O 1
ATOM 2754 N N . ARG B 1 140 ? -8.344 -1.586 -4.961 1 95.81 140 ARG B N 1
ATOM 2755 C CA . ARG B 1 140 ? -8.328 -0.222 -5.477 1 95.81 140 ARG B CA 1
ATOM 2756 C C . ARG B 1 140 ? -7.508 -0.132 -6.762 1 95.81 140 ARG B C 1
ATOM 2758 O O . ARG B 1 140 ? -8.055 0.093 -7.84 1 95.81 140 ARG B O 1
ATOM 2765 N N . GLY B 1 141 ? -6.172 -0.382 -6.57 1 97.25 141 GLY B N 1
ATOM 2766 C CA . GLY B 1 141 ? -5.297 -0.417 -7.734 1 97.25 141 GLY B CA 1
ATOM 2767 C C . GLY B 1 141 ? -4.859 0.961 -8.195 1 97.25 141 GLY B C 1
ATOM 2768 O O . GLY B 1 141 ? -4.434 1.134 -9.336 1 97.25 141 GLY B O 1
ATOM 2769 N N . THR B 1 142 ? -4.926 1.955 -7.348 1 96.62 142 THR B N 1
ATOM 2770 C CA . THR B 1 142 ? -4.641 3.332 -7.73 1 96.62 142 THR B CA 1
ATOM 2771 C C . THR B 1 142 ? -3.139 3.551 -7.883 1 96.62 142 THR B C 1
ATOM 2773 O O . THR B 1 142 ? -2.338 2.848 -7.262 1 96.62 142 THR B O 1
ATOM 2776 N N . LEU B 1 143 ? -2.805 4.543 -8.742 1 97.12 143 LEU B N 1
ATOM 2777 C CA . LEU B 1 143 ? -1.416 4.914 -8.984 1 97.12 143 LEU B CA 1
ATOM 2778 C C . LEU B 1 143 ? -0.945 5.953 -7.977 1 97.12 143 LEU B C 1
ATOM 2780 O O . LEU B 1 143 ? -1.647 6.93 -7.711 1 97.12 143 LEU B O 1
ATOM 2784 N N . GLN B 1 144 ? 0.179 5.723 -7.352 1 97.88 144 GLN B N 1
ATOM 2785 C CA . GLN B 1 144 ? 0.847 6.742 -6.555 1 97.88 144 GLN B CA 1
ATOM 2786 C C . GLN B 1 144 ? 2.168 7.164 -7.191 1 97.88 144 GLN B C 1
ATOM 2788 O O . GLN B 1 144 ? 2.967 6.312 -7.594 1 97.88 144 GLN B O 1
ATOM 2793 N N . THR B 1 145 ? 2.359 8.398 -7.344 1 98.31 145 THR B N 1
ATOM 2794 C CA . THR B 1 145 ? 3.617 8.961 -7.828 1 98.31 145 THR B CA 1
ATOM 2795 C C . THR B 1 145 ? 4.398 9.602 -6.688 1 98.31 145 THR B C 1
ATOM 2797 O O . THR B 1 145 ? 3.857 10.43 -5.949 1 98.31 145 THR B O 1
ATOM 2800 N N . GLN B 1 146 ? 5.668 9.219 -6.566 1 98.69 146 GLN B N 1
ATOM 2801 C CA . GLN B 1 146 ? 6.516 9.766 -5.516 1 98.69 146 GLN B CA 1
ATOM 2802 C C . GLN B 1 146 ? 7.465 10.828 -6.07 1 98.69 146 GLN B C 1
ATOM 2804 O O . GLN B 1 146 ? 8.016 10.664 -7.164 1 98.69 146 GLN B O 1
ATOM 2809 N N . PHE B 1 147 ? 7.645 11.844 -5.312 1 98.81 147 PHE B N 1
ATOM 2810 C CA . PHE B 1 147 ? 8.57 12.922 -5.648 1 98.81 147 PHE B CA 1
ATOM 2811 C C . PHE B 1 147 ? 9.609 13.102 -4.559 1 98.81 147 PHE B C 1
ATOM 2813 O O . PHE B 1 147 ? 9.414 12.664 -3.422 1 98.81 147 PHE B O 1
ATOM 2820 N N . TYR B 1 148 ? 10.711 13.719 -4.957 1 98.75 148 TYR B N 1
ATOM 2821 C CA . TYR B 1 148 ? 11.789 14.117 -4.062 1 98.75 148 TYR B CA 1
ATOM 2822 C C . TYR B 1 148 ? 12.133 15.586 -4.238 1 98.75 148 TYR B C 1
ATOM 2824 O O . TYR B 1 148 ? 12.164 16.094 -5.363 1 98.75 148 TYR B O 1
ATOM 2832 N N . ALA B 1 149 ? 12.375 16.234 -3.133 1 98.81 149 ALA B N 1
ATOM 2833 C CA . ALA B 1 149 ? 12.867 17.609 -3.221 1 98.81 149 ALA B CA 1
ATOM 2834 C C . ALA B 1 149 ? 13.797 17.938 -2.057 1 98.81 149 ALA B C 1
ATOM 2836 O O . ALA B 1 149 ? 13.539 17.531 -0.917 1 98.81 149 ALA B O 1
ATOM 2837 N N . GLU B 1 150 ? 14.875 18.641 -2.385 1 98.38 150 GLU B N 1
ATOM 2838 C CA . GLU B 1 150 ? 15.711 19.266 -1.357 1 98.38 150 GLU B CA 1
ATOM 2839 C C . GLU B 1 150 ? 15.18 20.641 -0.974 1 98.38 150 GLU B C 1
ATOM 2841 O O . GLU B 1 150 ? 14.758 21.406 -1.837 1 98.38 150 GLU B O 1
ATOM 2846 N N . VAL B 1 151 ? 15.156 20.844 0.304 1 98.56 151 VAL B N 1
ATOM 2847 C CA . VAL B 1 151 ? 14.672 22.141 0.773 1 98.56 151 VAL B CA 1
ATOM 2848 C C . VAL B 1 151 ? 15.672 22.75 1.754 1 98.56 151 VAL B C 1
ATOM 2850 O O . VAL B 1 151 ? 16.625 22.078 2.166 1 98.56 151 VAL B O 1
ATOM 2853 N N . THR B 1 152 ? 15.547 24.078 2.041 1 98.44 152 THR B N 1
ATOM 2854 C CA . THR B 1 152 ? 16.328 24.828 3.027 1 98.44 152 THR B CA 1
ATOM 2855 C C . THR B 1 152 ? 15.414 25.438 4.086 1 98.44 152 THR B C 1
ATOM 2857 O O . THR B 1 152 ? 14.195 25.469 3.924 1 98.44 152 THR B O 1
ATOM 2860 N N . ASP B 1 153 ? 16.062 25.891 5.191 1 98.19 153 ASP B N 1
ATOM 2861 C CA . ASP B 1 153 ? 15.273 26.547 6.234 1 98.19 153 ASP B CA 1
ATOM 2862 C C . ASP B 1 153 ? 14.547 27.781 5.688 1 98.19 153 ASP B C 1
ATOM 2864 O O . ASP B 1 153 ? 13.438 28.078 6.121 1 98.19 153 ASP B O 1
ATOM 2868 N N . GLN B 1 154 ? 15.102 28.438 4.734 1 98.06 154 GLN B N 1
ATOM 2869 C CA . GLN B 1 154 ? 14.531 29.656 4.168 1 98.06 154 GLN B CA 1
ATOM 2870 C C . GLN B 1 154 ? 13.266 29.359 3.375 1 98.06 154 GLN B C 1
ATOM 2872 O O . GLN B 1 154 ? 12.414 30.234 3.203 1 98.06 154 GLN B O 1
ATOM 2877 N N . MET B 1 155 ? 13.102 28.188 2.986 1 98.31 155 MET B N 1
ATOM 2878 C CA . MET B 1 155 ? 11.953 27.812 2.17 1 98.31 155 MET B CA 1
ATOM 2879 C C . MET B 1 155 ? 10.734 27.516 3.045 1 98.31 155 MET B C 1
ATOM 2881 O O . MET B 1 155 ? 9.625 27.344 2.537 1 98.31 155 MET B O 1
ATOM 2885 N N . LYS B 1 156 ? 10.969 27.359 4.301 1 98.19 156 LYS B N 1
ATOM 2886 C CA . LYS B 1 156 ? 9.844 27.203 5.215 1 98.19 156 LYS B CA 1
ATOM 2887 C C . LYS B 1 156 ? 9.141 28.531 5.449 1 98.19 156 LYS B C 1
ATOM 2889 O O . LYS B 1 156 ? 9.641 29.391 6.184 1 98.19 156 LYS B O 1
ATOM 2894 N N . VAL B 1 157 ? 7.977 28.656 4.91 1 98.12 157 VAL B N 1
ATOM 2895 C CA . VAL B 1 157 ? 7.32 29.969 4.922 1 98.12 157 VAL B CA 1
ATOM 2896 C C . VAL B 1 157 ? 6.082 29.922 5.812 1 98.12 157 VAL B C 1
ATOM 2898 O O . VAL B 1 157 ? 5.398 30.922 5.996 1 98.12 157 VAL B O 1
ATOM 2901 N N . GLY B 1 158 ? 5.781 28.781 6.316 1 96.12 158 GLY B N 1
ATOM 2902 C CA . GLY B 1 158 ? 4.645 28.578 7.203 1 96.12 158 GLY B CA 1
ATOM 2903 C C . GLY B 1 158 ? 4.777 27.344 8.078 1 96.12 158 GLY B C 1
ATOM 2904 O O . GLY B 1 158 ? 5.746 26.594 7.953 1 96.12 158 GLY B O 1
ATOM 2905 N N . SER B 1 159 ? 3.883 27.156 8.914 1 93.81 159 SER B N 1
ATOM 2906 C CA . SER B 1 159 ? 3.941 26.047 9.859 1 93.81 159 SER B CA 1
ATOM 2907 C C . SER B 1 159 ? 3.49 24.75 9.211 1 93.81 159 SER B C 1
ATOM 2909 O O . SER B 1 159 ? 3.797 23.672 9.711 1 93.81 159 SER B O 1
ATOM 2911 N N . GLY B 1 160 ? 2.801 24.844 8.094 1 95.69 160 GLY B N 1
ATOM 2912 C CA . GLY B 1 160 ? 2.123 23.672 7.566 1 95.69 160 GLY B CA 1
ATOM 2913 C C . GLY B 1 160 ? 0.941 23.234 8.406 1 95.69 160 GLY B C 1
ATOM 2914 O O . GLY B 1 160 ? 0.259 24.078 9.008 1 95.69 160 GLY B O 1
ATOM 2915 N N . GLY B 1 161 ? 0.629 21.922 8.336 1 93 161 GLY B N 1
ATOM 2916 C CA . GLY B 1 161 ? -0.394 21.391 9.219 1 93 161 GLY B CA 1
ATOM 2917 C C . GLY B 1 161 ? -1.674 21.016 8.492 1 93 161 GLY B C 1
ATOM 2918 O O . GLY B 1 161 ? -2.566 20.406 9.07 1 93 161 GLY B O 1
ATOM 2919 N N . GLY B 1 162 ? -1.754 21.281 7.246 1 91.5 162 GLY B N 1
ATOM 2920 C CA . GLY B 1 162 ? -2.959 20.969 6.5 1 91.5 162 GLY B CA 1
ATOM 2921 C C . GLY B 1 162 ? -4.035 22.031 6.617 1 91.5 162 GLY B C 1
ATOM 2922 O O . GLY B 1 162 ? -3.783 23.125 7.125 1 91.5 162 GLY B O 1
ATOM 2923 N N . LEU B 1 163 ? -5.184 21.734 6.043 1 85.94 163 LEU B N 1
ATOM 2924 C CA . LEU B 1 163 ? -6.301 22.672 6.047 1 85.94 163 LEU B CA 1
ATOM 2925 C C . LEU B 1 163 ? -7.27 22.359 7.184 1 85.94 163 LEU B C 1
ATOM 2927 O O . LEU B 1 163 ? -8.078 21.438 7.078 1 85.94 163 LEU B O 1
ATOM 2931 N N . VAL B 1 164 ? -7.309 23.203 8.148 1 78.06 164 VAL B N 1
ATOM 2932 C CA . VAL B 1 164 ? -8.117 23 9.344 1 78.06 164 VAL B CA 1
ATOM 2933 C C . VAL B 1 164 ? -9.602 22.984 8.969 1 78.06 164 VAL B C 1
ATOM 2935 O O . VAL B 1 164 ? -10.375 22.188 9.5 1 78.06 164 VAL B O 1
ATOM 2938 N N . ASP B 1 165 ? -9.891 23.766 8.047 1 81.69 165 ASP B N 1
ATOM 2939 C CA . ASP B 1 165 ? -11.281 23.875 7.625 1 81.69 165 ASP B CA 1
ATOM 2940 C C . ASP B 1 165 ? -11.773 22.562 6.996 1 81.69 165 ASP B C 1
ATOM 2942 O O . ASP B 1 165 ? -12.977 22.312 6.938 1 81.69 165 ASP B O 1
ATOM 2946 N N . GLU B 1 166 ? -10.852 21.797 6.621 1 79.69 166 GLU B N 1
ATOM 2947 C CA . GLU B 1 166 ? -11.188 20.516 6.027 1 79.69 166 GLU B CA 1
ATOM 2948 C C . GLU B 1 166 ? -11.055 19.391 7.047 1 79.69 166 GLU B C 1
ATOM 2950 O O . GLU B 1 166 ? -11.188 18.203 6.699 1 79.69 166 GLU B O 1
ATOM 2955 N N . GLY B 1 167 ? -10.852 19.844 8.266 1 81.31 167 GLY B N 1
ATOM 2956 C CA . GLY B 1 167 ? -10.797 18.859 9.336 1 81.31 167 GLY B CA 1
ATOM 2957 C C . GLY B 1 167 ? -9.445 18.188 9.469 1 81.31 167 GLY B C 1
ATOM 2958 O O . GLY B 1 167 ? -9.281 17.234 10.242 1 81.31 167 GLY B O 1
ATOM 2959 N N . GLU B 1 168 ? -8.5 18.594 8.727 1 87.5 168 GLU B N 1
ATOM 2960 C CA . GLU B 1 168 ? -7.176 17.984 8.789 1 87.5 168 GLU B CA 1
ATOM 2961 C C . GLU B 1 168 ? -6.402 18.469 10.016 1 87.5 168 GLU B C 1
ATOM 2963 O O . GLU B 1 168 ? -6.414 19.656 10.336 1 87.5 168 GLU B O 1
ATOM 2968 N N . GLN B 1 169 ? -5.859 17.562 10.727 1 91.69 169 GLN B N 1
ATOM 2969 C CA . GLN B 1 169 ? -4.918 17.844 11.805 1 91.69 169 GLN B CA 1
ATOM 2970 C C . GLN B 1 169 ? -3.604 17.094 11.594 1 91.69 169 GLN B C 1
ATOM 2972 O O . GLN B 1 169 ? -3.471 15.938 11.992 1 91.69 169 GLN B O 1
ATOM 2977 N N . ILE B 1 170 ? -2.68 17.812 11.086 1 95.25 170 ILE B N 1
ATOM 2978 C CA . ILE B 1 170 ? -1.389 17.25 10.711 1 95.25 170 ILE B CA 1
ATOM 2979 C C . ILE B 1 170 ? -0.278 17.906 11.523 1 95.25 170 ILE B C 1
ATOM 2981 O O . ILE B 1 170 ? -0.239 19.141 11.641 1 95.25 170 ILE B O 1
ATOM 2985 N N . GLU B 1 171 ? 0.484 17.156 12.164 1 96.19 171 GLU B N 1
ATOM 2986 C CA . GLU B 1 171 ? 1.701 17.641 12.82 1 96.19 171 GLU B CA 1
ATOM 2987 C C . GLU B 1 171 ? 2.926 17.406 11.938 1 96.19 171 GLU B C 1
ATOM 2989 O O . GLU B 1 171 ? 3.096 16.312 11.375 1 96.19 171 GLU B O 1
ATOM 2994 N N . VAL B 1 172 ? 3.742 18.422 11.812 1 97.5 172 VAL B N 1
ATOM 2995 C CA . VAL B 1 172 ? 4.988 18.266 11.062 1 97.5 172 VAL B CA 1
ATOM 2996 C C . VAL B 1 172 ? 6.102 17.828 12.016 1 97.5 172 VAL B C 1
ATOM 2998 O O . VAL B 1 172 ? 6.344 18.469 13.039 1 97.5 172 VAL B O 1
ATOM 3001 N N . VAL B 1 173 ? 6.75 16.75 11.664 1 97.19 173 VAL B N 1
ATOM 3002 C CA . VAL B 1 173 ? 7.84 16.188 12.453 1 97.19 173 VAL B CA 1
ATOM 3003 C C . VAL B 1 173 ? 9.117 16.141 11.617 1 97.19 173 VAL B C 1
ATOM 3005 O O . VAL B 1 173 ? 9.07 15.875 10.414 1 97.19 173 VAL B O 1
ATOM 3008 N N . GLU B 1 174 ? 10.188 16.453 12.266 1 97.81 174 GLU B N 1
ATOM 3009 C CA . GLU B 1 174 ? 11.469 16.391 11.57 1 97.81 174 GLU B CA 1
ATOM 3010 C C . GLU B 1 174 ? 12.281 15.172 12.016 1 97.81 174 GLU B C 1
ATOM 3012 O O . GLU B 1 174 ? 12.594 15.039 13.203 1 97.81 174 GLU B O 1
ATOM 3017 N N . LEU B 1 175 ? 12.594 14.289 11.086 1 97.94 175 LEU B N 1
ATOM 3018 C CA . LEU B 1 175 ? 13.461 13.141 11.359 1 97.94 175 LEU B CA 1
ATOM 3019 C C . LEU B 1 175 ? 14.898 13.445 10.953 1 97.94 175 LEU B C 1
ATOM 3021 O O . LEU B 1 175 ? 15.148 13.914 9.844 1 97.94 175 LEU B O 1
ATOM 3025 N N . SER B 1 176 ? 15.828 13.18 11.852 1 97.19 176 SER B N 1
ATOM 3026 C CA . SER B 1 176 ? 17.234 13.273 11.445 1 97.19 176 SER B CA 1
ATOM 3027 C C . SER B 1 176 ? 17.594 12.172 10.453 1 97.19 176 SER B C 1
ATOM 3029 O O . SER B 1 176 ? 16.891 11.164 10.359 1 97.19 176 SER B O 1
ATOM 3031 N N . GLY B 1 177 ? 18.719 12.414 9.703 1 91.88 177 GLY B N 1
ATOM 3032 C CA . GLY B 1 177 ? 19.188 11.375 8.805 1 91.88 177 GLY B CA 1
ATOM 3033 C C . GLY B 1 177 ? 19.359 10.031 9.477 1 91.88 177 GLY B C 1
ATOM 3034 O O . GLY B 1 177 ? 18.906 9.008 8.953 1 91.88 177 GLY B O 1
ATOM 3035 N N . ARG B 1 178 ? 19.922 10.055 10.617 1 89.88 178 ARG B N 1
ATOM 3036 C CA . ARG B 1 178 ? 20.141 8.836 11.383 1 89.88 178 ARG B CA 1
ATOM 3037 C C . ARG B 1 178 ? 18.812 8.203 11.805 1 89.88 178 ARG B C 1
ATOM 3039 O O . ARG B 1 178 ? 18.641 6.992 11.672 1 89.88 178 ARG B O 1
ATOM 3046 N N . ASP B 1 179 ? 17.938 8.969 12.289 1 92.69 179 ASP B N 1
ATOM 3047 C CA . ASP B 1 179 ? 16.641 8.469 12.727 1 92.69 179 ASP B CA 1
ATOM 3048 C C . ASP B 1 179 ? 15.836 7.914 11.555 1 92.69 179 ASP B C 1
ATOM 3050 O O . ASP B 1 179 ? 15.148 6.902 11.688 1 92.69 179 ASP B O 1
ATOM 3054 N N . ALA B 1 180 ? 15.945 8.594 10.406 1 93.31 180 ALA B N 1
ATOM 3055 C CA . ALA B 1 180 ? 15.211 8.156 9.219 1 93.31 180 ALA B CA 1
ATOM 3056 C C . ALA B 1 180 ? 15.648 6.762 8.789 1 93.31 180 ALA B C 1
ATOM 3058 O O . ALA B 1 180 ? 14.812 5.938 8.406 1 93.31 180 ALA B O 1
ATOM 3059 N N . LEU B 1 181 ? 16.906 6.555 8.836 1 90.94 181 LEU B N 1
ATOM 3060 C CA . LEU B 1 181 ? 17.422 5.242 8.469 1 90.94 181 LEU B CA 1
ATOM 3061 C C . LEU B 1 181 ? 16.906 4.164 9.406 1 90.94 181 LEU B C 1
ATOM 3063 O O . LEU B 1 181 ? 16.438 3.113 8.961 1 90.94 181 LEU B O 1
ATOM 3067 N N . LYS B 1 182 ? 16.938 4.395 10.695 1 92.81 182 LYS B N 1
ATOM 3068 C CA . LYS B 1 182 ? 16.453 3.443 11.703 1 92.81 182 LYS B CA 1
ATOM 3069 C C . LYS B 1 182 ? 14.945 3.264 11.609 1 92.81 182 LYS B C 1
ATOM 3071 O O . LYS B 1 182 ? 14.422 2.182 11.891 1 92.81 182 LYS B O 1
ATOM 3076 N N . PHE B 1 183 ? 14.359 4.293 11.195 1 93.69 183 PHE B N 1
ATOM 3077 C CA . PHE B 1 183 ? 12.914 4.387 11.078 1 93.69 183 PHE B CA 1
ATOM 3078 C C . PHE B 1 183 ? 12.383 3.336 10.109 1 93.69 183 PHE B C 1
ATOM 3080 O O . PHE B 1 183 ? 11.289 2.799 10.305 1 93.69 183 PHE B O 1
ATOM 3087 N N . ILE B 1 184 ? 13.133 3.041 9.125 1 96.19 184 ILE B N 1
ATOM 3088 C CA . ILE B 1 184 ? 12.68 2.207 8.016 1 96.19 184 ILE B CA 1
ATOM 3089 C C . ILE B 1 184 ? 12.25 0.839 8.539 1 96.19 184 ILE B C 1
ATOM 3091 O O . ILE B 1 184 ? 11.164 0.354 8.211 1 96.19 184 ILE B O 1
ATOM 3095 N N . MET B 1 185 ? 13.023 0.271 9.445 1 96.62 185 MET B N 1
ATOM 3096 C CA . MET B 1 185 ? 12.758 -1.101 9.867 1 96.62 185 MET B CA 1
ATOM 3097 C C . MET B 1 185 ? 12.133 -1.132 11.258 1 96.62 185 MET B C 1
ATOM 3099 O O . MET B 1 185 ? 11.867 -2.205 11.805 1 96.62 185 MET B O 1
ATOM 3103 N N . ASP B 1 186 ? 11.875 -0.017 11.906 1 97.5 186 ASP B N 1
ATOM 3104 C CA . ASP B 1 186 ? 11.32 0.052 13.258 1 97.5 186 ASP B CA 1
ATOM 3105 C C . ASP B 1 186 ? 9.812 -0.213 13.242 1 97.5 186 ASP B C 1
ATOM 3107 O O . ASP B 1 186 ? 9.023 0.673 12.914 1 97.5 186 ASP B O 1
ATOM 3111 N N . GLU B 1 187 ? 9.391 -1.337 13.68 1 97.25 187 GLU B N 1
ATOM 3112 C CA . GLU B 1 187 ? 7.996 -1.749 13.609 1 97.25 187 GLU B CA 1
ATOM 3113 C C . GLU B 1 187 ? 7.164 -1.078 14.695 1 97.25 187 GLU B C 1
ATOM 3115 O O . GLU B 1 187 ? 5.934 -1.139 14.672 1 97.25 187 GLU B O 1
ATOM 3120 N N . THR B 1 188 ? 7.773 -0.469 15.68 1 96.88 188 THR B N 1
ATOM 3121 C CA . THR B 1 188 ? 7.035 0.214 16.734 1 96.88 188 THR B CA 1
ATOM 3122 C C . THR B 1 188 ? 6.434 1.518 16.219 1 96.88 188 THR B C 1
ATOM 3124 O O . THR B 1 188 ? 5.566 2.109 16.859 1 96.88 188 THR B O 1
ATOM 3127 N N . ILE B 1 189 ? 6.895 1.972 15.141 1 97.06 189 ILE B N 1
ATOM 3128 C CA . ILE B 1 189 ? 6.367 3.166 14.492 1 97.06 189 ILE B CA 1
ATOM 3129 C C . ILE B 1 189 ? 5.391 2.766 13.391 1 97.06 189 ILE B C 1
ATOM 3131 O O . ILE B 1 189 ? 5.762 2.039 12.461 1 97.06 189 ILE B O 1
ATOM 3135 N N . THR B 1 190 ? 4.164 3.211 13.508 1 97.94 190 THR B N 1
ATOM 3136 C CA . THR B 1 190 ? 3.168 2.916 12.484 1 97.94 190 THR B CA 1
ATOM 3137 C C . THR B 1 190 ? 3.389 3.783 11.25 1 97.94 190 THR B C 1
ATOM 3139 O O . THR B 1 190 ? 3.332 5.012 11.328 1 97.94 190 THR B O 1
ATOM 3142 N N . LYS B 1 191 ? 3.619 3.162 10.094 1 98.38 191 LYS B N 1
ATOM 3143 C CA . LYS B 1 191 ? 3.916 3.883 8.852 1 98.38 191 LYS B CA 1
ATOM 3144 C C . LYS B 1 191 ? 3.535 3.055 7.633 1 98.38 191 LYS B C 1
ATOM 3146 O O . LYS B 1 191 ? 3.43 1.83 7.711 1 98.38 191 LYS B O 1
ATOM 3151 N N . PRO B 1 192 ? 3.264 3.732 6.578 1 98.5 192 PRO B N 1
ATOM 3152 C CA . PRO B 1 192 ? 3 3 5.336 1 98.5 192 PRO B CA 1
ATOM 3153 C C . PRO B 1 192 ? 4.277 2.574 4.617 1 98.5 192 PRO B C 1
ATOM 3155 O O . PRO B 1 192 ? 5.301 3.256 4.715 1 98.5 192 PRO B O 1
ATOM 3158 N N . VAL B 1 193 ? 4.156 1.553 3.785 1 98.31 193 VAL B N 1
ATOM 3159 C CA . VAL B 1 193 ? 5.312 0.968 3.117 1 98.31 193 VAL B CA 1
ATOM 3160 C C . VAL B 1 193 ? 5.852 1.938 2.066 1 98.31 193 VAL B C 1
ATOM 3162 O O . VAL B 1 193 ? 7.047 1.948 1.776 1 98.31 193 VAL B O 1
ATOM 3165 N N . TRP B 1 194 ? 5.031 2.756 1.484 1 98.44 194 TRP B N 1
ATOM 3166 C CA . TRP B 1 194 ? 5.527 3.668 0.459 1 98.44 194 TRP B CA 1
ATOM 3167 C C . TRP B 1 194 ? 6.488 4.688 1.059 1 98.44 194 TRP B C 1
ATOM 3169 O O . TRP B 1 194 ? 7.391 5.176 0.375 1 98.44 194 TRP B O 1
ATOM 3179 N N . MET B 1 195 ? 6.309 5.062 2.33 1 98.56 195 MET B N 1
ATOM 3180 C CA . MET B 1 195 ? 7.293 5.891 3.025 1 98.56 195 MET B CA 1
ATOM 3181 C C . MET B 1 195 ? 8.602 5.129 3.223 1 98.56 195 MET B C 1
ATOM 3183 O O . MET B 1 195 ? 9.68 5.684 3.023 1 98.56 195 MET B O 1
ATOM 3187 N N . MET B 1 196 ? 8.508 3.857 3.6 1 98.5 196 MET B N 1
ATOM 3188 C CA . MET B 1 196 ? 9.695 3.023 3.771 1 98.5 196 MET B CA 1
ATOM 3189 C C . MET B 1 196 ? 10.492 2.932 2.473 1 98.5 196 MET B C 1
ATOM 3191 O O . MET B 1 196 ? 11.719 3.047 2.482 1 98.5 196 MET B O 1
ATOM 3195 N N . PHE B 1 197 ? 9.812 2.76 1.404 1 98.56 197 PHE B N 1
ATOM 3196 C CA . PHE B 1 197 ? 10.469 2.682 0.104 1 98.56 197 PHE B CA 1
ATOM 3197 C C . PHE B 1 197 ? 11.18 3.99 -0.221 1 98.56 197 PHE B C 1
ATOM 3199 O O . PHE B 1 197 ? 12.328 3.982 -0.671 1 98.56 197 PHE B O 1
ATOM 3206 N N . ALA B 1 198 ? 10.492 5.125 -0.056 1 98.62 198 ALA B N 1
ATOM 3207 C CA . ALA B 1 198 ? 11.086 6.422 -0.361 1 98.62 198 ALA B CA 1
ATOM 3208 C C . ALA B 1 198 ? 12.391 6.621 0.402 1 98.62 198 ALA B C 1
ATOM 3210 O O . ALA B 1 198 ? 13.383 7.082 -0.166 1 98.62 198 ALA B O 1
ATOM 3211 N N . PHE B 1 199 ? 12.406 6.277 1.698 1 98.38 199 PHE B N 1
ATOM 3212 C CA . PHE B 1 199 ? 13.617 6.422 2.492 1 98.38 199 PHE B CA 1
ATOM 3213 C C . PHE B 1 199 ? 14.695 5.461 2.014 1 98.38 199 PHE B C 1
ATOM 3215 O O . PHE B 1 199 ? 15.875 5.824 1.942 1 98.38 199 PHE B O 1
ATOM 3222 N N . THR B 1 200 ? 14.32 4.23 1.709 1 97.5 200 THR B N 1
ATOM 3223 C CA . THR B 1 200 ? 15.312 3.293 1.196 1 97.5 200 THR B CA 1
ATOM 3224 C C . THR B 1 200 ? 15.898 3.793 -0.121 1 97.5 200 THR B C 1
ATOM 3226 O O . THR B 1 200 ? 17.109 3.678 -0.354 1 97.5 200 THR B O 1
ATOM 3229 N N . TRP B 1 201 ? 15.031 4.285 -1.018 1 97.94 201 TRP B N 1
ATOM 3230 C CA . TRP B 1 201 ? 15.508 4.883 -2.26 1 97.94 201 TRP B CA 1
ATOM 3231 C C . TRP B 1 201 ? 16.516 5.988 -1.979 1 97.94 201 TRP B C 1
ATOM 3233 O O . TRP B 1 201 ? 17.594 6.027 -2.586 1 97.94 201 TRP B O 1
ATOM 3243 N N . PHE B 1 202 ? 16.25 6.898 -1.074 1 97.75 202 PHE B N 1
ATOM 3244 C CA . PHE B 1 202 ? 17.109 8.039 -0.763 1 97.75 202 PHE B CA 1
ATOM 3245 C C . PHE B 1 202 ? 18.484 7.578 -0.299 1 97.75 202 PHE B C 1
ATOM 3247 O O . PHE B 1 202 ? 19.5 8.062 -0.785 1 97.75 202 PHE B O 1
ATOM 3254 N N . PHE B 1 203 ? 18.5 6.609 0.615 1 96.81 203 PHE B N 1
ATOM 3255 C CA . PHE B 1 203 ? 19.75 6.238 1.283 1 96.81 203 PHE B CA 1
ATOM 3256 C C . PHE B 1 203 ? 20.578 5.312 0.404 1 96.81 203 PHE B C 1
ATOM 3258 O O . PHE B 1 203 ? 21.812 5.305 0.494 1 96.81 203 PHE B O 1
ATOM 3265 N N . PHE B 1 204 ? 19.891 4.648 -0.557 1 95.38 204 PHE B N 1
ATOM 3266 C CA . PHE B 1 204 ? 20.656 3.566 -1.159 1 95.38 204 PHE B CA 1
ATOM 3267 C C . PHE B 1 204 ? 20.641 3.67 -2.68 1 95.38 204 PHE B C 1
ATOM 3269 O O . PHE B 1 204 ? 21.469 3.066 -3.359 1 95.38 204 PHE B O 1
ATOM 3276 N N . MET B 1 205 ? 19.719 4.434 -3.271 1 95.19 205 MET B N 1
ATOM 3277 C CA . MET B 1 205 ? 19.578 4.375 -4.723 1 95.19 205 MET B CA 1
ATOM 3278 C C . MET B 1 205 ? 19.781 5.754 -5.348 1 95.19 205 MET B C 1
ATOM 3280 O O . MET B 1 205 ? 20.156 5.859 -6.512 1 95.19 205 MET B O 1
ATOM 3284 N N . LYS B 1 206 ? 19.422 6.777 -4.664 1 94.19 206 LYS B N 1
ATOM 3285 C CA . LYS B 1 206 ? 19.375 8.133 -5.195 1 94.19 206 LYS B CA 1
ATOM 3286 C C . LYS B 1 206 ? 20.688 8.508 -5.879 1 94.19 206 LYS B C 1
ATOM 3288 O O . LYS B 1 206 ? 20.688 9.07 -6.977 1 94.19 206 LYS B O 1
ATOM 3293 N N . ASP B 1 207 ? 21.812 8.211 -5.266 1 86.38 207 ASP B N 1
ATOM 3294 C CA . ASP B 1 207 ? 23.109 8.664 -5.797 1 86.38 207 ASP B CA 1
ATOM 3295 C C . ASP B 1 207 ? 23.719 7.605 -6.715 1 86.38 207 ASP B C 1
ATOM 3297 O O . ASP B 1 207 ? 24.797 7.801 -7.254 1 86.38 207 ASP B O 1
ATOM 3301 N N . LYS B 1 208 ? 23.109 6.387 -6.832 1 75.94 208 LYS B N 1
ATOM 3302 C CA . LYS B 1 208 ? 23.594 5.348 -7.727 1 75.94 208 LYS B CA 1
ATOM 3303 C C . LYS B 1 208 ? 23.047 5.531 -9.141 1 75.94 208 LYS B C 1
ATOM 3305 O O . LYS B 1 208 ? 23.516 4.891 -10.086 1 75.94 208 LYS B O 1
ATOM 3310 N N . GLU B 1 209 ? 21.953 6.316 -9.406 1 55.78 209 GLU B N 1
ATOM 3311 C CA . GLU B 1 209 ? 21.453 6.574 -10.758 1 55.78 209 GLU B CA 1
ATOM 3312 C C . GLU B 1 209 ? 22.391 7.523 -11.508 1 55.78 209 GLU B C 1
ATOM 3314 O O . GLU B 1 209 ? 23.047 8.375 -10.906 1 55.78 209 GLU B O 1
#